Protein AF-A0A078B9T0-F1 (afdb_monomer_lite)

Sequence (433 aa):
MHQQPQLHQQLDHRCIINNLSCYNNQRCINNHSCINNCDNNNRPYHRDNNQLSNITTTPEPVVVKQCNEAVSVFDTSSSNEGEQITCRGMTSCPDGSIPPCVWKRKVITKCTADSQNSNGRDLQTGISSRLRLVSNGLPNHCFESGQSTPRENQIDFEIRFKNKQRNNLKRNRVLEGSERVLEDSEEEKTMTLYNGDNQLSVNMALCDEAWTQTGFITSLYPDYIEYSGNFDGIVGISLNGVPIHTGNSEYGSDIFYPKSYGSKLYSTKKVHLDTCLGSSEFSGYYHYYGWSPCILPRGPIKSLEYTSCNYNEACQQDPLAYSLSFMSPQEKTIMIIGVARDGHSILGPYRRDGMLWQPCDVDLCNGLYIGGVYYYVTTMFHPYTVGCWGPSPKKTIAQQCSNNVQVCSGASMVKFFIQMISPIILVYFTILM

InterPro domains:
  IPR025924 YHYH domain [PF14240] (233-350)

Organism: Stylonychia lemnae (NCBI:txid5949)

Radius of gyration: 27.32 Å; chains: 1; bounding box: 78×84×67 Å

Secondary structure (DSSP, 8-state):
-PPPPPP----------------S---------------------------------PPPPHHHHHHHHHHTTS---SSTT-EEEEEBS-SS-TTSPPSSEEEEE-EEEEEEEE-----SS-TTS--EEEEEEEE----SS-----SS------EEEEEE--------GGG-S--SS--------GGG-S--S--SSSHHHHHHHHS--GGGSHHHHHHH-TT-EEEES--TTEEEEETTSPEEEPSB-TTSSBSSSB---TT-TTTTPPPP-BTTSEE-TTTSS-EESS--GGGSTTSGGG-SB--BGGG-HHHHH-HHHHHHTT--TTTSS--EEEEETTS-EEE-SB-TTSPBPPTTTS-TTSEEEETTEEEEE--SSTTSS--SSS--PPP-S--SSBSS------THHHHHHHHHHHHHHHHHHHH--

pLDDT: mean 80.99, std 22.66, range [24.23, 98.56]

Foldseek 3Di:
DDDDDDDDDDDDDDDDDDDDDDDDDDDDDDDDDDDDDDDDDDDDDDPDPPPPPPPPPPDDDPQLVVVCVLLVLFPADPDPQADKAWAPPACAEQVRDGPRHIDGWHKDKHKDWPPPVPPDPPPDPDTWIKIKIWTQQAALADAHQDQADAYGFGWIKIATAFQDQPPCPVPPPDPPDDPDPPPPDPPPVPDPVAQQADQVSLCCLFQNQVCQDPVNLCVVGVRMDTDGGDRRQFFWAWSHRHTAGWCDDPLRFGQQFFDDDDPSPCSRDHDWAWQQCWHCNPVSHIHHQAQGLSLDPQRPSPDSYTGTLVPPPVCNVQVLVSSCVSDDQVNLDWDFTTATSNNATETEQHYHVSDGDALVQAASQQWHDDSRTIYHYAHSAPRRTGSHPDDYHRNQDWHRGGPRTDHPDPVPVVVVVVVVVVVVVVVVVVVVD

Structure (mmCIF, N/CA/C/O backbone):
data_AF-A0A078B9T0-F1
#
_entry.id   AF-A0A078B9T0-F1
#
loop_
_atom_site.group_PDB
_atom_site.id
_atom_site.type_symbol
_atom_site.label_atom_id
_atom_site.label_alt_id
_atom_site.label_comp_id
_atom_site.label_asym_id
_atom_site.label_entity_id
_atom_site.label_seq_id
_atom_site.pdbx_PDB_ins_code
_atom_site.Cartn_x
_atom_site.Cartn_y
_atom_site.Cartn_z
_atom_site.occupancy
_atom_site.B_iso_or_equiv
_atom_site.auth_seq_id
_atom_site.auth_comp_id
_atom_site.auth_asym_id
_atom_site.auth_atom_id
_atom_site.pdbx_PDB_model_num
ATOM 1 N N . MET A 1 1 ? -38.464 -27.213 29.494 1.00 40.91 1 MET A N 1
ATOM 2 C CA . MET A 1 1 ? -38.917 -27.288 28.087 1.00 40.91 1 MET A CA 1
ATOM 3 C C . MET A 1 1 ? -38.622 -25.945 27.441 1.00 40.91 1 MET A C 1
ATOM 5 O O . MET A 1 1 ? -39.356 -24.997 27.676 1.00 40.91 1 MET A O 1
ATOM 9 N N . HIS A 1 2 ? -37.486 -25.829 26.750 1.00 33.62 2 HIS A N 1
ATOM 10 C CA . HIS A 1 2 ? -37.067 -24.588 26.097 1.00 33.62 2 HIS A CA 1
ATOM 11 C C . HIS A 1 2 ? -37.674 -24.503 24.695 1.00 33.62 2 HIS A C 1
ATOM 13 O O . HIS A 1 2 ? -37.439 -25.378 23.867 1.00 33.62 2 HIS A O 1
ATOM 19 N N . GLN A 1 3 ? -38.461 -23.456 24.456 1.00 33.00 3 GLN A N 1
ATOM 20 C CA . GLN A 1 3 ? -38.941 -23.071 23.133 1.00 33.00 3 GLN A CA 1
ATOM 21 C C . GLN A 1 3 ? -37.851 -22.262 22.419 1.00 33.00 3 GLN A C 1
ATOM 23 O O . GLN A 1 3 ? -37.384 -21.250 22.937 1.00 33.00 3 GLN A O 1
ATOM 28 N N . GLN A 1 4 ? -37.451 -22.725 21.235 1.00 28.62 4 GLN A N 1
ATOM 29 C CA . GLN A 1 4 ? -36.662 -21.955 20.273 1.00 28.62 4 GLN A CA 1
ATOM 30 C C . GLN A 1 4 ? -37.576 -20.981 19.507 1.00 28.62 4 GLN A C 1
ATOM 32 O O . GLN A 1 4 ? -38.685 -21.378 19.141 1.00 28.62 4 GLN A O 1
ATOM 37 N N . PRO A 1 5 ? -37.130 -19.754 19.182 1.00 44.53 5 PRO A N 1
ATOM 38 C CA . PRO A 1 5 ? -37.825 -18.904 18.226 1.00 44.53 5 PRO A CA 1
ATOM 39 C C . PRO A 1 5 ? -37.409 -19.244 16.787 1.00 44.53 5 PRO A C 1
ATOM 41 O O . PRO A 1 5 ? -36.224 -19.334 16.467 1.00 44.53 5 PRO A O 1
ATOM 44 N N . GLN A 1 6 ? -38.405 -19.414 15.915 1.00 35.81 6 GLN A N 1
ATOM 45 C CA . GLN A 1 6 ? -38.230 -19.550 14.469 1.00 35.81 6 GLN A CA 1
ATOM 46 C C . GLN A 1 6 ? -37.915 -18.186 13.840 1.00 35.81 6 GLN A C 1
ATOM 48 O O . GLN A 1 6 ? -38.670 -17.229 14.005 1.00 35.81 6 GLN A O 1
ATOM 53 N N . LEU A 1 7 ? -36.813 -18.114 13.092 1.00 31.58 7 LEU A N 1
ATOM 54 C CA . LEU A 1 7 ? -36.420 -16.949 12.302 1.00 31.58 7 LEU A CA 1
ATOM 55 C C . LEU A 1 7 ? -37.067 -17.045 10.909 1.00 31.58 7 LEU A C 1
ATOM 57 O O . LEU A 1 7 ? -36.794 -17.978 10.155 1.00 31.58 7 LEU A O 1
ATOM 61 N N . HIS A 1 8 ? -37.936 -16.093 10.568 1.00 30.62 8 HIS A N 1
ATOM 62 C CA . HIS A 1 8 ? -38.488 -15.936 9.220 1.00 30.62 8 HIS A CA 1
ATOM 63 C C . HIS A 1 8 ? -37.430 -15.305 8.300 1.00 30.62 8 HIS A C 1
ATOM 65 O O . HIS A 1 8 ? -37.045 -14.153 8.487 1.00 30.62 8 HIS A O 1
ATOM 71 N N . GLN A 1 9 ? -36.963 -16.059 7.301 1.00 30.25 9 GLN A N 1
ATOM 72 C CA . GLN A 1 9 ? -36.170 -15.532 6.190 1.00 30.25 9 GLN A CA 1
ATOM 73 C C . GLN A 1 9 ? -37.105 -14.919 5.146 1.00 30.25 9 GLN A C 1
ATOM 75 O O . GLN A 1 9 ? -37.853 -15.623 4.470 1.00 30.25 9 GLN A O 1
ATOM 80 N N . GLN A 1 10 ? -37.045 -13.598 5.010 1.00 31.05 10 GLN A N 1
ATOM 81 C CA . GLN A 1 10 ? -37.674 -12.860 3.923 1.00 31.05 10 GLN A CA 1
ATOM 82 C C . GLN A 1 10 ? -36.666 -12.797 2.764 1.00 31.05 10 GLN A C 1
ATOM 84 O O . GLN A 1 10 ? -35.638 -12.129 2.856 1.00 31.05 10 GLN A O 1
ATOM 89 N N . LEU A 1 11 ? -36.917 -13.572 1.706 1.00 27.67 11 LEU A N 1
ATOM 90 C CA . LEU A 1 11 ? -36.119 -13.580 0.478 1.00 27.67 11 LEU A CA 1
ATOM 91 C C . LEU A 1 11 ? -36.457 -12.337 -0.352 1.00 27.67 11 LEU A C 1
ATOM 93 O O . LEU A 1 11 ? -37.522 -12.257 -0.961 1.00 27.67 11 LEU A O 1
ATOM 97 N N . ASP A 1 12 ? -35.541 -11.373 -0.365 1.00 27.34 12 ASP A N 1
ATOM 98 C CA . ASP A 1 12 ? -35.632 -10.166 -1.182 1.00 27.34 12 ASP A CA 1
ATOM 99 C C . ASP A 1 12 ? -35.003 -10.452 -2.561 1.00 27.34 12 ASP A C 1
ATOM 101 O O . ASP A 1 12 ? -33.781 -10.494 -2.728 1.00 27.34 12 ASP A O 1
ATOM 105 N N . HIS A 1 13 ? -35.844 -10.731 -3.561 1.00 27.64 13 HIS A N 1
ATOM 106 C CA . HIS A 1 13 ? -35.417 -10.942 -4.946 1.00 27.64 13 HIS A CA 1
ATOM 107 C C . HIS A 1 13 ? -35.060 -9.600 -5.598 1.00 27.64 13 HIS A C 1
ATOM 109 O O . HIS A 1 13 ? -35.913 -8.929 -6.176 1.00 27.64 13 HIS A O 1
ATOM 115 N N . ARG A 1 14 ? -33.777 -9.221 -5.572 1.00 26.41 14 ARG A N 1
ATOM 116 C CA . ARG A 1 14 ? -33.259 -8.168 -6.457 1.00 26.41 14 ARG A CA 1
ATOM 117 C C . ARG A 1 14 ? -32.752 -8.769 -7.764 1.00 26.41 14 ARG A C 1
ATOM 119 O O . ARG A 1 14 ? -31.840 -9.591 -7.779 1.00 26.41 14 ARG A O 1
ATOM 126 N N . CYS A 1 15 ? -33.366 -8.324 -8.858 1.00 24.23 15 CYS A N 1
ATOM 127 C CA . CYS A 1 15 ? -32.917 -8.541 -10.228 1.00 24.23 15 CYS A CA 1
ATOM 128 C C . CYS A 1 15 ? -31.483 -8.024 -10.407 1.00 24.23 15 CYS A C 1
ATOM 130 O O . CYS A 1 15 ? -31.231 -6.824 -10.311 1.00 24.23 15 CYS A O 1
ATOM 132 N N . ILE A 1 16 ? -30.557 -8.934 -10.702 1.00 27.42 16 ILE A N 1
ATOM 133 C CA . ILE A 1 16 ? -29.231 -8.609 -11.222 1.00 27.42 16 ILE A CA 1
ATOM 134 C C . ILE A 1 16 ? -29.378 -8.494 -12.741 1.00 27.42 16 ILE A C 1
ATOM 136 O O . ILE A 1 16 ? -29.617 -9.489 -13.425 1.00 27.42 16 ILE A O 1
ATOM 140 N N . ILE A 1 17 ? -29.270 -7.274 -13.267 1.00 29.66 17 ILE A N 1
ATOM 141 C CA . ILE A 1 17 ? -29.168 -7.038 -14.708 1.00 29.66 17 ILE A CA 1
ATOM 142 C C . ILE A 1 17 ? -27.738 -7.396 -15.117 1.00 29.66 17 ILE A C 1
ATOM 144 O O . ILE A 1 17 ? -26.794 -6.656 -14.852 1.00 29.66 17 ILE A O 1
ATOM 148 N N . ASN A 1 18 ? -27.583 -8.562 -15.740 1.00 31.28 18 ASN A N 1
ATOM 149 C CA . ASN A 1 18 ? -26.347 -8.946 -16.406 1.00 31.28 18 ASN A CA 1
ATOM 150 C C . ASN A 1 18 ? -26.179 -8.109 -17.681 1.00 31.28 18 ASN A C 1
ATOM 152 O O . ASN A 1 18 ? -27.023 -8.151 -18.577 1.00 31.28 18 ASN A O 1
ATOM 156 N N . ASN A 1 19 ? -25.063 -7.385 -17.770 1.00 30.44 19 ASN A N 1
ATOM 157 C CA . ASN A 1 19 ? -24.576 -6.777 -19.003 1.00 30.44 19 ASN A CA 1
ATOM 158 C C . ASN A 1 19 ? -24.257 -7.879 -20.027 1.00 30.44 19 ASN A C 1
ATOM 160 O O . ASN A 1 19 ? -23.195 -8.498 -19.969 1.00 30.44 19 ASN A O 1
ATOM 164 N N . LEU A 1 20 ? -25.170 -8.111 -20.973 1.00 28.38 20 LEU A N 1
ATOM 165 C CA . LEU A 1 20 ? -24.868 -8.787 -22.232 1.00 28.38 20 LEU A CA 1
ATOM 166 C C . LEU A 1 20 ? -24.416 -7.743 -23.255 1.00 28.38 20 LEU A C 1
ATOM 168 O O . LEU A 1 20 ? -25.174 -6.862 -23.658 1.00 28.38 20 LEU A O 1
ATOM 172 N N . SER A 1 21 ? -23.169 -7.869 -23.691 1.00 28.91 21 SER A N 1
ATOM 173 C CA . SER A 1 21 ? -22.637 -7.204 -24.871 1.00 28.91 21 SER A CA 1
ATOM 174 C C . SER A 1 21 ? -23.237 -7.838 -26.132 1.00 28.91 21 SER A C 1
ATOM 176 O O . SER A 1 21 ? -22.923 -8.971 -26.492 1.00 28.91 21 SER A O 1
ATOM 178 N N . CYS A 1 22 ? -24.104 -7.104 -26.831 1.00 25.75 22 CYS A N 1
ATOM 179 C CA . CYS A 1 22 ? -24.574 -7.491 -28.160 1.00 25.75 22 CYS A CA 1
ATOM 180 C C . CYS A 1 22 ? -23.488 -7.193 -29.203 1.00 25.75 22 CYS A C 1
ATOM 182 O O . CYS A 1 22 ? -23.251 -6.039 -29.558 1.00 25.75 22 CYS A O 1
ATOM 184 N N . TYR A 1 23 ? -22.847 -8.246 -29.710 1.00 28.09 23 TYR A N 1
ATOM 185 C CA . TYR A 1 23 ? -22.056 -8.215 -30.938 1.00 28.09 23 TYR A CA 1
ATOM 186 C C . TYR A 1 23 ? -22.953 -8.564 -32.140 1.00 28.09 23 TYR A C 1
ATOM 188 O O . TYR A 1 23 ? -23.632 -9.584 -32.132 1.00 28.09 23 TYR A O 1
ATOM 196 N N . ASN A 1 24 ? -22.872 -7.735 -33.184 1.00 34.47 24 ASN A N 1
ATOM 197 C CA . ASN A 1 24 ? -23.294 -7.954 -34.576 1.00 34.47 24 ASN A CA 1
ATOM 198 C C . ASN A 1 24 ? -24.786 -8.172 -34.912 1.00 34.47 24 ASN A C 1
ATOM 200 O O . ASN A 1 24 ? -25.352 -9.247 -34.776 1.00 34.47 24 ASN A O 1
ATOM 204 N N . ASN A 1 25 ? -25.353 -7.135 -35.538 1.00 40.00 25 ASN A N 1
ATOM 205 C CA . ASN A 1 25 ? -26.040 -7.163 -36.836 1.00 40.00 25 ASN A CA 1
ATOM 206 C C . ASN A 1 25 ? -26.595 -8.532 -37.305 1.00 40.00 25 ASN A C 1
ATOM 208 O O . ASN A 1 25 ? -25.961 -9.211 -38.111 1.00 40.00 25 ASN A O 1
ATOM 212 N N . GLN A 1 26 ? -27.806 -8.902 -36.871 1.00 31.22 26 GLN A N 1
ATOM 213 C CA . GLN A 1 26 ? -28.671 -9.854 -37.577 1.00 31.22 26 GLN A CA 1
ATOM 214 C C . GLN A 1 26 ? -30.143 -9.710 -37.154 1.00 31.22 26 GLN A C 1
ATOM 216 O O . GLN A 1 26 ? -30.470 -9.378 -36.020 1.00 31.22 26 GLN A O 1
ATOM 221 N N . ARG A 1 27 ? -31.019 -9.895 -38.146 1.00 34.03 27 ARG A N 1
ATOM 222 C CA . ARG A 1 27 ? -32.463 -9.625 -38.158 1.00 34.03 27 ARG A CA 1
ATOM 223 C C . ARG A 1 27 ? -33.237 -10.450 -37.125 1.00 34.03 27 ARG A C 1
ATOM 225 O O . ARG A 1 27 ? -33.136 -11.672 -37.128 1.00 34.03 27 ARG A O 1
ATOM 232 N N . CYS A 1 28 ? -34.129 -9.798 -36.380 1.00 27.61 28 CYS A N 1
ATOM 233 C CA . CYS A 1 28 ? -35.239 -10.471 -35.709 1.00 27.61 28 CYS A CA 1
ATOM 234 C C . CYS A 1 28 ? -36.400 -10.653 -36.698 1.00 27.61 28 CYS A C 1
ATOM 236 O O . CYS A 1 28 ? -36.912 -9.679 -37.251 1.00 27.61 28 CYS A O 1
ATOM 238 N N . ILE A 1 29 ? -36.810 -11.903 -36.912 1.00 42.09 29 ILE A N 1
ATOM 239 C CA . ILE A 1 29 ? -38.048 -12.286 -37.593 1.00 42.09 29 ILE A CA 1
ATOM 240 C C . ILE A 1 29 ? -38.926 -13.028 -36.571 1.00 42.09 29 ILE A C 1
ATOM 242 O O . ILE A 1 29 ? -38.481 -13.998 -35.967 1.00 42.09 29 ILE A O 1
ATOM 246 N N . ASN A 1 30 ? -40.178 -12.567 -36.483 1.00 37.16 30 ASN A N 1
ATOM 247 C CA . ASN A 1 30 ? -41.400 -13.188 -35.952 1.00 37.16 30 ASN A CA 1
ATOM 248 C C . ASN A 1 30 ? -41.826 -13.020 -34.475 1.00 37.16 30 ASN A C 1
ATOM 250 O O . ASN A 1 30 ? -41.267 -13.596 -33.550 1.00 37.16 30 ASN A O 1
ATOM 254 N N . ASN A 1 31 ? -42.977 -12.331 -34.383 1.00 38.69 31 ASN A N 1
ATOM 255 C CA . ASN A 1 31 ? -44.187 -12.585 -33.592 1.00 38.69 31 ASN A CA 1
ATOM 256 C C . ASN A 1 31 ? -44.106 -12.591 -32.060 1.00 38.69 31 ASN A C 1
ATOM 258 O O . ASN A 1 31 ? -43.906 -13.633 -31.454 1.00 38.69 31 ASN A O 1
ATOM 262 N N . HIS A 1 32 ? -44.485 -11.462 -31.448 1.00 34.62 32 HIS A N 1
ATOM 263 C CA . HIS A 1 32 ? -45.765 -11.350 -30.730 1.00 34.62 32 HIS A CA 1
ATOM 264 C C . HIS A 1 32 ? -46.102 -9.876 -30.405 1.00 34.62 32 HIS A C 1
ATOM 266 O O . HIS A 1 32 ? -45.355 -9.190 -29.720 1.00 34.62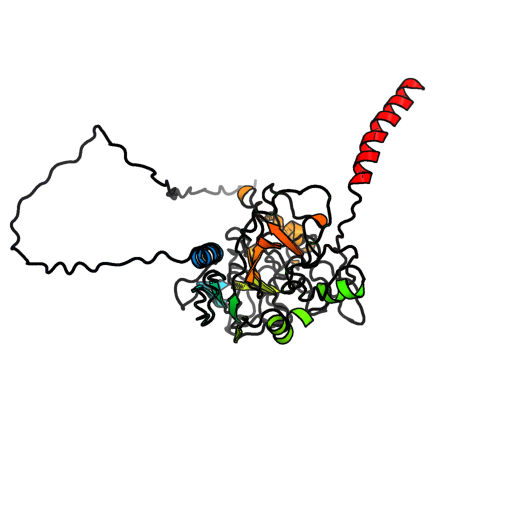 32 HIS A O 1
ATOM 272 N N . SER A 1 33 ? -47.240 -9.419 -30.945 1.00 35.69 33 SER A N 1
ATOM 273 C CA . SER A 1 33 ? -48.118 -8.320 -30.494 1.00 35.69 33 SER A CA 1
ATOM 274 C C . SER A 1 33 ? -47.500 -7.032 -29.916 1.00 35.69 33 SER A C 1
ATOM 276 O O . SER A 1 33 ? -47.304 -6.924 -28.708 1.00 35.69 33 SER A O 1
ATOM 278 N N . CYS A 1 34 ? -47.411 -5.988 -30.747 1.00 29.67 34 CYS A N 1
ATOM 279 C CA . CYS A 1 34 ? -47.538 -4.602 -30.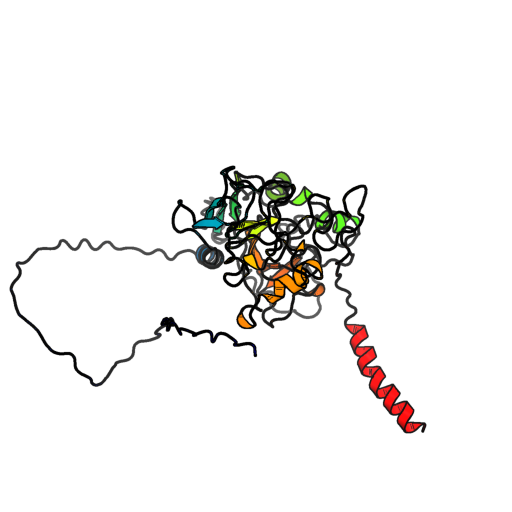287 1.00 29.67 34 CYS A CA 1
ATOM 280 C C . CYS A 1 34 ? -48.832 -4.008 -30.855 1.00 29.67 34 CYS A C 1
ATOM 282 O O . CYS A 1 34 ? -49.078 -4.055 -32.059 1.00 29.67 34 CYS A O 1
ATOM 284 N N . ILE A 1 35 ? -49.672 -3.500 -29.955 1.00 34.03 35 ILE A N 1
ATOM 285 C CA . ILE A 1 35 ? -50.939 -2.832 -30.244 1.00 34.03 35 ILE A CA 1
ATOM 286 C C . ILE A 1 35 ? -50.642 -1.488 -30.918 1.00 34.03 35 ILE A C 1
ATOM 288 O O . ILE A 1 35 ? -49.912 -0.659 -30.379 1.00 34.03 35 ILE A O 1
ATOM 292 N N . ASN A 1 36 ? -51.228 -1.293 -32.099 1.00 35.22 36 ASN A N 1
ATOM 293 C CA . ASN A 1 36 ? -51.255 -0.025 -32.815 1.00 35.22 36 ASN A CA 1
ATOM 294 C C . ASN A 1 36 ? -52.181 0.958 -32.091 1.00 35.22 36 ASN A C 1
ATOM 296 O O . ASN A 1 36 ? -53.372 0.689 -31.966 1.00 35.22 36 ASN A O 1
ATOM 300 N N . ASN A 1 37 ? -51.652 2.116 -31.703 1.00 36.53 37 ASN A N 1
ATOM 301 C CA . ASN A 1 37 ? -52.443 3.330 -31.533 1.00 36.53 37 ASN A CA 1
ATOM 302 C C . ASN A 1 37 ? -51.683 4.480 -32.202 1.00 36.53 37 ASN A C 1
ATOM 304 O O . ASN A 1 37 ? -50.838 5.139 -31.599 1.00 36.53 37 ASN A O 1
ATOM 308 N N . CYS A 1 38 ? -51.947 4.658 -33.497 1.00 33.06 38 CYS A N 1
ATOM 309 C CA . CYS A 1 38 ? -51.547 5.835 -34.254 1.00 33.06 38 CYS A CA 1
ATOM 310 C C . CYS A 1 38 ? -52.735 6.792 -34.282 1.00 33.06 38 CYS A C 1
ATOM 312 O O . CYS A 1 38 ? -53.580 6.690 -35.169 1.00 33.06 38 CYS A O 1
ATOM 314 N N . ASP A 1 39 ? -52.780 7.716 -33.324 1.00 38.47 39 ASP A N 1
ATOM 315 C CA . ASP A 1 39 ? -53.616 8.903 -33.449 1.00 38.47 39 ASP A CA 1
ATOM 316 C C . ASP A 1 39 ? -52.817 10.021 -34.118 1.00 38.47 39 ASP A C 1
ATOM 318 O O . ASP A 1 39 ? -51.818 10.531 -33.604 1.00 38.47 39 ASP A O 1
ATOM 322 N N . ASN A 1 40 ? -53.296 10.371 -35.309 1.00 43.97 40 ASN A N 1
ATOM 323 C CA . ASN A 1 40 ? -52.950 11.567 -36.052 1.00 43.97 40 ASN A CA 1
ATOM 324 C C . ASN A 1 40 ? -53.380 12.795 -35.255 1.00 43.97 40 ASN A C 1
ATOM 326 O O . ASN A 1 40 ? -54.573 12.983 -35.040 1.00 43.97 40 ASN A O 1
ATOM 330 N N . ASN A 1 41 ? -52.446 13.686 -34.921 1.00 37.88 41 ASN A N 1
ATOM 331 C CA . ASN A 1 41 ? -52.785 15.095 -34.762 1.00 37.88 41 ASN A CA 1
ATOM 332 C C . ASN A 1 41 ? -51.615 16.017 -35.122 1.00 37.88 41 ASN A C 1
ATOM 334 O O . ASN A 1 41 ? -50.550 16.007 -34.507 1.00 37.88 41 ASN A O 1
ATOM 338 N N . ASN A 1 42 ? -51.896 16.820 -36.148 1.00 49.62 42 ASN A N 1
ATOM 339 C CA . ASN A 1 42 ? -51.221 18.022 -36.616 1.00 49.62 42 ASN A CA 1
ATOM 340 C C . ASN A 1 42 ? -50.393 18.758 -35.550 1.00 49.62 42 ASN A C 1
ATOM 342 O O . ASN A 1 42 ? -50.937 19.264 -34.566 1.00 49.62 42 ASN A O 1
ATOM 346 N N . ARG A 1 43 ? -49.100 18.954 -35.832 1.00 36.91 43 ARG A N 1
ATOM 347 C CA . ARG A 1 43 ? -48.309 20.045 -35.247 1.00 36.91 43 ARG A CA 1
ATOM 348 C C . ARG A 1 43 ? -47.568 20.834 -36.331 1.00 36.91 43 ARG A C 1
ATOM 350 O O . ARG A 1 43 ? -47.218 20.262 -37.362 1.00 36.91 43 ARG A O 1
ATOM 357 N N . PRO A 1 44 ? -47.372 22.148 -36.122 1.00 44.94 44 PRO A N 1
ATOM 358 C CA . PRO A 1 44 ? -46.856 23.054 -37.133 1.00 44.94 44 PRO A CA 1
ATOM 359 C C . PRO A 1 44 ? -45.348 22.877 -37.324 1.00 44.94 44 PRO A C 1
ATOM 361 O O . PRO A 1 44 ? -44.615 22.578 -36.385 1.00 44.94 44 PRO A O 1
ATOM 364 N N . TYR A 1 45 ? -44.910 23.114 -38.558 1.00 37.22 45 TYR A N 1
ATOM 365 C CA . TYR A 1 45 ? -43.517 23.190 -38.989 1.00 37.22 45 TYR A CA 1
ATOM 366 C C . TYR A 1 45 ? -42.718 24.174 -38.110 1.00 37.22 45 TYR A C 1
ATOM 368 O O . TYR A 1 45 ? -42.778 25.387 -38.312 1.00 37.22 45 TYR A O 1
ATOM 376 N N . HIS A 1 46 ? -41.940 23.656 -37.157 1.00 40.28 46 HIS A N 1
ATOM 377 C CA . HIS A 1 46 ? -40.803 24.376 -36.592 1.00 40.28 46 HIS A CA 1
ATOM 378 C C . HIS A 1 46 ? -39.577 24.062 -37.447 1.00 40.28 46 HIS A C 1
ATOM 380 O O . HIS A 1 46 ? -39.187 22.912 -37.635 1.00 40.28 46 HIS A O 1
ATOM 386 N N . ARG A 1 47 ? -39.010 25.113 -38.040 1.00 41.09 47 ARG A N 1
ATOM 387 C CA . ARG A 1 47 ? -37.776 25.058 -38.816 1.00 41.09 47 ARG A CA 1
ATOM 388 C C . ARG A 1 47 ? -36.617 24.984 -37.825 1.00 41.09 47 ARG A C 1
ATOM 390 O O . ARG A 1 47 ? -36.066 26.013 -37.444 1.00 41.09 47 ARG A O 1
ATOM 397 N N . ASP A 1 48 ? -36.293 23.777 -37.380 1.00 40.25 48 ASP A N 1
ATOM 398 C CA . ASP A 1 48 ? -35.105 23.539 -36.571 1.00 40.25 48 ASP A CA 1
ATOM 399 C C . ASP A 1 48 ? -33.867 23.748 -37.448 1.00 40.25 48 ASP A C 1
ATOM 401 O O . ASP A 1 48 ? -33.597 23.002 -38.394 1.00 40.25 48 ASP A O 1
ATOM 405 N N . ASN A 1 49 ? -33.117 24.809 -37.149 1.00 42.88 49 ASN A N 1
ATOM 406 C CA . ASN A 1 49 ? -31.750 24.974 -37.621 1.00 42.88 49 ASN A CA 1
ATOM 407 C C . ASN A 1 49 ? -30.904 23.866 -36.979 1.00 42.88 49 ASN A C 1
ATOM 409 O O . ASN A 1 49 ? -30.316 24.059 -35.917 1.00 42.88 49 ASN A O 1
ATOM 413 N N . ASN A 1 50 ? -30.853 22.702 -37.630 1.00 40.41 50 ASN A N 1
ATOM 414 C CA . ASN A 1 50 ? -29.897 21.641 -37.337 1.00 40.41 50 ASN A CA 1
ATOM 415 C C . ASN A 1 50 ? -28.487 22.151 -37.651 1.00 40.41 50 ASN A C 1
ATOM 417 O O . ASN A 1 50 ? -27.946 21.953 -38.740 1.00 40.41 50 ASN A O 1
ATOM 421 N N . GLN A 1 51 ? -27.896 22.838 -36.679 1.00 44.47 51 GLN A N 1
ATOM 422 C CA . GLN A 1 51 ? -26.471 23.095 -36.647 1.00 44.47 51 GLN A CA 1
ATOM 423 C C . GLN A 1 51 ? -25.802 21.746 -36.361 1.00 44.47 51 GLN A C 1
ATOM 425 O O . GLN A 1 51 ? -25.780 21.268 -35.229 1.00 44.47 51 GLN A O 1
ATOM 430 N N . LEU A 1 52 ? -25.349 21.085 -37.429 1.00 43.50 52 LEU A N 1
ATOM 431 C CA . LEU A 1 52 ? -24.594 19.839 -37.370 1.00 43.50 52 LEU A CA 1
ATOM 432 C C . LEU A 1 52 ? -23.252 20.141 -36.684 1.00 43.50 52 LEU A C 1
ATOM 434 O O . LEU A 1 52 ? -22.264 20.500 -37.324 1.00 43.50 52 LEU A O 1
ATOM 438 N N . SER A 1 53 ? -23.234 20.077 -35.356 1.00 45.47 53 SER A N 1
ATOM 439 C CA . SER A 1 53 ? -22.005 20.103 -34.576 1.00 45.47 53 SER A CA 1
ATOM 440 C C . SER A 1 53 ? -21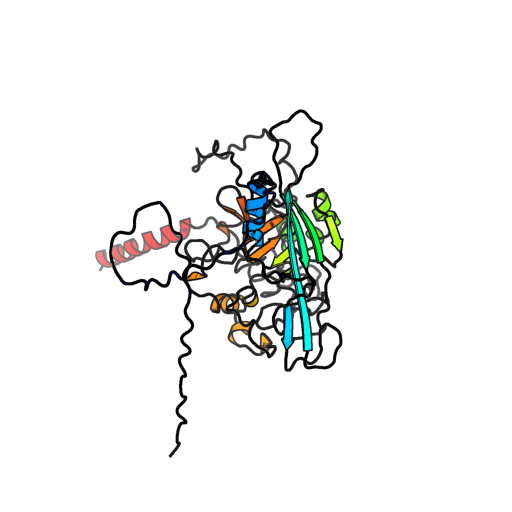.251 18.823 -34.910 1.00 45.47 53 SER A C 1
ATOM 442 O O . SER A 1 53 ? -21.562 17.759 -34.378 1.00 45.47 53 SER A O 1
ATOM 444 N N . ASN A 1 54 ? -20.294 18.906 -35.834 1.00 44.56 54 ASN A N 1
ATOM 445 C CA . ASN A 1 54 ? -19.337 17.835 -36.079 1.00 44.56 54 ASN A CA 1
ATOM 446 C C . ASN A 1 54 ? -18.509 17.659 -34.800 1.00 44.56 54 ASN A C 1
ATOM 448 O O . ASN A 1 54 ? -17.488 18.319 -34.609 1.00 44.56 54 ASN A O 1
ATOM 452 N N . ILE A 1 55 ? -18.988 16.807 -33.892 1.00 55.12 55 ILE A N 1
ATOM 453 C CA . ILE A 1 55 ? -18.232 16.355 -32.729 1.00 55.12 55 ILE A CA 1
ATOM 454 C C . ILE A 1 55 ? -17.144 15.440 -33.282 1.00 55.12 55 ILE A C 1
ATOM 456 O O . ILE A 1 55 ? -17.330 14.235 -33.439 1.00 55.12 55 ILE A O 1
ATOM 460 N N . THR A 1 56 ? -16.008 16.030 -33.641 1.00 49.47 56 THR A N 1
ATOM 461 C CA . THR A 1 56 ? -14.801 15.279 -33.962 1.00 49.47 56 THR A CA 1
ATOM 462 C C . THR A 1 56 ? -14.300 14.673 -32.657 1.00 49.47 56 THR A C 1
ATOM 464 O O . THR A 1 56 ? -13.577 15.312 -31.895 1.00 49.47 56 THR A O 1
ATOM 467 N N . THR A 1 57 ? -14.736 13.454 -32.347 1.00 68.88 57 THR A N 1
ATOM 468 C CA . THR A 1 57 ? -14.197 12.684 -31.227 1.00 68.88 57 THR A CA 1
ATOM 469 C C . THR A 1 57 ? -12.790 12.241 -31.601 1.00 68.88 57 THR A C 1
ATOM 471 O O . THR A 1 57 ? -12.606 11.186 -32.211 1.00 68.88 57 THR A O 1
ATOM 474 N N . THR A 1 58 ? -11.787 13.064 -31.291 1.00 76.69 58 THR A N 1
ATOM 475 C CA . THR A 1 58 ? -10.394 12.619 -31.347 1.00 76.69 58 THR A CA 1
ATOM 476 C C . THR A 1 58 ? -10.265 11.429 -30.396 1.00 76.69 58 THR A C 1
ATOM 478 O O . THR A 1 58 ? -10.604 11.574 -29.219 1.00 76.69 58 THR A O 1
ATOM 481 N N . PRO A 1 59 ? -9.845 10.247 -30.877 1.00 86.69 59 PRO A N 1
ATOM 482 C CA . PRO A 1 59 ? -9.732 9.076 -30.025 1.00 86.69 59 PRO A CA 1
ATOM 483 C C . PRO A 1 59 ? -8.740 9.361 -28.896 1.00 86.69 59 PRO A C 1
ATOM 485 O O . PRO A 1 59 ? -7.632 9.844 -29.130 1.00 86.69 59 PRO A O 1
ATOM 488 N N . GLU A 1 60 ? -9.166 9.078 -27.669 1.00 88.06 60 GLU A N 1
ATOM 489 C CA . GLU A 1 60 ? -8.333 9.196 -26.478 1.00 88.06 60 GLU A CA 1
ATOM 490 C C . GLU A 1 60 ? -7.041 8.368 -26.640 1.00 88.06 60 GLU A C 1
ATOM 492 O O . GLU A 1 60 ? -7.103 7.226 -27.115 1.00 88.06 60 GLU A O 1
ATOM 497 N N . PRO A 1 61 ? -5.860 8.891 -26.253 1.00 88.06 61 PRO A N 1
ATOM 498 C CA . PRO A 1 61 ? -4.624 8.126 -26.342 1.00 88.06 61 PRO A CA 1
ATOM 499 C C . PRO A 1 61 ? -4.699 6.833 -25.520 1.00 88.06 61 PRO A C 1
ATOM 501 O O . PRO A 1 61 ? -5.117 6.843 -24.363 1.00 88.06 61 PRO A O 1
ATOM 504 N N . VAL A 1 62 ? -4.210 5.721 -26.084 1.00 86.81 62 VAL A N 1
ATOM 505 C CA . VAL A 1 62 ? -4.256 4.381 -25.457 1.00 86.81 62 VAL A CA 1
ATOM 506 C C . VAL A 1 62 ? -3.694 4.374 -24.030 1.00 86.81 62 VAL A C 1
ATOM 508 O O . VAL A 1 62 ? -4.227 3.688 -23.166 1.00 86.81 62 VAL A O 1
ATOM 511 N N . VAL A 1 63 ? -2.648 5.160 -23.759 1.00 86.12 63 VAL A N 1
ATOM 512 C CA . VAL A 1 63 ? -2.036 5.253 -22.421 1.00 86.12 63 VAL A CA 1
ATOM 513 C C . VAL A 1 63 ? -2.939 5.927 -21.387 1.00 86.12 63 VAL A C 1
ATOM 515 O O . VAL A 1 63 ? -2.919 5.538 -20.223 1.00 86.12 63 VAL A O 1
ATOM 518 N N . VAL A 1 64 ? -3.751 6.905 -21.802 1.00 90.50 64 VAL A N 1
ATOM 519 C CA . VAL A 1 64 ? -4.721 7.562 -20.917 1.00 90.50 64 VAL A CA 1
ATOM 520 C C . VAL A 1 64 ? -5.893 6.621 -20.678 1.00 90.50 64 VAL A C 1
ATOM 522 O O . VAL A 1 64 ? -6.297 6.452 -19.535 1.00 90.50 64 VAL A O 1
ATOM 525 N N . LYS A 1 65 ? -6.336 5.895 -21.713 1.00 91.50 65 LYS A N 1
ATOM 526 C CA . LYS A 1 65 ? -7.332 4.828 -21.565 1.00 91.50 65 LYS A CA 1
ATOM 527 C C . LYS A 1 65 ? -6.882 3.756 -20.562 1.00 91.50 65 LYS A C 1
ATOM 529 O O . LYS A 1 65 ? -7.654 3.400 -19.683 1.00 91.50 65 LYS A O 1
ATOM 534 N N . GLN A 1 66 ? -5.632 3.292 -20.634 1.00 90.12 66 GLN A N 1
ATOM 535 C CA . GLN A 1 66 ? -5.069 2.332 -19.669 1.00 90.12 66 GLN A CA 1
ATOM 536 C C . GLN A 1 66 ? -4.999 2.896 -18.244 1.00 90.12 66 GLN A C 1
ATOM 538 O O . GLN A 1 66 ? -5.264 2.176 -17.283 1.00 90.12 66 GLN A O 1
ATOM 543 N N . CYS A 1 67 ? -4.650 4.177 -18.100 1.00 94.00 67 CYS A N 1
ATOM 544 C CA . CYS A 1 67 ? -4.695 4.864 -16.812 1.00 94.00 67 CYS A CA 1
ATOM 545 C C . CYS A 1 67 ? -6.129 4.917 -16.274 1.00 94.00 67 CYS A C 1
ATOM 547 O O . CYS A 1 67 ? -6.366 4.492 -15.148 1.00 94.00 67 CYS A O 1
ATOM 549 N N . ASN A 1 68 ? -7.090 5.334 -17.102 1.00 94.19 68 ASN A N 1
ATOM 550 C CA . ASN A 1 68 ? -8.508 5.398 -16.761 1.00 94.19 68 ASN A CA 1
ATOM 551 C C . ASN A 1 68 ? -9.076 4.028 -16.376 1.00 94.19 68 ASN A C 1
ATOM 553 O O . ASN A 1 68 ? -9.782 3.930 -15.381 1.00 94.19 68 ASN A O 1
ATOM 557 N N . GLU A 1 69 ? -8.727 2.961 -17.095 1.00 92.00 69 GLU A N 1
ATOM 558 C CA . GLU A 1 69 ? -9.108 1.590 -16.735 1.00 92.00 69 GLU A CA 1
ATOM 559 C C . GLU A 1 69 ? -8.559 1.205 -15.355 1.00 92.00 69 GLU A C 1
ATOM 561 O O . GLU A 1 69 ? -9.308 0.713 -14.511 1.00 92.00 69 GLU A O 1
ATOM 566 N N . ALA A 1 70 ? -7.283 1.491 -15.082 1.00 89.81 70 ALA A N 1
ATOM 567 C CA . ALA A 1 70 ? -6.660 1.177 -13.800 1.00 89.81 70 ALA A CA 1
ATOM 568 C C . ALA A 1 70 ? -7.206 2.003 -12.626 1.00 89.81 70 ALA A C 1
ATOM 570 O O . ALA A 1 70 ? -7.222 1.502 -11.505 1.00 89.81 70 ALA A O 1
ATOM 571 N N . VAL A 1 71 ? -7.654 3.243 -12.857 1.00 92.50 71 VAL A N 1
ATOM 572 C CA . VAL A 1 71 ? -8.252 4.070 -11.796 1.00 92.50 71 VAL A CA 1
ATOM 573 C C . VAL A 1 71 ? -9.767 3.931 -11.691 1.00 92.50 71 VAL A C 1
ATOM 575 O O . VAL A 1 71 ? -10.337 4.291 -10.669 1.00 92.50 71 VAL A O 1
ATOM 578 N N . SER A 1 72 ? -10.432 3.347 -12.691 1.00 92.44 72 SER A N 1
ATOM 579 C CA . SER A 1 72 ? -11.886 3.124 -12.669 1.00 92.44 72 SER A CA 1
ATOM 580 C C . SER A 1 72 ? -12.353 2.196 -11.542 1.00 92.44 72 SER A C 1
ATOM 582 O O . SER A 1 72 ? -13.526 2.211 -11.183 1.00 92.44 72 SER A O 1
ATOM 584 N N . VAL A 1 73 ? -11.437 1.401 -10.978 1.00 90.19 73 VAL A N 1
ATOM 585 C CA . VAL A 1 73 ? -11.698 0.518 -9.834 1.00 90.19 73 VAL A CA 1
ATOM 586 C C . VAL A 1 73 ? -11.608 1.230 -8.484 1.00 90.19 73 VAL A C 1
ATOM 588 O O . VAL A 1 73 ? -11.961 0.632 -7.470 1.00 90.19 73 VAL A O 1
ATOM 591 N N . PHE A 1 74 ? -11.129 2.478 -8.441 1.00 89.62 74 PHE A N 1
ATOM 592 C CA . PHE A 1 74 ? -11.159 3.260 -7.210 1.00 89.62 74 PHE A CA 1
ATOM 593 C C . PHE A 1 74 ? -12.603 3.581 -6.849 1.00 89.62 74 PHE A C 1
ATOM 595 O O . PHE A 1 74 ? -13.415 3.942 -7.704 1.00 89.62 74 PHE A O 1
ATOM 602 N N . ASP A 1 75 ? -12.895 3.516 -5.556 1.00 83.81 75 ASP A N 1
ATOM 603 C CA . ASP A 1 75 ? -14.183 3.893 -4.985 1.00 83.81 75 ASP A CA 1
ATOM 604 C C . ASP A 1 75 ? -14.289 5.425 -4.915 1.00 83.81 75 ASP A C 1
ATOM 606 O O . ASP A 1 75 ? -14.267 6.040 -3.841 1.00 83.81 75 ASP A O 1
ATOM 610 N N . THR A 1 76 ? -14.267 6.049 -6.096 1.00 82.50 76 THR A N 1
ATOM 611 C CA . THR A 1 76 ? -14.285 7.501 -6.263 1.00 82.50 76 THR A CA 1
ATOM 612 C C . THR A 1 76 ? -15.662 8.052 -5.943 1.00 82.50 76 THR A C 1
ATOM 614 O O . THR A 1 76 ? -16.681 7.632 -6.492 1.00 82.50 76 THR A O 1
ATOM 617 N N . SER A 1 77 ? -15.696 9.058 -5.073 1.00 76.00 77 SER A N 1
ATOM 618 C CA . SER A 1 77 ? -16.901 9.855 -4.897 1.00 76.00 77 SER A CA 1
ATOM 619 C C . SER A 1 77 ? -17.061 10.720 -6.146 1.00 76.00 77 SER A C 1
ATOM 621 O O . SER A 1 77 ? -16.260 11.625 -6.375 1.00 76.00 77 SER A O 1
ATOM 623 N N . SER A 1 78 ? -18.094 10.469 -6.954 1.00 70.94 78 SER A N 1
ATOM 624 C CA . SER A 1 78 ? -18.376 11.233 -8.183 1.00 70.94 78 SER A CA 1
ATOM 625 C C . SER A 1 78 ? -18.589 12.734 -7.939 1.00 70.94 78 SER A C 1
ATOM 627 O O . SER A 1 78 ? -18.577 13.533 -8.872 1.00 70.94 78 SER A O 1
ATOM 629 N N . SER A 1 79 ? -18.800 13.120 -6.681 1.00 74.31 79 SER A N 1
ATOM 630 C CA . SER A 1 79 ? -18.913 14.493 -6.208 1.00 74.31 79 SER A CA 1
ATOM 631 C C . SER A 1 79 ? -17.763 14.853 -5.269 1.00 74.31 79 SER A C 1
ATOM 633 O O . SER A 1 79 ? -17.382 14.048 -4.419 1.00 74.31 79 SER A O 1
ATOM 635 N N . ASN A 1 80 ? -17.334 16.120 -5.300 1.00 78.38 80 ASN A N 1
ATOM 636 C CA . ASN A 1 80 ? -16.421 16.714 -4.307 1.00 78.38 80 ASN A CA 1
ATOM 637 C C . ASN A 1 80 ? -16.934 16.610 -2.852 1.00 78.38 80 ASN A C 1
ATOM 639 O O . ASN A 1 80 ? -16.218 16.943 -1.907 1.00 78.38 80 ASN A O 1
ATOM 643 N N . GLU A 1 81 ? -18.181 16.176 -2.656 1.00 89.25 81 GLU A N 1
ATOM 644 C CA . GLU A 1 81 ? -18.808 16.031 -1.348 1.00 89.25 81 GLU A CA 1
ATOM 645 C C . GLU A 1 81 ? -18.312 14.828 -0.538 1.00 89.25 81 GLU A C 1
ATOM 647 O O . GLU A 1 81 ? -18.472 14.863 0.684 1.00 89.25 81 GLU A O 1
ATOM 652 N N . GLY A 1 82 ? -17.691 13.827 -1.176 1.00 93.12 82 GLY A N 1
ATOM 653 C CA . GLY A 1 82 ? -17.237 12.594 -0.524 1.00 93.12 82 GLY A CA 1
ATOM 654 C C . GLY A 1 82 ? -18.354 11.600 -0.177 1.00 93.12 82 GLY A C 1
ATOM 655 O O . GLY A 1 82 ? -19.540 11.886 -0.327 1.00 93.12 82 GLY A O 1
ATOM 656 N N . GLU A 1 83 ? -17.962 10.423 0.303 1.00 93.31 83 GLU A N 1
ATOM 657 C CA . GLU A 1 83 ? -18.844 9.400 0.874 1.00 93.31 83 GLU A CA 1
ATOM 658 C C . GLU A 1 83 ? -19.007 9.642 2.380 1.00 93.31 83 GLU A C 1
ATOM 660 O O . GLU A 1 83 ? -18.017 9.745 3.105 1.00 93.31 83 GLU A O 1
ATOM 665 N N . GLN A 1 84 ? -20.244 9.739 2.871 1.00 95.19 84 GLN A N 1
ATOM 666 C CA . GLN A 1 84 ? -20.500 9.881 4.304 1.00 95.19 84 GLN A CA 1
ATOM 667 C C . GLN A 1 84 ? -20.393 8.527 5.013 1.00 95.19 84 GLN A C 1
ATOM 669 O O . GLN A 1 84 ? -21.130 7.598 4.694 1.00 95.19 84 GLN A O 1
ATOM 674 N N . ILE A 1 85 ? -19.541 8.456 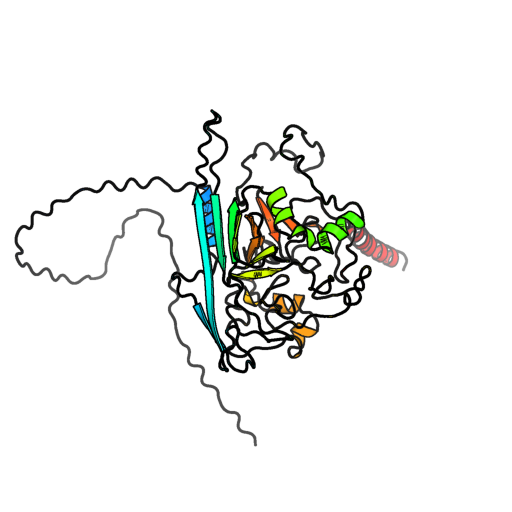6.032 1.00 95.31 85 ILE A N 1
ATOM 675 C CA . ILE A 1 85 ? -19.374 7.293 6.905 1.00 95.31 85 ILE A CA 1
ATOM 676 C C . ILE A 1 85 ? -19.962 7.624 8.273 1.00 95.31 85 ILE A C 1
ATOM 678 O O . ILE A 1 85 ? -19.791 8.734 8.776 1.00 95.31 85 ILE A O 1
ATOM 682 N N . THR A 1 86 ? -20.695 6.679 8.861 1.00 95.50 86 THR A N 1
ATOM 683 C CA . THR A 1 86 ? -21.322 6.829 10.180 1.00 95.50 86 THR A CA 1
ATOM 684 C C . THR A 1 86 ? -20.972 5.642 11.056 1.00 95.50 86 THR A C 1
ATOM 686 O O . THR A 1 86 ? -21.222 4.500 10.673 1.00 95.50 86 THR A O 1
ATOM 689 N N . CYS A 1 87 ? -20.463 5.922 12.250 1.00 95.56 87 CYS A N 1
ATOM 690 C CA . CYS A 1 87 ? -19.979 4.914 13.178 1.00 95.56 87 CYS A CA 1
ATOM 691 C C . CYS A 1 87 ? -20.567 5.073 14.573 1.00 95.56 87 CYS A C 1
ATOM 693 O O . CYS A 1 87 ? -20.742 6.176 15.100 1.00 95.56 87 CYS A O 1
ATOM 695 N N . ARG A 1 88 ? -20.864 3.928 15.180 1.00 93.69 88 ARG A N 1
ATOM 696 C CA . ARG A 1 88 ? -21.390 3.781 16.534 1.00 93.69 88 ARG A CA 1
ATOM 697 C C . ARG A 1 88 ? -20.322 3.167 17.433 1.00 93.69 88 ARG A C 1
ATOM 699 O O . ARG A 1 88 ? -19.403 2.496 16.973 1.00 93.69 88 ARG A O 1
ATOM 706 N N . GLY A 1 89 ? -20.431 3.439 18.729 1.00 89.38 89 GLY A N 1
ATOM 707 C CA . GLY A 1 89 ? -19.535 2.892 19.751 1.00 89.38 89 GLY A CA 1
ATOM 708 C C . GLY A 1 89 ? -18.167 3.569 19.853 1.00 89.38 89 GLY A C 1
ATOM 709 O O . GLY A 1 89 ? -17.555 3.485 20.910 1.00 89.38 89 GLY A O 1
ATOM 710 N N . MET A 1 90 ? -17.697 4.270 18.816 1.00 92.88 90 MET A N 1
ATOM 711 C CA . MET A 1 90 ? -16.427 5.003 18.869 1.00 92.88 90 MET A CA 1
ATOM 712 C C . MET A 1 90 ? -16.412 6.025 20.011 1.00 92.88 90 MET A C 1
ATOM 714 O O . MET A 1 90 ? -17.417 6.682 20.277 1.00 92.88 90 MET A O 1
ATOM 718 N N . THR A 1 91 ? -15.259 6.186 20.659 1.00 92.75 91 THR A N 1
ATOM 719 C CA . THR A 1 91 ? -15.065 7.123 21.780 1.00 92.75 91 THR A CA 1
ATOM 720 C C . THR A 1 91 ? -14.558 8.494 21.337 1.00 92.75 91 THR A C 1
ATOM 722 O O . THR A 1 91 ? -14.687 9.466 22.077 1.00 92.75 91 THR A O 1
ATOM 725 N N . SER A 1 92 ? -13.990 8.591 20.134 1.00 94.38 92 SER A N 1
ATOM 726 C CA . SER A 1 92 ? -13.447 9.827 19.575 1.00 94.38 92 SER A CA 1
ATOM 727 C C . SER A 1 92 ? -13.563 9.820 18.054 1.00 94.38 92 SER A C 1
ATOM 729 O O . SER A 1 92 ? -13.290 8.802 17.419 1.00 94.38 92 SER A O 1
ATOM 731 N N . CYS A 1 93 ? -13.972 10.955 17.485 1.00 96.31 93 CYS A N 1
ATOM 732 C CA . CYS A 1 93 ? -14.229 11.109 16.057 1.00 96.31 93 CYS A CA 1
ATOM 733 C C . CYS A 1 93 ? -13.072 11.830 15.342 1.00 96.31 93 CYS A C 1
ATOM 735 O O . CYS A 1 93 ? -12.438 12.693 15.957 1.00 96.31 93 CYS A O 1
ATOM 737 N N . PRO A 1 94 ? -12.802 11.529 14.053 1.00 96.06 94 PRO A N 1
ATOM 738 C CA . PRO A 1 94 ? -11.705 12.146 13.294 1.00 96.06 94 PRO A CA 1
ATOM 739 C C . PRO A 1 94 ? -11.691 13.677 13.267 1.00 96.06 94 PRO A C 1
ATOM 741 O O . PRO A 1 94 ? -10.634 14.303 13.224 1.00 96.06 94 PRO A O 1
ATOM 744 N N . ASP A 1 95 ? -12.874 14.283 13.295 1.00 95.25 95 ASP A N 1
ATOM 745 C CA . ASP A 1 95 ? -13.094 15.729 13.277 1.00 95.25 95 ASP A CA 1
ATOM 746 C C . ASP A 1 95 ? -13.139 16.355 14.685 1.00 95.25 95 ASP A C 1
ATOM 748 O O . ASP A 1 95 ? -13.333 17.562 14.824 1.00 95.25 95 ASP A O 1
ATOM 752 N N . GLY A 1 96 ? -12.963 15.549 15.737 1.00 95.06 96 GLY A N 1
ATOM 753 C CA . GLY A 1 96 ? -13.076 15.970 17.133 1.00 95.06 96 GLY A CA 1
ATOM 754 C C . GLY A 1 96 ? -14.513 16.129 17.639 1.00 95.06 96 GLY A C 1
ATOM 755 O O . GLY A 1 96 ? -14.700 16.600 18.762 1.00 95.06 96 GLY A O 1
ATOM 756 N N . SER A 1 97 ? -15.524 15.751 16.849 1.00 96.12 97 SER A N 1
ATOM 757 C CA . SER A 1 97 ? -16.924 15.768 17.280 1.00 96.12 97 SER A CA 1
ATOM 758 C C . SER A 1 97 ? -17.222 14.717 18.361 1.00 96.12 97 SER A C 1
ATOM 760 O O . SER A 1 97 ? -16.431 13.808 18.633 1.00 96.12 97 SER A O 1
ATOM 762 N N . ILE A 1 98 ? -18.374 14.871 19.020 1.00 95.12 98 ILE A N 1
ATOM 763 C CA . ILE A 1 98 ? -18.866 13.927 20.030 1.00 95.12 98 ILE A CA 1
ATOM 764 C C . ILE A 1 98 ? -19.581 12.773 19.304 1.00 95.12 98 ILE A C 1
ATOM 766 O O . ILE A 1 98 ? -20.385 13.054 18.414 1.00 95.12 98 ILE A O 1
ATOM 770 N N . PRO A 1 99 ? -19.356 11.500 19.693 1.00 95.25 99 PRO A N 1
ATOM 771 C CA . PRO A 1 99 ? -20.054 10.355 19.113 1.00 95.25 99 PRO A CA 1
ATOM 772 C C . PRO A 1 99 ? -21.594 10.501 19.110 1.00 95.25 99 PRO A C 1
ATOM 774 O O . PRO A 1 99 ? -22.152 11.080 20.047 1.00 95.25 99 PRO A O 1
ATOM 777 N N . PRO A 1 100 ? -22.314 9.928 18.122 1.00 95.31 100 PRO A N 1
ATOM 778 C CA . PRO A 1 100 ? -21.822 9.035 17.069 1.00 95.31 100 PRO A CA 1
ATOM 779 C C . PRO A 1 100 ? -20.961 9.758 16.032 1.00 95.31 100 PRO A C 1
ATOM 781 O O . PRO A 1 100 ? -21.249 10.886 15.645 1.00 95.31 100 PRO A O 1
ATOM 784 N N . CYS A 1 101 ? -19.903 9.089 15.580 1.00 96.44 101 CYS A N 1
ATOM 785 C CA . CYS A 1 101 ? -18.945 9.696 14.669 1.00 96.44 101 CYS A CA 1
ATOM 786 C C . CYS A 1 101 ? -19.475 9.701 13.243 1.00 96.44 101 CYS A C 1
ATOM 788 O O . CYS A 1 101 ? -19.961 8.682 12.747 1.00 96.44 101 CYS A O 1
ATOM 790 N N . VAL A 1 102 ? -19.341 10.848 12.584 1.00 96.81 102 VAL A N 1
ATOM 791 C CA . VAL A 1 102 ? -19.709 11.032 11.183 1.00 96.81 102 VAL A CA 1
ATOM 792 C C . VAL A 1 102 ? -18.576 11.763 10.484 1.00 96.81 102 VAL A C 1
ATOM 794 O O . VAL A 1 102 ? -18.159 12.826 10.929 1.00 96.81 102 VAL A O 1
ATOM 797 N N . TRP A 1 103 ? -18.089 11.220 9.374 1.00 96.44 103 TRP A N 1
ATOM 798 C CA . TRP A 1 103 ? -17.093 11.895 8.540 1.00 96.44 103 TRP A CA 1
ATOM 799 C C . TRP A 1 103 ? -17.379 11.681 7.061 1.00 96.44 103 TRP A C 1
ATOM 801 O O . TRP A 1 103 ? -18.273 10.925 6.678 1.00 96.44 103 TRP A O 1
ATOM 811 N N . LYS A 1 104 ? -16.626 12.385 6.216 1.00 96.31 104 LYS A N 1
ATOM 812 C CA . LYS A 1 104 ? -16.698 12.261 4.762 1.00 96.31 104 LYS A CA 1
ATOM 813 C C . LYS A 1 104 ? -15.380 11.722 4.242 1.00 96.31 104 LYS A C 1
ATOM 815 O O . LYS A 1 104 ? -14.360 12.385 4.385 1.00 96.31 104 LYS A O 1
ATOM 820 N N . ARG A 1 105 ? -15.390 10.550 3.621 1.00 95.19 105 ARG A N 1
ATOM 821 C CA . ARG A 1 105 ? -14.245 10.011 2.887 1.00 95.19 105 ARG A CA 1
ATOM 822 C C . ARG A 1 105 ? -14.199 10.620 1.493 1.00 95.19 105 ARG A C 1
ATOM 824 O O . ARG A 1 105 ? -15.225 10.703 0.822 1.00 95.19 105 ARG A O 1
ATOM 831 N N . LYS A 1 106 ? -13.022 11.037 1.039 1.00 95.94 106 LYS A N 1
ATOM 832 C CA . LYS A 1 106 ? -12.835 11.632 -0.289 1.00 95.94 106 LYS A CA 1
ATOM 833 C C . LYS A 1 106 ? -11.687 10.931 -0.987 1.00 95.94 106 LYS A C 1
ATOM 835 O O . LYS A 1 106 ? -10.593 10.888 -0.440 1.00 95.94 106 LYS A O 1
ATOM 840 N N . VAL A 1 107 ? -11.932 10.435 -2.196 1.00 95.88 107 VAL A N 1
ATOM 841 C CA . VAL A 1 107 ? -10.880 9.987 -3.111 1.00 95.88 107 VAL A CA 1
ATOM 842 C C . VAL A 1 107 ? -11.247 10.392 -4.533 1.00 95.88 107 VAL A C 1
ATOM 844 O O . VAL A 1 107 ? -12.374 10.174 -4.983 1.00 95.88 107 VAL A O 1
ATOM 847 N N . ILE A 1 108 ? -10.306 11.027 -5.223 1.00 95.94 108 ILE A N 1
ATOM 848 C CA . ILE A 1 108 ? -10.462 11.519 -6.589 1.00 95.94 108 ILE A CA 1
ATOM 849 C C . ILE A 1 108 ? -9.208 11.138 -7.367 1.00 95.94 108 ILE A C 1
ATOM 851 O O . ILE A 1 108 ? -8.089 11.420 -6.946 1.00 95.94 108 ILE A O 1
ATOM 855 N N . THR A 1 109 ? -9.400 10.531 -8.531 1.00 95.88 109 THR A N 1
ATOM 856 C CA . THR A 1 109 ? -8.322 10.183 -9.458 1.00 95.88 109 THR A CA 1
ATOM 857 C C . THR A 1 109 ? -8.573 10.840 -10.804 1.00 95.88 109 THR A C 1
ATOM 859 O O . THR A 1 109 ? -9.705 10.843 -11.291 1.00 95.88 109 THR A O 1
ATOM 862 N N . LYS A 1 110 ? -7.527 11.365 -11.438 1.00 96.00 110 LYS A N 1
ATOM 863 C CA . LYS A 1 110 ? -7.617 11.948 -12.778 1.00 96.00 110 LYS A CA 1
ATOM 864 C C . LYS A 1 110 ? -6.419 11.538 -13.619 1.00 96.00 110 LYS A C 1
ATOM 866 O O . LYS A 1 110 ? -5.284 11.817 -13.246 1.00 96.00 110 LYS A O 1
ATOM 871 N N . CYS A 1 111 ? -6.683 10.950 -14.780 1.00 96.12 111 CYS A N 1
ATOM 872 C CA . CYS A 1 111 ? -5.665 10.687 -15.788 1.00 96.12 111 CYS A CA 1
ATOM 873 C C . CYS A 1 111 ? -5.680 11.785 -16.852 1.00 96.12 111 CYS A C 1
ATOM 875 O O . CYS A 1 111 ? -6.738 12.198 -17.329 1.00 96.12 111 CYS A O 1
ATOM 877 N N . THR A 1 112 ? -4.504 12.275 -17.227 1.00 95.81 112 THR A N 1
ATOM 878 C CA . THR A 1 112 ? -4.337 13.273 -18.288 1.00 95.81 112 THR A CA 1
ATOM 879 C C . THR A 1 112 ? -3.221 12.854 -19.231 1.00 95.81 112 THR A C 1
ATOM 881 O O . THR A 1 112 ? -2.253 12.220 -18.815 1.00 95.81 112 THR A O 1
ATOM 884 N N . ALA A 1 113 ? -3.358 13.187 -20.514 1.00 92.81 113 ALA A N 1
ATOM 885 C CA . ALA A 1 113 ? -2.267 13.010 -21.460 1.00 92.81 113 ALA A CA 1
ATOM 886 C C . ALA A 1 113 ? -1.126 13.967 -21.101 1.00 92.81 113 ALA A C 1
ATOM 888 O O . ALA A 1 113 ? -1.348 15.167 -20.941 1.00 92.81 113 ALA A O 1
ATOM 889 N N . ASP A 1 114 ? 0.090 13.441 -21.016 1.00 87.38 114 ASP A N 1
ATOM 890 C CA . ASP A 1 114 ? 1.295 14.248 -20.880 1.00 87.38 114 ASP A CA 1
ATOM 891 C C . ASP A 1 114 ? 1.686 14.775 -22.263 1.00 87.38 114 ASP A C 1
ATOM 893 O O . ASP A 1 114 ? 2.402 14.116 -23.021 1.00 87.38 114 ASP A O 1
ATOM 897 N N . SER A 1 115 ? 1.156 15.939 -22.640 1.00 75.19 115 SER A N 1
ATOM 898 C CA . SER A 1 115 ? 1.597 16.646 -23.842 1.00 75.19 115 SER A CA 1
ATOM 899 C C . SER A 1 115 ? 2.818 17.495 -23.500 1.00 75.19 115 SER A C 1
ATOM 901 O O . SER A 1 115 ? 2.767 18.727 -23.549 1.00 75.19 115 SER A O 1
ATOM 903 N N . GLN A 1 116 ? 3.923 16.862 -23.105 1.00 70.12 116 GLN A N 1
ATOM 904 C CA . GLN A 1 116 ? 5.186 17.583 -23.143 1.00 70.12 116 GLN A CA 1
ATOM 905 C C . GLN A 1 116 ? 5.447 17.938 -24.605 1.00 70.12 116 GLN A C 1
ATOM 907 O O . GLN A 1 116 ? 5.596 17.061 -25.454 1.00 70.12 116 GLN A O 1
ATOM 912 N N . ASN A 1 117 ? 5.429 19.241 -24.894 1.00 54.81 117 ASN A N 1
ATOM 913 C CA . ASN A 1 117 ? 5.846 19.804 -26.168 1.00 54.81 117 ASN A CA 1
ATOM 914 C C . ASN A 1 117 ? 7.345 19.543 -26.315 1.00 54.81 117 ASN A C 1
ATOM 916 O O . ASN A 1 117 ? 8.174 20.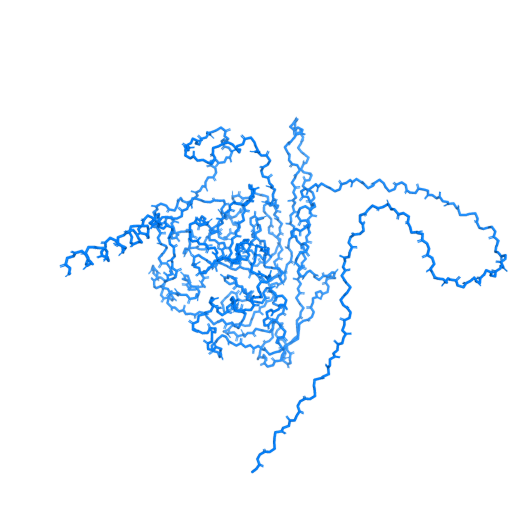416 -26.050 1.00 54.81 117 ASN A O 1
ATOM 920 N N . SER A 1 118 ? 7.710 18.323 -26.696 1.00 55.38 118 SER A N 1
ATOM 921 C CA . SER A 1 118 ? 9.048 18.019 -27.157 1.00 55.38 118 SER A CA 1
ATOM 922 C C . SER A 1 118 ? 9.258 18.810 -28.446 1.00 55.38 118 SER A C 1
ATOM 924 O O . SER A 1 118 ? 8.970 18.365 -29.550 1.00 55.38 118 SER A O 1
ATOM 926 N N . ASN A 1 119 ? 9.810 20.017 -28.311 1.00 55.34 119 ASN A N 1
ATOM 927 C CA . ASN A 1 119 ? 10.322 20.829 -29.419 1.00 55.34 119 ASN A CA 1
ATOM 928 C C . ASN A 1 119 ? 11.531 20.161 -30.131 1.00 55.34 119 ASN A C 1
ATOM 930 O O . ASN A 1 119 ? 12.233 20.804 -30.910 1.00 55.34 119 ASN A O 1
ATOM 934 N N . GLY A 1 120 ? 11.801 18.878 -29.862 1.00 55.03 120 GLY A N 1
ATOM 935 C CA . GLY A 1 120 ? 12.855 18.063 -30.453 1.00 55.03 120 GLY A CA 1
ATOM 936 C C . GLY A 1 120 ? 12.268 17.056 -31.441 1.00 55.03 120 GLY A C 1
ATOM 937 O O . GLY A 1 120 ? 11.245 16.440 -31.175 1.00 55.03 120 GLY A O 1
ATOM 938 N N . ARG A 1 121 ? 12.930 16.888 -32.588 1.00 53.72 121 ARG A N 1
ATOM 939 C CA . ARG A 1 121 ? 12.520 16.099 -33.769 1.00 53.72 121 ARG A CA 1
ATOM 940 C C . ARG A 1 121 ? 12.332 14.582 -33.559 1.00 53.72 121 ARG A C 1
ATOM 942 O O . ARG A 1 121 ? 12.257 13.862 -34.551 1.00 53.72 121 ARG A O 1
ATOM 949 N N . ASP A 1 122 ? 12.219 14.089 -32.330 1.00 49.19 122 ASP A N 1
ATOM 950 C CA . ASP A 1 122 ? 11.952 12.674 -32.059 1.00 49.19 122 ASP A CA 1
ATOM 951 C C . ASP A 1 122 ? 10.444 12.399 -32.025 1.00 49.19 122 ASP A C 1
ATOM 953 O O . ASP A 1 122 ? 9.788 12.336 -30.989 1.00 49.19 122 ASP A O 1
ATOM 957 N N . LEU A 1 123 ? 9.876 12.238 -33.220 1.00 50.53 123 LEU A N 1
ATOM 958 C CA . LEU A 1 123 ? 8.440 12.088 -33.481 1.00 50.53 123 LEU A CA 1
ATOM 959 C C . LEU A 1 123 ? 7.806 10.771 -32.970 1.00 50.53 123 LEU A C 1
ATOM 961 O O . LEU A 1 123 ? 6.677 10.455 -33.345 1.00 50.53 123 LEU A O 1
ATOM 965 N N . GLN A 1 124 ? 8.499 9.976 -32.148 1.00 53.19 124 GLN A N 1
ATOM 966 C CA . GLN A 1 124 ? 8.008 8.663 -31.695 1.00 53.19 124 GLN A CA 1
ATOM 967 C C . GLN A 1 124 ? 8.197 8.366 -30.201 1.00 53.19 124 GLN A C 1
ATOM 969 O O . GLN A 1 124 ? 7.699 7.340 -29.725 1.00 53.19 124 GLN A O 1
ATOM 974 N N . THR A 1 125 ? 8.823 9.246 -29.418 1.00 52.16 125 THR A N 1
ATOM 975 C CA . THR A 1 125 ? 9.027 9.021 -27.979 1.00 52.16 125 THR A CA 1
ATOM 976 C C . THR A 1 125 ? 7.807 9.443 -27.158 1.00 52.16 125 THR A C 1
ATOM 978 O O . THR A 1 125 ? 7.780 10.428 -26.438 1.00 52.16 125 THR A O 1
ATOM 981 N N . GLY A 1 126 ? 6.775 8.603 -27.264 1.00 65.12 126 GLY A N 1
ATOM 982 C CA . GLY A 1 126 ? 5.962 8.168 -26.131 1.00 65.12 126 GLY A CA 1
ATOM 983 C C . GLY A 1 126 ? 5.038 9.197 -25.486 1.00 65.12 126 GLY A C 1
ATOM 984 O O . GLY A 1 126 ? 5.349 9.717 -24.422 1.00 65.12 126 GLY A O 1
ATOM 985 N N . ILE A 1 127 ? 3.814 9.319 -26.015 1.00 77.19 127 ILE A N 1
ATOM 986 C CA . ILE A 1 127 ? 2.677 9.818 -25.224 1.00 77.19 127 ILE A CA 1
ATOM 987 C C . ILE A 1 127 ? 2.653 9.034 -23.903 1.00 77.19 127 ILE A C 1
ATOM 989 O O . ILE A 1 127 ? 2.617 7.794 -23.914 1.00 77.19 127 ILE A O 1
ATOM 993 N N . SER A 1 128 ? 2.712 9.756 -22.786 1.00 88.62 128 SER A N 1
ATOM 994 C CA . SER A 1 128 ? 2.589 9.216 -21.434 1.00 88.62 128 SER A CA 1
ATOM 995 C C . SER A 1 128 ? 1.285 9.707 -20.797 1.00 88.62 128 SER A C 1
ATOM 997 O O . SER A 1 128 ? 0.623 10.599 -21.332 1.00 88.62 128 SER A O 1
ATOM 999 N N . SER A 1 129 ? 0.868 9.083 -19.699 1.00 93.88 129 SER A N 1
ATOM 1000 C CA . SER A 1 129 ? -0.282 9.537 -18.917 1.00 93.88 129 SER A CA 1
ATOM 1001 C C . SER A 1 129 ? 0.211 10.019 -17.560 1.00 93.88 129 SER A C 1
ATOM 1003 O O . SER A 1 129 ? 0.995 9.321 -16.917 1.00 93.88 129 SER A O 1
ATOM 1005 N N . ARG A 1 130 ? -0.270 11.175 -17.105 1.00 95.81 130 ARG A N 1
ATOM 1006 C CA . ARG A 1 130 ? -0.110 11.642 -15.723 1.00 95.81 130 ARG A CA 1
ATOM 1007 C C . ARG A 1 130 ? -1.351 11.260 -14.934 1.00 95.81 130 ARG A C 1
ATOM 1009 O O . ARG A 1 130 ? -2.469 11.459 -15.410 1.00 95.81 130 ARG A O 1
ATOM 1016 N N . LEU A 1 131 ? -1.146 10.688 -13.761 1.00 96.44 131 LEU A N 1
ATOM 1017 C CA . LEU A 1 131 ? -2.170 10.375 -12.782 1.00 96.44 131 LEU A CA 1
ATOM 1018 C C . LEU A 1 131 ? -2.061 11.385 -11.644 1.00 96.44 131 LEU A C 1
ATOM 1020 O O . LEU A 1 131 ? -1.029 11.436 -10.981 1.00 96.44 131 LEU A O 1
ATOM 1024 N N . ARG A 1 132 ? -3.132 12.134 -11.394 1.00 97.69 132 ARG A N 1
ATOM 1025 C CA . ARG A 1 132 ? -3.317 12.888 -10.154 1.00 97.69 132 ARG A CA 1
ATOM 1026 C C . ARG A 1 132 ? -4.234 12.119 -9.221 1.00 97.69 132 ARG A C 1
ATOM 1028 O O . ARG A 1 132 ? -5.300 11.667 -9.649 1.00 97.69 132 ARG A O 1
ATOM 1035 N N . LEU A 1 133 ? -3.830 11.995 -7.966 1.00 97.62 133 LEU A N 1
ATOM 1036 C CA . LEU A 1 133 ? -4.582 11.319 -6.921 1.00 97.62 133 LEU A CA 1
ATOM 1037 C C . LEU A 1 133 ? -4.747 12.264 -5.734 1.00 97.62 133 LEU A C 1
ATOM 1039 O O . LEU A 1 133 ? -3.764 12.771 -5.200 1.00 97.62 133 LEU A O 1
ATOM 1043 N N . VAL A 1 134 ? -6.000 12.465 -5.327 1.00 97.69 134 VAL A N 1
ATOM 1044 C CA . VAL A 1 134 ? -6.381 13.250 -4.151 1.00 97.69 134 VAL A CA 1
ATOM 1045 C C . VAL A 1 134 ? -7.143 12.356 -3.178 1.00 97.69 134 VAL A C 1
ATOM 1047 O O . VAL A 1 134 ? -8.101 11.699 -3.583 1.00 97.69 134 VAL A O 1
ATOM 1050 N N . SER A 1 135 ? -6.750 12.331 -1.908 1.00 97.81 135 SER A N 1
ATOM 1051 C CA . SER A 1 135 ? -7.445 11.623 -0.830 1.00 97.81 135 SER A CA 1
ATOM 1052 C C . SER A 1 135 ? -7.375 12.414 0.475 1.00 97.81 135 SER A C 1
ATOM 1054 O O . SER A 1 135 ? -6.380 13.082 0.726 1.00 97.81 135 SER A O 1
ATOM 1056 N N . ASN A 1 136 ? -8.394 12.323 1.336 1.00 97.81 136 ASN A N 1
ATOM 1057 C CA . ASN A 1 136 ? -8.285 12.819 2.719 1.00 97.81 136 ASN A CA 1
ATOM 1058 C C . ASN A 1 136 ? -7.810 11.749 3.720 1.00 97.81 136 ASN A C 1
ATOM 1060 O O . ASN A 1 136 ? -7.762 12.011 4.923 1.00 97.81 136 ASN A O 1
ATOM 1064 N N . GLY A 1 137 ? -7.497 10.545 3.234 1.00 97.44 137 GLY A N 1
ATOM 1065 C CA . GLY A 1 137 ? -6.908 9.447 3.999 1.00 97.44 137 GLY A CA 1
ATOM 1066 C C . GLY A 1 137 ? -7.826 8.776 5.024 1.00 97.44 137 GLY A C 1
ATOM 1067 O O . GLY A 1 137 ? -7.393 7.852 5.707 1.00 97.44 137 GLY A O 1
ATOM 1068 N N . LEU A 1 138 ? -9.086 9.206 5.144 1.00 97.31 138 LEU A N 1
ATOM 1069 C CA . LEU A 1 138 ? -10.036 8.598 6.073 1.00 97.31 138 LEU A CA 1
ATOM 1070 C C . LEU A 1 138 ? -10.587 7.269 5.525 1.00 97.31 138 LEU A C 1
ATOM 1072 O O . LEU A 1 138 ? -10.845 7.161 4.324 1.00 97.31 138 LEU A O 1
ATOM 1076 N N . PRO A 1 139 ? -10.822 6.263 6.383 1.00 96.31 139 PRO A N 1
ATOM 1077 C CA . PRO A 1 139 ? -11.377 4.984 5.961 1.00 96.31 139 PRO A CA 1
ATOM 1078 C C . PRO A 1 139 ? -12.862 5.072 5.594 1.00 96.31 139 PRO A C 1
ATOM 1080 O O . PRO A 1 139 ? -13.591 5.952 6.056 1.00 96.31 139 PRO A O 1
ATOM 1083 N N . ASN A 1 140 ? -13.325 4.104 4.799 1.00 95.00 140 ASN A N 1
ATOM 1084 C CA . ASN A 1 140 ? -14.745 3.859 4.507 1.00 95.00 140 ASN A CA 1
ATOM 1085 C C . ASN A 1 140 ? -15.437 2.947 5.542 1.00 95.00 140 ASN A C 1
ATOM 1087 O O . ASN A 1 140 ? -16.468 2.351 5.250 1.00 95.00 140 ASN A O 1
ATOM 1091 N N . HIS A 1 141 ? -14.851 2.786 6.726 1.00 95.31 141 HIS A N 1
ATOM 1092 C CA . HIS A 1 141 ? -15.307 1.867 7.766 1.00 95.31 141 HIS A CA 1
ATOM 1093 C C . HIS A 1 141 ? -14.975 2.417 9.153 1.00 95.31 141 HIS A C 1
ATOM 1095 O O . HIS A 1 141 ? -14.134 3.304 9.300 1.00 95.31 141 HIS A O 1
ATOM 1101 N N . CYS A 1 142 ? -15.629 1.874 10.175 1.00 95.56 142 CYS A N 1
ATOM 1102 C CA . CYS A 1 142 ? -15.345 2.213 11.563 1.00 95.56 142 CYS A CA 1
ATOM 1103 C C . CYS A 1 142 ? -14.027 1.586 12.013 1.00 95.56 142 CYS A C 1
ATOM 1105 O O . CYS A 1 142 ? -13.799 0.401 11.790 1.00 95.56 142 CYS A O 1
ATOM 1107 N N . PHE A 1 143 ? -13.191 2.369 12.683 1.00 94.25 143 PHE A N 1
ATOM 1108 C CA . PHE A 1 143 ? -11.864 1.953 13.130 1.00 94.25 143 PHE A CA 1
ATOM 1109 C C . PHE A 1 143 ? -11.739 2.115 14.649 1.00 94.25 143 PHE A C 1
ATOM 1111 O O . PHE A 1 143 ? -12.509 2.842 15.285 1.00 94.25 143 PHE A O 1
ATOM 1118 N N . GLU A 1 144 ? -10.767 1.428 15.240 1.00 90.06 144 GLU A N 1
ATOM 1119 C CA . GLU A 1 144 ? -10.420 1.612 16.646 1.00 90.06 144 GLU A CA 1
ATOM 1120 C C . GLU A 1 144 ? -9.469 2.802 16.803 1.00 90.06 144 GLU A C 1
ATOM 1122 O O . GLU A 1 144 ? -8.363 2.800 16.263 1.00 90.06 144 GLU A O 1
ATOM 1127 N N . SER A 1 145 ? -9.882 3.820 17.560 1.00 82.50 145 SER A N 1
ATOM 1128 C CA . SER A 1 145 ? -8.966 4.875 17.992 1.00 82.50 145 SER A CA 1
ATOM 1129 C C . SER A 1 145 ? -8.027 4.284 19.044 1.00 82.50 145 SER A C 1
ATOM 1131 O O . SER A 1 145 ? -8.453 4.033 20.170 1.00 82.50 145 SER A O 1
ATOM 1133 N N . GLY A 1 146 ? -6.773 4.023 18.664 1.00 81.69 146 GLY A N 1
ATOM 1134 C CA . GLY A 1 146 ? -5.715 3.609 19.587 1.00 81.69 146 GLY A CA 1
ATOM 1135 C C . GLY A 1 146 ? -5.301 4.757 20.516 1.00 81.69 146 GLY A C 1
ATOM 1136 O O . GLY A 1 146 ? -6.129 5.419 21.137 1.00 81.69 146 GLY A O 1
ATOM 1137 N N . GLN A 1 147 ? -4.001 5.046 20.598 1.00 86.38 147 GLN A N 1
ATOM 1138 C CA . GLN A 1 147 ? -3.512 6.203 21.365 1.00 86.38 147 GLN A CA 1
ATOM 1139 C C . GLN A 1 147 ? -3.923 7.547 20.754 1.00 86.38 147 GLN A C 1
ATOM 1141 O O . GLN A 1 147 ? -4.062 8.537 21.473 1.00 86.38 147 GLN A O 1
ATOM 1146 N N . SER A 1 148 ? -4.116 7.590 19.434 1.00 90.88 148 SER A N 1
ATOM 1147 C CA . SER A 1 148 ? -4.527 8.790 18.720 1.00 90.88 148 SER A CA 1
ATOM 1148 C C . SER A 1 148 ? -5.664 8.495 17.747 1.00 90.88 148 SER A C 1
ATOM 1150 O O . SER A 1 148 ? -5.672 7.493 17.028 1.00 90.88 148 SER A O 1
ATOM 1152 N N . THR A 1 149 ? -6.653 9.387 17.745 1.00 94.00 149 THR A N 1
ATOM 1153 C CA . THR A 1 149 ? -7.733 9.378 16.761 1.00 94.00 149 THR A CA 1
ATOM 1154 C C . THR A 1 149 ? -7.176 9.885 15.430 1.00 94.00 149 THR A C 1
ATOM 1156 O O . THR A 1 149 ? -6.597 10.978 15.413 1.00 94.00 149 THR A O 1
ATOM 1159 N N . PRO A 1 150 ? -7.340 9.140 14.323 1.00 95.50 150 PRO A N 1
ATOM 1160 C CA . PRO A 1 150 ? -6.860 9.562 13.020 1.00 95.50 150 PRO A CA 1
ATOM 1161 C C . PRO A 1 150 ? -7.558 10.845 12.606 1.00 95.50 150 PRO A C 1
ATOM 1163 O O . PRO A 1 150 ? -8.773 10.981 12.736 1.00 95.50 150 PRO A O 1
ATOM 1166 N N . ARG A 1 151 ? -6.777 11.766 12.063 1.00 96.44 151 ARG A N 1
ATOM 1167 C CA . ARG A 1 151 ? -7.253 12.994 11.438 1.00 96.44 151 ARG A CA 1
ATOM 1168 C C . ARG A 1 151 ? -7.167 12.862 9.926 1.00 96.44 151 ARG A C 1
ATOM 1170 O O . ARG A 1 151 ? -6.523 11.957 9.396 1.00 96.44 151 ARG A O 1
ATOM 1177 N N . GLU A 1 152 ? -7.820 13.786 9.231 1.00 97.12 152 GLU A N 1
ATOM 1178 C CA . GLU A 1 152 ? -7.661 13.900 7.785 1.00 97.12 152 GLU A CA 1
ATOM 1179 C C . GLU A 1 152 ? -6.198 14.174 7.418 1.00 97.12 152 GLU A C 1
ATOM 1181 O O . GLU A 1 152 ? -5.562 15.078 7.963 1.00 97.12 152 GLU A O 1
ATOM 1186 N N . ASN A 1 153 ? -5.702 13.433 6.433 1.00 97.69 153 ASN A N 1
ATOM 1187 C CA . ASN A 1 153 ? -4.442 13.699 5.761 1.00 97.69 153 ASN A CA 1
ATOM 1188 C C . ASN A 1 153 ? -4.763 14.044 4.303 1.00 97.69 153 ASN A C 1
ATOM 1190 O O . ASN A 1 153 ? -5.114 13.161 3.524 1.00 97.69 153 ASN A O 1
ATOM 1194 N N . GLN A 1 154 ? -4.718 15.335 3.959 1.00 97.75 154 GLN A N 1
ATOM 1195 C CA . GLN A 1 154 ? -5.086 15.859 2.636 1.00 97.75 154 GLN A CA 1
ATOM 1196 C C . GLN A 1 154 ? -3.992 15.550 1.607 1.00 97.75 154 GLN A C 1
ATOM 1198 O O . GLN A 1 154 ? -3.221 16.426 1.224 1.00 97.75 154 GLN A O 1
ATOM 1203 N N . ILE A 1 155 ? -3.909 14.291 1.199 1.00 98.44 155 ILE A N 1
ATOM 1204 C CA . ILE A 1 155 ? -2.943 13.762 0.243 1.00 98.44 155 ILE A CA 1
ATOM 1205 C C . ILE A 1 155 ? -3.337 14.207 -1.162 1.00 98.44 155 ILE A C 1
ATOM 1207 O O . ILE A 1 155 ? -4.415 13.866 -1.641 1.00 98.44 155 ILE A O 1
ATOM 1211 N N . ASP A 1 156 ? -2.454 14.932 -1.836 1.00 98.31 156 ASP A N 1
ATOM 1212 C CA . ASP A 1 156 ? -2.614 15.331 -3.235 1.00 98.31 156 ASP A CA 1
ATOM 1213 C C . ASP A 1 156 ? -1.255 15.244 -3.921 1.00 98.31 156 ASP A C 1
ATOM 1215 O O . ASP A 1 156 ? -0.323 15.975 -3.573 1.00 98.31 156 ASP A O 1
ATOM 1219 N N . PHE A 1 157 ? -1.129 14.326 -4.874 1.00 98.44 157 PHE A N 1
ATOM 1220 C CA . PHE A 1 157 ? 0.081 14.182 -5.672 1.00 98.44 157 PHE A CA 1
ATOM 1221 C C . PHE A 1 157 ? -0.238 13.840 -7.122 1.00 98.44 157 PHE A C 1
ATOM 1223 O O . PHE A 1 157 ? -1.307 13.323 -7.461 1.00 98.44 157 PHE A O 1
ATOM 1230 N N . GLU A 1 158 ? 0.727 14.111 -7.990 1.00 98.00 158 GLU A N 1
ATOM 1231 C CA . GLU A 1 158 ? 0.673 13.785 -9.404 1.00 98.00 158 GLU A CA 1
ATOM 1232 C C . GLU A 1 158 ? 1.947 13.063 -9.839 1.00 98.00 158 GLU A C 1
ATOM 1234 O O . GLU A 1 158 ? 3.059 13.437 -9.468 1.00 98.00 158 GLU A O 1
ATOM 1239 N N . ILE A 1 159 ? 1.778 12.005 -10.628 1.00 96.25 159 ILE A N 1
ATOM 1240 C CA . ILE A 1 159 ? 2.860 11.123 -11.059 1.00 96.25 159 ILE A CA 1
ATOM 1241 C C . ILE A 1 159 ? 2.637 10.630 -12.488 1.00 96.25 159 ILE A C 1
ATOM 1243 O O . ILE A 1 159 ? 1.509 10.497 -12.962 1.00 96.25 159 ILE A O 1
ATOM 1247 N N . ARG A 1 160 ? 3.721 10.303 -13.193 1.00 95.44 160 ARG A N 1
ATOM 1248 C CA . ARG A 1 160 ? 3.659 9.568 -14.461 1.00 95.44 160 ARG A CA 1
ATOM 1249 C C . ARG A 1 160 ? 3.171 8.137 -14.214 1.00 95.44 160 ARG A C 1
ATOM 1251 O O . ARG A 1 160 ? 3.808 7.376 -13.496 1.00 95.44 160 ARG A O 1
ATOM 1258 N N . PHE A 1 161 ? 2.073 7.746 -14.848 1.00 94.31 161 PHE A N 1
ATOM 1259 C CA . PHE A 1 161 ? 1.504 6.407 -14.719 1.00 94.31 161 PHE A CA 1
ATOM 1260 C C . PHE A 1 161 ? 2.322 5.372 -15.510 1.00 94.31 161 PHE A C 1
ATOM 1262 O O . PHE A 1 161 ? 2.526 5.525 -16.719 1.00 94.31 161 PHE A O 1
ATOM 1269 N N . LYS A 1 162 ? 2.784 4.303 -14.846 1.00 89.12 162 LYS A N 1
ATOM 1270 C CA . LYS A 1 162 ? 3.780 3.349 -15.383 1.00 89.12 162 LYS A CA 1
ATOM 1271 C C . LYS A 1 162 ? 3.222 1.957 -15.694 1.00 89.12 162 LYS A C 1
ATOM 1273 O O . LYS A 1 162 ? 3.895 0.952 -15.509 1.00 89.12 162 LYS A O 1
ATOM 1278 N N . ASN A 1 163 ? 2.009 1.878 -16.237 1.00 82.69 163 ASN A N 1
ATOM 1279 C CA . ASN A 1 163 ? 1.356 0.596 -16.553 1.00 82.69 163 ASN A CA 1
ATOM 1280 C C . ASN A 1 163 ? 1.407 0.232 -18.052 1.00 82.69 163 ASN A C 1
ATOM 1282 O O . ASN A 1 163 ? 0.546 -0.478 -18.573 1.00 82.69 163 ASN A O 1
ATOM 1286 N N . LYS A 1 164 ? 2.390 0.770 -18.784 1.00 75.94 164 LYS A N 1
ATOM 1287 C CA . LYS A 1 164 ? 2.512 0.580 -20.234 1.00 75.94 164 LYS A CA 1
ATOM 1288 C C . LYS A 1 164 ? 3.281 -0.702 -20.530 1.00 75.94 164 LYS A C 1
ATOM 1290 O O . LYS A 1 164 ? 4.437 -0.827 -20.129 1.00 75.94 164 LYS A O 1
ATOM 1295 N N . GLN A 1 165 ? 2.679 -1.613 -21.298 1.00 68.38 165 GLN A N 1
ATOM 1296 C CA . GLN A 1 165 ? 3.408 -2.763 -21.840 1.00 68.38 165 GLN A CA 1
ATOM 1297 C C . GLN A 1 165 ? 4.627 -2.259 -22.616 1.00 68.38 165 GLN A C 1
ATOM 1299 O O . GLN A 1 165 ? 4.496 -1.474 -23.564 1.00 68.38 165 GLN A O 1
ATOM 1304 N N . ARG A 1 166 ? 5.828 -2.700 -22.227 1.00 61.22 166 ARG A N 1
ATOM 1305 C CA . ARG A 1 166 ? 7.014 -2.518 -23.065 1.00 61.22 166 ARG A CA 1
ATOM 1306 C C . ARG A 1 166 ? 6.785 -3.314 -24.351 1.00 61.22 166 ARG A C 1
ATOM 1308 O O . ARG A 1 166 ? 7.050 -4.509 -24.403 1.00 61.22 166 ARG A O 1
ATOM 1315 N N . ASN A 1 167 ? 6.343 -2.639 -25.414 1.00 53.78 167 ASN A N 1
ATOM 1316 C CA . ASN A 1 167 ? 6.167 -3.205 -26.761 1.00 53.78 167 ASN A CA 1
ATOM 1317 C C . ASN A 1 167 ? 7.488 -3.651 -27.427 1.00 53.78 167 ASN A C 1
ATOM 1319 O O . ASN A 1 167 ? 7.527 -3.892 -28.632 1.00 53.78 167 ASN A O 1
ATOM 1323 N N . ASN A 1 168 ? 8.563 -3.855 -26.660 1.00 50.12 168 ASN A N 1
ATOM 1324 C CA . ASN A 1 168 ? 9.793 -4.496 -27.113 1.00 50.12 168 ASN A CA 1
ATOM 1325 C C . ASN A 1 168 ? 9.609 -6.021 -27.222 1.00 50.12 168 ASN A C 1
ATOM 1327 O O . ASN A 1 168 ? 10.443 -6.813 -26.783 1.00 50.12 168 ASN A O 1
ATOM 1331 N N . LEU A 1 169 ? 8.538 -6.432 -27.909 1.00 47.53 169 LEU A N 1
ATOM 1332 C CA . LEU A 1 169 ? 8.218 -7.801 -28.320 1.00 47.53 169 LEU A CA 1
ATOM 1333 C C . LEU A 1 169 ? 9.301 -8.435 -29.218 1.00 47.53 169 LEU A C 1
ATOM 1335 O O . LEU A 1 169 ? 9.205 -9.610 -29.559 1.00 47.53 169 LEU A O 1
ATOM 1339 N N . LYS A 1 170 ? 10.369 -7.703 -29.565 1.00 48.50 170 LYS A N 1
ATOM 1340 C CA . LYS A 1 170 ? 11.574 -8.276 -30.180 1.00 48.50 170 LYS A CA 1
ATOM 1341 C C . LYS A 1 170 ? 12.471 -9.051 -29.200 1.00 48.50 170 LYS A C 1
ATOM 1343 O O . LYS A 1 170 ? 13.397 -9.706 -29.665 1.00 48.50 170 LYS A O 1
ATOM 1348 N N . ARG A 1 171 ? 12.191 -9.057 -27.886 1.00 49.66 171 ARG A N 1
ATOM 1349 C CA . ARG A 1 171 ? 12.909 -9.886 -26.889 1.00 49.66 171 ARG A CA 1
ATOM 1350 C C . ARG A 1 171 ? 12.211 -11.200 -26.499 1.00 49.66 171 ARG A C 1
ATOM 1352 O O . ARG A 1 171 ? 12.694 -11.888 -25.613 1.00 49.66 171 ARG A O 1
ATOM 1359 N N . ASN A 1 172 ? 11.145 -11.613 -27.192 1.00 43.00 172 ASN A N 1
ATOM 1360 C CA . ASN A 1 172 ? 10.477 -12.906 -26.943 1.00 43.00 172 ASN A CA 1
ATOM 1361 C C . ASN A 1 172 ? 11.143 -14.123 -27.627 1.00 43.00 172 ASN A C 1
ATOM 1363 O O . ASN A 1 172 ? 10.495 -15.137 -27.879 1.00 43.00 172 ASN A O 1
ATOM 1367 N N . ARG A 1 173 ? 12.449 -14.074 -27.902 1.00 40.09 173 ARG A N 1
ATOM 1368 C CA . ARG A 1 173 ? 13.261 -15.289 -28.056 1.00 40.09 173 ARG A CA 1
ATOM 1369 C C . ARG A 1 173 ? 14.296 -15.268 -26.943 1.00 40.09 173 ARG A C 1
ATOM 1371 O O . ARG A 1 173 ? 14.979 -14.265 -26.796 1.00 40.09 173 ARG A O 1
ATOM 1378 N N . VAL A 1 174 ? 14.432 -16.389 -26.240 1.00 42.03 174 VAL A N 1
ATOM 1379 C CA . VAL A 1 174 ? 15.353 -16.633 -25.113 1.00 42.03 174 VAL A CA 1
ATOM 1380 C C . VAL A 1 174 ? 14.756 -16.324 -23.727 1.00 42.03 174 VAL A C 1
ATOM 1382 O O . VAL A 1 174 ? 15.360 -15.686 -22.875 1.00 42.03 174 VAL A O 1
ATOM 1385 N N . LEU A 1 175 ? 13.567 -16.874 -23.467 1.00 43.38 175 LEU A N 1
ATOM 1386 C CA . LEU A 1 175 ? 13.252 -17.438 -22.149 1.00 43.38 175 LEU A CA 1
ATOM 1387 C C . LEU A 1 175 ? 13.765 -18.882 -22.145 1.00 43.38 175 LEU A C 1
ATOM 1389 O O . LEU A 1 175 ? 12.999 -19.801 -22.383 1.00 43.38 175 LEU A O 1
ATOM 1393 N N . GLU A 1 176 ? 15.082 -19.031 -22.012 1.00 43.56 176 GLU A N 1
ATOM 1394 C CA . GLU A 1 176 ? 15.791 -20.181 -21.431 1.00 43.56 176 GLU A CA 1
ATOM 1395 C C . GLU A 1 176 ? 17.296 -19.937 -21.618 1.00 43.56 176 GLU A C 1
ATOM 1397 O O . GLU A 1 176 ? 17.841 -20.068 -22.709 1.00 43.56 176 GLU A O 1
ATOM 1402 N N . GLY A 1 177 ? 17.956 -19.504 -20.541 1.00 43.62 177 GLY A N 1
ATOM 1403 C CA . GLY A 1 177 ? 19.406 -19.622 -20.377 1.00 43.62 177 GLY A CA 1
ATOM 1404 C C . GLY A 1 177 ? 20.291 -18.793 -21.310 1.00 43.62 177 GLY A C 1
ATOM 1405 O O . GLY A 1 177 ? 21.062 -19.349 -22.082 1.00 43.62 177 GLY A O 1
ATOM 1406 N N . SER A 1 178 ? 20.275 -17.465 -21.198 1.00 40.53 178 SER A N 1
ATOM 1407 C CA . SER A 1 178 ? 21.465 -16.676 -21.544 1.00 40.53 178 SER A CA 1
ATOM 1408 C C . SER A 1 178 ? 21.347 -15.270 -20.969 1.00 40.53 178 SER A C 1
ATOM 1410 O O . SER A 1 178 ? 20.681 -14.391 -21.517 1.00 40.53 178 SER A O 1
ATOM 1412 N N . GLU A 1 179 ? 22.049 -15.082 -19.866 1.00 47.62 179 GLU A N 1
ATOM 1413 C CA . GLU A 1 179 ? 22.401 -13.835 -19.203 1.00 47.62 179 GLU A CA 1
ATOM 1414 C C . GLU A 1 179 ? 23.300 -12.976 -20.116 1.00 47.62 179 GLU A C 1
ATOM 1416 O O . GLU A 1 179 ? 24.482 -12.770 -19.866 1.00 47.62 179 GLU A O 1
ATOM 1421 N N . ARG A 1 180 ? 22.765 -12.511 -21.250 1.00 39.66 180 ARG A N 1
ATOM 1422 C CA . ARG A 1 180 ? 23.389 -11.451 -22.048 1.00 39.66 180 ARG A CA 1
ATOM 1423 C C . ARG A 1 180 ? 22.545 -10.202 -21.913 1.00 39.66 180 ARG A C 1
ATOM 1425 O O . ARG A 1 180 ? 21.642 -9.932 -22.704 1.00 39.66 180 ARG A O 1
ATOM 1432 N N . VAL A 1 181 ? 22.859 -9.474 -20.850 1.00 44.84 181 VAL A N 1
ATOM 1433 C CA . VAL A 1 181 ? 22.550 -8.059 -20.691 1.00 44.84 181 VAL A CA 1
ATOM 1434 C C . VAL A 1 181 ? 23.154 -7.345 -21.902 1.00 44.84 181 VAL A C 1
ATOM 1436 O O . VAL A 1 181 ? 24.364 -7.207 -22.012 1.00 44.84 181 VAL A O 1
ATOM 1439 N N . LEU A 1 182 ? 22.316 -6.991 -22.877 1.00 47.19 182 LEU A N 1
ATOM 1440 C CA . LEU A 1 182 ? 22.702 -6.056 -23.931 1.00 47.19 182 LEU A CA 1
ATOM 1441 C C . LEU A 1 182 ? 22.737 -4.665 -23.290 1.00 47.19 182 LEU A C 1
ATOM 1443 O O . LEU A 1 182 ? 21.684 -4.148 -22.917 1.00 47.19 182 LEU A O 1
ATOM 1447 N N . GLU A 1 183 ? 23.950 -4.133 -23.144 1.00 51.38 183 GLU A N 1
ATOM 1448 C CA . GLU A 1 183 ? 24.349 -2.900 -22.443 1.00 51.38 183 GLU A CA 1
ATOM 1449 C C . GLU A 1 183 ? 23.916 -1.576 -23.113 1.00 51.38 183 GLU A C 1
ATOM 1451 O O . GLU A 1 183 ? 24.262 -0.510 -22.619 1.00 51.38 183 GLU A O 1
ATOM 1456 N N . ASP A 1 184 ? 23.115 -1.586 -24.180 1.00 42.69 184 ASP A N 1
ATOM 1457 C CA . ASP A 1 184 ? 22.953 -0.400 -25.044 1.00 42.69 184 ASP A CA 1
ATOM 1458 C C . ASP A 1 184 ? 21.750 0.514 -24.730 1.00 42.69 184 ASP A C 1
ATOM 1460 O O . ASP A 1 184 ? 21.161 1.123 -25.624 1.00 42.69 184 ASP A O 1
ATOM 1464 N N . SER A 1 185 ? 21.386 0.686 -23.460 1.00 53.28 185 SER A N 1
ATOM 1465 C CA . SER A 1 185 ? 20.648 1.895 -23.065 1.00 53.28 185 SER A CA 1
ATOM 1466 C C . SER A 1 185 ? 21.193 2.430 -21.750 1.00 53.28 185 SER A C 1
ATOM 1468 O O . SER A 1 185 ? 20.756 2.028 -20.671 1.00 53.28 185 SER A O 1
ATOM 1470 N N . GLU A 1 186 ? 22.143 3.362 -21.854 1.00 54.06 186 GLU A N 1
ATOM 1471 C CA . GLU A 1 186 ? 22.750 4.091 -20.730 1.00 54.06 186 GLU A CA 1
ATOM 1472 C C . GLU A 1 186 ? 21.720 4.798 -19.823 1.00 54.06 186 GLU A C 1
ATOM 1474 O O . GLU A 1 186 ? 22.042 5.188 -18.705 1.00 54.06 186 GLU A O 1
ATOM 1479 N N . GLU A 1 187 ? 20.463 4.899 -20.257 1.00 53.41 187 GLU A N 1
ATOM 1480 C CA . GLU A 1 187 ? 19.359 5.511 -19.516 1.00 53.41 187 GLU A CA 1
ATOM 1481 C C . GLU A 1 187 ? 18.777 4.631 -18.387 1.00 53.41 187 GLU A C 1
ATOM 1483 O O . GLU A 1 187 ? 18.088 5.151 -17.514 1.00 53.41 187 GLU A O 1
ATOM 1488 N N . GLU A 1 188 ? 19.074 3.322 -18.352 1.00 52.12 188 GLU A N 1
ATOM 1489 C CA . GLU A 1 188 ? 18.560 2.381 -17.329 1.00 52.12 188 GLU A CA 1
ATOM 1490 C C . GLU A 1 188 ? 19.657 1.888 -16.359 1.00 52.12 188 GLU A C 1
ATOM 1492 O O . GLU A 1 188 ? 19.431 0.994 -15.545 1.00 52.12 188 GLU A O 1
ATOM 1497 N N . LYS A 1 189 ? 20.855 2.495 -16.395 1.00 46.19 189 LYS A N 1
ATOM 1498 C CA . LYS A 1 189 ? 21.900 2.314 -15.361 1.00 46.19 189 LYS A CA 1
ATOM 1499 C C . LYS A 1 189 ? 21.659 3.196 -14.128 1.00 46.19 189 LYS A C 1
ATOM 1501 O O . LYS A 1 189 ? 22.504 3.293 -13.236 1.00 46.19 189 LYS A O 1
ATOM 1506 N N . THR A 1 190 ? 20.496 3.837 -14.071 1.00 46.28 190 THR A N 1
ATOM 1507 C CA . THR A 1 190 ? 19.956 4.561 -12.926 1.00 46.28 190 THR A CA 1
ATOM 1508 C C . THR A 1 190 ? 19.613 3.581 -11.804 1.00 46.28 190 THR A C 1
ATOM 1510 O O . THR A 1 190 ? 18.485 3.157 -11.598 1.00 46.28 190 THR A O 1
ATOM 1513 N N . MET A 1 191 ? 20.665 3.263 -11.050 1.00 51.38 191 MET A N 1
ATOM 1514 C CA . MET A 1 191 ? 20.654 3.255 -9.594 1.00 51.38 191 MET A CA 1
ATOM 1515 C C . MET A 1 191 ? 19.651 2.288 -8.955 1.00 51.38 191 MET A C 1
ATOM 1517 O O . MET A 1 191 ? 18.756 2.695 -8.218 1.00 51.38 191 MET A O 1
ATOM 1521 N N . THR A 1 192 ? 19.889 0.981 -9.100 1.00 56.97 192 THR A N 1
ATOM 1522 C CA . THR A 1 192 ? 19.505 0.059 -8.025 1.00 56.97 192 THR A CA 1
ATOM 1523 C C . THR A 1 192 ? 20.363 0.408 -6.808 1.00 56.97 192 THR A C 1
ATOM 1525 O O . THR A 1 192 ? 21.401 -0.211 -6.570 1.00 56.97 192 THR A O 1
ATOM 1528 N N . LEU A 1 193 ? 19.959 1.437 -6.051 1.00 73.69 193 LEU A N 1
ATOM 1529 C CA . LEU A 1 193 ? 20.548 1.767 -4.747 1.00 73.69 193 LEU A CA 1
ATOM 1530 C C . LEU A 1 193 ? 20.564 0.519 -3.852 1.00 73.69 193 LEU A C 1
ATOM 1532 O O . LEU A 1 193 ? 21.457 0.328 -3.029 1.00 73.69 193 LEU A O 1
ATOM 1536 N N . TYR A 1 194 ? 19.584 -0.356 -4.082 1.00 88.38 194 TYR A N 1
ATOM 1537 C CA . TYR A 1 194 ? 19.440 -1.637 -3.431 1.00 88.38 194 TYR A CA 1
ATOM 1538 C C . TYR A 1 194 ? 19.672 -2.776 -4.427 1.00 88.38 194 TYR A C 1
ATOM 1540 O O . TYR A 1 194 ? 18.856 -3.019 -5.317 1.00 88.38 194 TYR A O 1
ATOM 1548 N N . ASN A 1 195 ? 20.799 -3.468 -4.277 1.00 88.44 195 ASN A N 1
ATOM 1549 C CA . ASN A 1 195 ? 21.170 -4.640 -5.071 1.00 88.44 195 ASN A CA 1
ATOM 1550 C C . ASN A 1 195 ? 20.751 -5.961 -4.398 1.00 88.44 195 ASN A C 1
ATOM 1552 O O . ASN A 1 195 ? 20.736 -7.000 -5.051 1.00 88.44 195 ASN A O 1
ATOM 1556 N N . GLY A 1 196 ? 20.401 -5.927 -3.106 1.00 89.88 196 GLY A N 1
ATOM 1557 C CA . GLY A 1 196 ? 19.892 -7.082 -2.364 1.00 89.88 196 GLY A CA 1
ATOM 1558 C C . GLY A 1 196 ? 20.913 -8.196 -2.114 1.00 89.88 196 GLY A C 1
ATOM 1559 O O . GLY A 1 196 ? 20.507 -9.289 -1.714 1.00 89.88 196 GLY A O 1
ATOM 1560 N N . ASP A 1 197 ? 22.206 -7.936 -2.342 1.00 90.06 197 ASP A N 1
ATOM 1561 C CA . ASP A 1 197 ? 23.291 -8.929 -2.259 1.00 90.06 197 ASP A CA 1
ATOM 1562 C C . ASP A 1 197 ? 24.032 -8.936 -0.913 1.00 90.06 197 ASP A C 1
ATOM 1564 O O . ASP A 1 197 ? 24.825 -9.836 -0.637 1.00 90.06 197 ASP A O 1
ATOM 1568 N N . ASN A 1 198 ? 23.760 -7.950 -0.057 1.00 94.19 198 ASN A N 1
ATOM 1569 C CA . ASN A 1 198 ? 24.347 -7.830 1.270 1.00 94.19 198 ASN A CA 1
ATOM 1570 C C . ASN A 1 198 ? 23.311 -7.348 2.300 1.00 94.19 198 ASN A C 1
ATOM 1572 O O . ASN A 1 198 ? 22.287 -6.747 1.965 1.00 94.19 198 ASN A O 1
ATOM 1576 N N . GLN A 1 199 ? 23.594 -7.610 3.579 1.00 95.88 199 GLN A N 1
ATOM 1577 C CA . GLN A 1 199 ? 22.676 -7.303 4.679 1.00 95.88 199 GLN A CA 1
ATOM 1578 C C . GLN A 1 199 ? 22.355 -5.808 4.784 1.00 95.88 199 GLN A C 1
ATOM 1580 O O . GLN A 1 199 ? 21.216 -5.465 5.092 1.00 95.88 199 GLN A O 1
ATOM 1585 N N . LEU A 1 200 ? 23.333 -4.930 4.529 1.00 95.06 200 LEU A N 1
ATOM 1586 C CA . LEU A 1 200 ? 23.134 -3.484 4.591 1.00 95.06 200 LEU A CA 1
ATOM 1587 C C . LEU A 1 200 ? 22.145 -3.036 3.512 1.00 95.06 200 LEU A C 1
ATOM 1589 O O . LEU A 1 200 ? 21.179 -2.357 3.836 1.00 95.06 200 LEU A O 1
ATOM 1593 N N . SER A 1 201 ? 22.329 -3.479 2.267 1.00 94.69 201 SER A N 1
ATOM 1594 C CA . SER A 1 201 ? 21.425 -3.159 1.158 1.00 94.69 201 SER A CA 1
ATOM 1595 C C . SER A 1 201 ? 19.990 -3.615 1.435 1.00 94.69 201 SER A C 1
ATOM 1597 O O . SER A 1 201 ? 19.058 -2.821 1.320 1.00 94.69 201 SER A O 1
ATOM 1599 N N . VAL A 1 202 ? 19.807 -4.866 1.875 1.00 96.12 202 VAL A N 1
ATOM 1600 C CA . VAL A 1 202 ? 18.478 -5.412 2.198 1.00 96.12 202 VAL A CA 1
ATOM 1601 C C . VAL A 1 202 ? 17.837 -4.674 3.372 1.00 96.12 202 VAL A C 1
ATOM 1603 O O . VAL A 1 202 ? 16.645 -4.380 3.334 1.00 96.12 202 VAL A O 1
ATOM 1606 N N . ASN A 1 203 ? 18.606 -4.353 4.412 1.00 96.62 203 ASN A N 1
ATOM 1607 C CA . ASN A 1 203 ? 18.097 -3.619 5.565 1.00 96.62 203 ASN A CA 1
ATOM 1608 C C . ASN A 1 203 ? 17.767 -2.157 5.231 1.00 96.62 203 ASN A C 1
ATOM 1610 O O . ASN A 1 203 ? 16.779 -1.648 5.741 1.00 96.62 203 ASN A O 1
ATOM 1614 N N . MET A 1 204 ? 18.551 -1.481 4.388 1.00 95.25 204 MET A N 1
ATOM 1615 C CA . MET A 1 204 ? 18.242 -0.114 3.953 1.00 95.25 204 MET A CA 1
ATOM 1616 C C . MET A 1 204 ? 17.010 -0.061 3.047 1.00 95.25 204 MET A C 1
ATOM 1618 O O . MET A 1 204 ? 16.284 0.924 3.077 1.00 95.25 204 MET A O 1
ATOM 1622 N N . ALA A 1 205 ? 16.774 -1.102 2.246 1.00 95.56 205 ALA A N 1
ATOM 1623 C CA . ALA A 1 205 ? 15.545 -1.217 1.474 1.00 95.56 205 ALA A CA 1
ATOM 1624 C C . ALA A 1 205 ? 14.351 -1.497 2.396 1.00 95.56 205 ALA A C 1
ATOM 1626 O O . ALA A 1 205 ? 13.359 -0.788 2.369 1.00 95.56 205 ALA A O 1
ATOM 1627 N N . LEU A 1 206 ? 14.448 -2.532 3.236 1.00 96.94 206 LEU A N 1
ATOM 1628 C CA . LEU A 1 206 ? 13.274 -3.124 3.878 1.00 96.94 206 LEU A CA 1
ATOM 1629 C C . LEU A 1 206 ? 13.065 -2.726 5.342 1.00 96.94 206 LEU A C 1
ATOM 1631 O O . LEU A 1 206 ? 11.960 -2.875 5.842 1.00 96.94 206 LEU A O 1
ATOM 1635 N N . CYS A 1 207 ? 14.087 -2.263 6.054 1.00 97.00 207 CYS A N 1
ATOM 1636 C CA . CYS A 1 207 ? 14.012 -1.933 7.487 1.00 97.00 207 CYS A CA 1
ATOM 1637 C C . CYS A 1 207 ? 14.176 -0.434 7.783 1.00 97.00 207 CYS A C 1
ATOM 1639 O O . CYS A 1 207 ? 14.124 -0.013 8.948 1.00 97.00 207 CYS A O 1
ATOM 1641 N N . ASP A 1 208 ? 14.424 0.348 6.737 1.00 94.94 208 ASP A N 1
ATOM 1642 C CA . ASP A 1 208 ? 14.492 1.800 6.746 1.00 94.94 208 ASP A CA 1
ATOM 1643 C C . ASP A 1 208 ? 13.367 2.352 5.865 1.00 94.94 208 ASP A C 1
ATOM 1645 O O . ASP A 1 208 ? 12.937 1.707 4.910 1.00 94.94 208 ASP A O 1
ATOM 1649 N N . GLU A 1 209 ? 12.880 3.535 6.212 1.00 95.00 209 GLU A N 1
ATOM 1650 C CA . GLU A 1 209 ? 11.774 4.215 5.537 1.00 95.00 209 GLU A CA 1
ATOM 1651 C C . GLU A 1 209 ? 12.231 5.509 4.865 1.00 95.00 209 GLU A C 1
ATOM 1653 O O . GLU A 1 209 ? 11.432 6.167 4.202 1.00 95.00 209 GLU A O 1
ATOM 1658 N N . ALA A 1 210 ? 13.515 5.871 4.964 1.00 95.62 210 ALA A N 1
ATOM 1659 C CA . ALA A 1 210 ? 14.058 7.103 4.398 1.00 95.62 210 ALA A CA 1
ATOM 1660 C C . ALA A 1 210 ? 13.818 7.225 2.881 1.00 95.62 210 ALA A C 1
ATOM 1662 O O . ALA A 1 210 ? 13.692 8.329 2.357 1.00 95.62 210 ALA A O 1
ATOM 1663 N N . TRP A 1 211 ? 13.691 6.103 2.167 1.00 95.25 211 TRP A N 1
ATOM 1664 C CA . TRP A 1 211 ? 13.384 6.087 0.733 1.00 95.25 211 TRP A CA 1
ATOM 1665 C C . TRP A 1 211 ? 11.950 6.537 0.401 1.00 95.25 211 TRP A C 1
ATOM 1667 O O . TRP A 1 211 ? 11.657 6.881 -0.746 1.00 95.25 211 TRP A O 1
ATOM 1677 N N . THR A 1 212 ? 11.048 6.572 1.384 1.00 96.31 212 THR A N 1
ATOM 1678 C CA . THR A 1 212 ? 9.691 7.117 1.220 1.00 96.31 212 THR A CA 1
ATOM 1679 C C . THR A 1 212 ? 9.670 8.648 1.264 1.00 96.31 212 THR A C 1
ATOM 1681 O O . THR A 1 212 ? 8.680 9.265 0.874 1.00 96.31 212 THR A O 1
ATOM 1684 N N . GLN A 1 213 ? 10.756 9.301 1.682 1.00 96.44 213 GLN A N 1
ATOM 1685 C CA . GLN A 1 213 ? 10.794 10.758 1.780 1.00 96.44 213 GLN A CA 1
ATOM 1686 C C . GLN A 1 213 ? 10.679 11.424 0.404 1.00 96.44 213 GLN A C 1
ATOM 1688 O O . GLN A 1 213 ? 11.242 10.957 -0.591 1.00 96.44 213 GLN A O 1
ATOM 1693 N N . THR A 1 214 ? 10.003 12.574 0.357 1.00 93.81 214 THR A N 1
ATOM 1694 C CA . THR A 1 214 ? 9.771 13.359 -0.867 1.00 93.81 214 THR A CA 1
ATOM 1695 C C . THR A 1 214 ? 11.063 13.644 -1.636 1.00 93.81 214 THR A C 1
ATOM 1697 O O . THR A 1 214 ? 11.109 13.495 -2.857 1.00 93.81 214 THR A O 1
ATOM 1700 N N . GLY A 1 215 ? 12.149 13.993 -0.936 1.00 93.94 215 GLY A N 1
ATOM 1701 C CA . GLY A 1 215 ? 13.447 14.264 -1.566 1.00 93.94 215 GLY A CA 1
ATOM 1702 C C . GLY A 1 215 ? 14.029 13.046 -2.291 1.00 93.94 215 GLY A C 1
ATOM 1703 O O . GLY A 1 215 ? 14.642 13.186 -3.346 1.00 93.94 215 GLY A O 1
ATOM 1704 N N . PHE A 1 216 ? 13.785 11.841 -1.772 1.00 94.44 216 PHE A N 1
ATOM 1705 C CA . PHE A 1 216 ? 14.251 10.610 -2.397 1.00 94.44 216 PHE A CA 1
ATOM 1706 C C . PHE A 1 216 ? 13.448 10.294 -3.660 1.00 94.44 216 PHE A C 1
ATOM 1708 O O . PHE A 1 216 ? 14.027 10.118 -4.731 1.00 94.44 216 PHE A O 1
ATOM 1715 N N . ILE A 1 217 ? 12.116 10.285 -3.571 1.00 94.38 217 ILE A N 1
ATOM 1716 C CA . ILE A 1 217 ? 11.263 9.949 -4.719 1.00 94.38 217 ILE A CA 1
ATOM 1717 C C . ILE A 1 217 ? 11.378 10.975 -5.855 1.00 94.38 217 ILE A C 1
ATOM 1719 O O . ILE A 1 217 ? 11.434 10.580 -7.015 1.00 94.38 217 ILE A O 1
ATOM 1723 N N . THR A 1 218 ? 11.504 12.269 -5.547 1.00 94.25 218 THR A N 1
ATOM 1724 C CA . THR A 1 218 ? 11.723 13.321 -6.561 1.00 94.25 218 THR A CA 1
ATOM 1725 C C . THR A 1 218 ? 13.088 13.203 -7.241 1.00 94.25 218 THR A C 1
ATOM 1727 O O . THR A 1 218 ? 13.204 13.521 -8.422 1.00 94.25 218 THR A O 1
ATOM 1730 N N . SER A 1 219 ? 14.109 12.684 -6.542 1.00 92.75 219 SER A N 1
ATOM 1731 C CA . SER A 1 219 ? 15.421 12.401 -7.145 1.00 92.75 219 SER A CA 1
ATOM 1732 C C . SER A 1 219 ? 15.375 11.255 -8.162 1.00 92.75 219 SER A C 1
ATOM 1734 O O . SER A 1 219 ? 16.095 11.292 -9.158 1.00 92.75 219 SER A O 1
ATOM 1736 N N . LEU A 1 220 ? 14.508 10.259 -7.942 1.00 90.12 220 LEU A N 1
ATOM 1737 C CA . LEU A 1 220 ? 14.316 9.133 -8.861 1.00 90.12 220 LEU A CA 1
ATOM 1738 C C . LEU A 1 220 ? 13.320 9.454 -9.977 1.00 90.12 220 LEU A C 1
ATOM 1740 O O . LEU A 1 220 ? 13.464 8.981 -11.104 1.00 90.12 220 LEU A O 1
ATOM 1744 N N . TYR A 1 221 ? 12.295 10.244 -9.662 1.00 92.25 221 TYR A N 1
ATOM 1745 C CA . TYR A 1 221 ? 11.196 10.579 -10.556 1.00 92.25 221 TYR A CA 1
ATOM 1746 C C . TYR A 1 221 ? 10.951 12.093 -10.533 1.00 92.25 221 TYR A C 1
ATOM 1748 O O . TYR A 1 221 ? 10.056 12.558 -9.830 1.00 92.25 221 TYR A O 1
ATOM 1756 N N . PRO A 1 222 ? 11.693 12.874 -11.340 1.00 90.69 222 PRO A N 1
ATOM 1757 C CA . PRO A 1 222 ? 11.558 14.334 -11.384 1.00 90.69 222 PRO A CA 1
ATOM 1758 C C . PRO A 1 222 ? 10.155 14.837 -11.765 1.00 90.69 222 PRO A C 1
ATOM 1760 O O . PRO A 1 222 ? 9.806 15.976 -11.477 1.00 90.69 222 PRO A O 1
ATOM 1763 N N . ASP A 1 223 ? 9.344 13.988 -12.406 1.00 89.94 223 ASP A N 1
ATOM 1764 C CA . ASP A 1 223 ? 7.957 14.288 -12.782 1.00 89.94 223 ASP A CA 1
ATOM 1765 C C . ASP A 1 223 ? 6.947 14.153 -11.628 1.00 89.94 223 ASP A C 1
ATOM 1767 O O . ASP A 1 223 ? 5.774 14.498 -11.815 1.00 89.94 223 ASP A O 1
ATOM 1771 N N . TYR A 1 224 ? 7.368 13.601 -10.485 1.00 96.25 224 TYR A N 1
ATOM 1772 C CA . TYR A 1 224 ? 6.549 13.443 -9.286 1.00 96.25 224 TYR A CA 1
ATOM 1773 C C . TYR A 1 224 ? 6.350 14.794 -8.591 1.00 96.25 224 TYR A C 1
ATOM 1775 O O . TYR A 1 224 ? 7.315 15.504 -8.309 1.00 96.25 224 TYR A O 1
ATOM 1783 N N . ILE A 1 225 ? 5.097 15.143 -8.304 1.00 97.62 225 ILE A N 1
ATOM 1784 C CA . ILE A 1 225 ? 4.723 16.418 -7.685 1.00 97.62 225 ILE A CA 1
ATOM 1785 C C . ILE A 1 225 ? 3.827 16.140 -6.481 1.00 97.62 225 ILE A C 1
ATOM 1787 O O . ILE A 1 225 ? 2.799 15.484 -6.623 1.00 97.62 225 ILE A O 1
ATOM 1791 N N . GLU A 1 226 ? 4.181 16.687 -5.319 1.00 97.56 226 GLU A N 1
ATOM 1792 C CA . GLU A 1 226 ? 3.323 16.720 -4.128 1.00 97.56 226 GLU A CA 1
ATOM 1793 C C . GLU A 1 226 ? 2.711 18.111 -3.984 1.00 97.56 226 GLU A C 1
ATOM 1795 O O . GLU A 1 226 ? 3.428 19.113 -3.969 1.00 97.56 226 GLU A O 1
ATOM 1800 N N . TYR A 1 227 ? 1.388 18.178 -3.873 1.00 98.06 227 TYR A N 1
ATOM 1801 C CA . TYR A 1 227 ? 0.661 19.426 -3.643 1.00 98.06 227 TYR A CA 1
ATOM 1802 C C . TYR A 1 227 ? 0.316 19.613 -2.164 1.00 98.06 227 TYR A C 1
ATOM 1804 O O . TYR A 1 227 ? 0.398 20.732 -1.656 1.00 98.06 227 TYR A O 1
ATOM 1812 N N . SER A 1 228 ? -0.067 18.540 -1.467 1.00 98.12 228 SER A N 1
ATOM 1813 C CA . SER A 1 228 ? -0.404 18.579 -0.041 1.00 98.12 228 SER A CA 1
ATOM 1814 C C . SER A 1 228 ? -0.375 17.194 0.608 1.00 98.12 228 SER A C 1
ATOM 1816 O O . SER A 1 228 ? -0.436 16.175 -0.080 1.00 98.12 228 SER A O 1
ATOM 1818 N N . GLY A 1 229 ? -0.343 17.179 1.944 1.00 97.50 229 GLY A N 1
ATOM 1819 C CA . GLY A 1 229 ? -0.429 15.972 2.766 1.00 97.50 229 GLY A CA 1
ATOM 1820 C C . GLY A 1 229 ? 0.883 15.631 3.466 1.00 97.50 229 GLY A C 1
ATOM 1821 O O . GLY A 1 229 ? 1.941 16.171 3.148 1.00 97.50 229 GLY A O 1
ATOM 1822 N N . ASN A 1 230 ? 0.801 14.743 4.450 1.00 97.19 230 ASN A N 1
ATOM 1823 C CA . ASN A 1 230 ? 1.957 14.079 5.035 1.00 97.19 230 ASN A CA 1
ATOM 1824 C C . ASN A 1 230 ? 2.191 12.763 4.285 1.00 97.19 230 ASN A C 1
ATOM 1826 O O . ASN A 1 230 ? 1.292 11.927 4.247 1.00 97.19 230 ASN A O 1
ATOM 1830 N N . PHE A 1 231 ? 3.379 12.589 3.710 1.00 97.19 231 PHE A N 1
ATOM 1831 C CA . PHE A 1 231 ? 3.766 11.402 2.944 1.00 97.19 231 PHE A CA 1
ATOM 1832 C C . PHE A 1 231 ? 4.764 10.494 3.668 1.00 97.19 231 PHE A C 1
ATOM 1834 O O . PHE A 1 231 ? 5.228 9.520 3.072 1.00 97.19 231 PHE A O 1
ATOM 1841 N N . ASP A 1 232 ? 5.113 10.807 4.916 1.00 95.25 232 ASP A N 1
ATOM 1842 C CA . ASP A 1 232 ? 6.101 10.042 5.674 1.00 95.25 232 ASP A CA 1
ATOM 1843 C C . ASP A 1 232 ? 5.629 8.592 5.835 1.00 95.25 232 ASP A C 1
ATOM 1845 O O . ASP A 1 232 ? 4.505 8.353 6.285 1.00 95.25 232 ASP A O 1
ATOM 1849 N N . GLY A 1 233 ? 6.445 7.654 5.344 1.00 96.31 233 GLY A N 1
ATOM 1850 C CA . GLY A 1 233 ? 6.161 6.219 5.315 1.00 96.31 233 GLY A CA 1
ATOM 1851 C C . GLY A 1 233 ? 5.047 5.757 4.358 1.00 96.31 233 GLY A C 1
ATOM 1852 O O . GLY A 1 233 ? 4.876 4.554 4.149 1.00 96.31 233 GLY A O 1
ATOM 1853 N N . ILE A 1 234 ? 4.326 6.668 3.691 1.00 98.25 234 ILE A N 1
ATOM 1854 C CA . ILE A 1 234 ? 3.302 6.311 2.696 1.00 98.25 234 ILE A CA 1
ATOM 1855 C C . ILE A 1 234 ? 3.980 5.812 1.419 1.00 98.25 234 ILE A C 1
ATOM 1857 O O . ILE A 1 234 ? 4.754 6.533 0.788 1.00 98.25 234 ILE A O 1
ATOM 1861 N N . VAL A 1 235 ? 3.625 4.607 0.972 1.00 98.44 235 VAL A N 1
ATOM 1862 C CA . VAL A 1 235 ? 4.138 3.996 -0.266 1.00 98.44 235 VAL A CA 1
ATOM 1863 C C . VAL A 1 235 ? 3.132 4.034 -1.419 1.00 98.44 235 VAL A C 1
ATOM 1865 O O . VAL A 1 235 ? 3.507 3.969 -2.591 1.00 98.44 235 VAL A O 1
ATOM 1868 N N . GLY A 1 236 ? 1.844 4.182 -1.119 1.00 98.31 236 GLY A N 1
ATOM 1869 C CA . GLY A 1 236 ? 0.786 4.243 -2.122 1.00 98.31 236 GLY A CA 1
ATOM 1870 C C . GLY A 1 236 ? -0.573 4.543 -1.514 1.00 98.31 236 GLY A C 1
ATOM 1871 O O . GLY A 1 236 ? -0.691 4.716 -0.306 1.00 98.31 236 GLY A O 1
ATOM 1872 N N . ILE A 1 237 ? -1.604 4.587 -2.352 1.00 98.38 237 ILE A N 1
ATOM 1873 C CA . ILE A 1 237 ? -2.993 4.780 -1.926 1.00 98.38 237 ILE A CA 1
ATOM 1874 C C . ILE A 1 237 ? -3.835 3.613 -2.429 1.00 98.38 237 ILE A C 1
ATOM 1876 O O . ILE A 1 237 ? -3.752 3.236 -3.602 1.00 98.38 237 ILE A O 1
ATOM 1880 N N . SER A 1 238 ? -4.627 3.030 -1.533 1.00 97.94 238 SER A N 1
ATOM 1881 C CA . SER A 1 238 ? -5.517 1.909 -1.841 1.00 97.94 238 SER A CA 1
ATOM 1882 C C . SER A 1 238 ? -6.804 2.356 -2.550 1.00 97.94 238 SER A C 1
ATOM 1884 O O . SER A 1 238 ? -7.112 3.548 -2.612 1.00 97.94 238 SER A O 1
ATOM 1886 N N . LEU A 1 239 ? -7.579 1.405 -3.087 1.00 95.62 239 LEU A N 1
ATOM 1887 C CA . LEU A 1 239 ? -8.800 1.698 -3.860 1.00 95.62 239 LEU A CA 1
ATOM 1888 C C . LEU A 1 239 ? -9.856 2.507 -3.100 1.00 95.62 239 LEU A C 1
ATOM 1890 O O . LEU A 1 239 ? -10.604 3.261 -3.721 1.00 95.62 239 LEU A O 1
ATOM 1894 N N . ASN A 1 240 ? -9.928 2.360 -1.776 1.00 95.69 240 ASN A N 1
ATOM 1895 C CA . ASN A 1 240 ? -10.860 3.117 -0.941 1.00 95.69 240 ASN A CA 1
ATOM 1896 C C . ASN A 1 240 ? -10.283 4.478 -0.497 1.00 95.69 240 ASN A C 1
ATOM 1898 O O . ASN A 1 240 ? -10.947 5.212 0.228 1.00 95.69 240 ASN A O 1
ATOM 1902 N N . GLY A 1 241 ? -9.082 4.855 -0.945 1.00 96.81 241 GLY A N 1
ATOM 1903 C CA . GLY A 1 241 ? -8.435 6.124 -0.603 1.00 96.81 241 GLY A CA 1
ATOM 1904 C C . GLY A 1 241 ? -7.599 6.090 0.677 1.00 96.81 241 GLY A C 1
ATOM 1905 O O . GLY A 1 241 ? -6.945 7.089 0.980 1.00 96.81 241 GLY A O 1
ATOM 1906 N N . VAL A 1 242 ? -7.563 4.971 1.407 1.00 98.06 242 VAL A N 1
ATOM 1907 C CA . VAL A 1 242 ? -6.715 4.831 2.598 1.00 98.06 242 VAL A CA 1
ATOM 1908 C C . VAL A 1 242 ? -5.245 4.695 2.175 1.00 98.06 242 VAL A C 1
ATOM 1910 O O . VAL A 1 242 ? -4.950 3.913 1.258 1.00 98.06 242 VAL A O 1
ATOM 1913 N N . PRO A 1 243 ? -4.311 5.420 2.814 1.00 98.50 243 PRO A N 1
ATOM 1914 C CA . PRO A 1 243 ? -2.889 5.265 2.568 1.00 98.50 243 PRO A CA 1
ATOM 1915 C C . PRO A 1 243 ? -2.398 3.854 2.859 1.00 98.50 243 PRO A C 1
ATOM 1917 O O . PRO A 1 243 ? -2.801 3.217 3.830 1.00 98.50 243 PRO A O 1
ATOM 1920 N N . ILE A 1 244 ? -1.491 3.384 2.016 1.00 98.56 244 ILE A N 1
ATOM 1921 C CA . ILE A 1 244 ? -0.705 2.180 2.242 1.00 98.56 244 ILE A CA 1
ATOM 1922 C C . ILE A 1 244 ? 0.661 2.656 2.723 1.00 98.56 244 ILE A C 1
ATOM 1924 O O . ILE A 1 244 ? 1.334 3.413 2.021 1.00 98.56 244 ILE A O 1
ATOM 1928 N N . HIS A 1 245 ? 1.042 2.230 3.914 1.00 97.88 245 HIS A N 1
ATOM 1929 C CA . HIS A 1 245 ? 2.328 2.480 4.543 1.00 97.88 245 HIS A CA 1
ATOM 1930 C C . HIS A 1 245 ? 3.308 1.345 4.221 1.00 97.88 245 HIS A C 1
ATOM 1932 O O . HIS A 1 245 ? 2.932 0.320 3.641 1.00 97.88 245 HIS A O 1
ATOM 1938 N N . THR A 1 246 ? 4.572 1.524 4.586 1.00 97.62 246 THR A N 1
ATOM 1939 C CA . THR A 1 246 ? 5.568 0.443 4.611 1.00 97.62 246 THR A CA 1
ATOM 1940 C C . THR A 1 246 ? 5.082 -0.748 5.459 1.00 97.62 246 THR A C 1
ATOM 1942 O O . THR A 1 246 ? 4.187 -0.630 6.292 1.00 97.62 246 THR A O 1
ATOM 1945 N N . GLY A 1 247 ? 5.720 -1.912 5.303 1.00 97.06 247 GLY A N 1
ATOM 1946 C CA . GLY A 1 247 ? 5.487 -3.064 6.186 1.00 97.06 247 GLY A CA 1
ATOM 1947 C C . GLY A 1 247 ? 6.075 -2.916 7.599 1.00 97.06 247 GLY A C 1
ATOM 1948 O O . GLY A 1 247 ? 5.951 -3.839 8.411 1.00 97.06 247 GLY A O 1
ATOM 1949 N N . ASN A 1 248 ? 6.730 -1.788 7.890 1.00 97.19 248 ASN A N 1
ATOM 1950 C CA . ASN A 1 248 ? 7.256 -1.474 9.208 1.00 97.19 248 ASN A CA 1
ATOM 1951 C C . ASN A 1 248 ? 6.268 -0.575 9.957 1.00 97.19 248 ASN A C 1
ATOM 1953 O O . ASN A 1 248 ? 5.613 0.293 9.391 1.00 97.19 248 ASN A O 1
ATOM 1957 N N . SER A 1 249 ? 6.188 -0.797 11.260 1.00 95.62 249 SER A N 1
ATOM 1958 C CA . SER A 1 249 ? 5.571 0.134 12.196 1.00 95.62 249 SER A CA 1
ATOM 1959 C C . SER A 1 249 ? 6.464 1.348 12.435 1.00 95.62 249 SER A C 1
ATOM 1961 O O . SER A 1 249 ? 7.673 1.318 12.197 1.00 95.62 249 SER A O 1
ATOM 1963 N N . GLU A 1 250 ? 5.899 2.361 13.075 1.00 93.25 250 GLU A N 1
ATOM 1964 C CA . GLU A 1 250 ? 6.580 3.570 13.539 1.00 93.25 250 GLU A CA 1
ATOM 1965 C C . GLU A 1 250 ? 7.651 3.277 14.612 1.00 93.25 250 GLU A C 1
ATOM 1967 O O . GLU A 1 250 ? 8.514 4.106 14.901 1.00 93.25 250 GLU A O 1
ATOM 1972 N N . TYR A 1 251 ? 7.666 2.062 15.174 1.00 94.12 251 TYR A N 1
ATOM 1973 C CA . TYR A 1 251 ? 8.766 1.560 16.004 1.00 94.12 251 TYR A CA 1
ATOM 1974 C C . TYR A 1 251 ? 9.976 1.067 15.195 1.00 94.12 251 TYR A C 1
ATOM 1976 O O . TYR A 1 251 ? 11.015 0.703 15.762 1.00 94.12 251 TYR A O 1
ATOM 1984 N N . GLY A 1 252 ? 9.860 1.080 13.868 1.00 93.38 252 GLY A N 1
ATOM 1985 C CA . GLY A 1 252 ? 10.903 0.767 12.907 1.00 93.38 252 GLY A CA 1
ATOM 1986 C C . GLY A 1 252 ? 11.211 -0.724 12.775 1.00 93.38 252 GLY A C 1
ATOM 1987 O O . GLY A 1 252 ? 12.369 -1.078 12.526 1.00 93.38 252 GLY A O 1
ATOM 1988 N N . SER A 1 253 ? 10.195 -1.562 12.966 1.00 95.56 253 SER A N 1
ATOM 1989 C CA . SER A 1 253 ? 10.206 -3.017 12.783 1.00 95.56 253 SER A CA 1
ATOM 1990 C C . SER A 1 253 ? 8.894 -3.498 12.175 1.00 95.56 253 SER A C 1
ATOM 1992 O O . SER A 1 253 ? 7.899 -2.778 12.228 1.00 95.56 253 SER A O 1
ATOM 1994 N N . ASP A 1 254 ? 8.875 -4.742 11.700 1.00 97.62 254 ASP A N 1
ATOM 1995 C CA . ASP A 1 254 ? 7.695 -5.406 11.141 1.00 97.62 254 ASP A CA 1
ATOM 1996 C C . ASP A 1 254 ? 6.437 -5.217 11.998 1.00 97.62 254 ASP A C 1
ATOM 1998 O O . ASP A 1 254 ? 6.453 -5.475 13.205 1.00 97.62 254 ASP A O 1
ATOM 2002 N N . ILE A 1 255 ? 5.354 -4.786 11.356 1.00 97.25 255 ILE A N 1
ATOM 2003 C CA . ILE A 1 255 ? 4.072 -4.507 12.004 1.00 97.25 255 ILE A CA 1
ATOM 2004 C C . ILE A 1 255 ? 3.386 -5.750 12.603 1.00 97.25 255 ILE A C 1
ATOM 2006 O O . ILE A 1 255 ? 2.812 -5.682 13.690 1.00 97.25 255 ILE A O 1
ATOM 2010 N N . PHE A 1 256 ? 3.448 -6.898 11.928 1.00 97.31 256 PHE A N 1
ATOM 2011 C CA . PHE A 1 256 ? 2.726 -8.117 12.304 1.00 97.31 256 PHE A CA 1
ATOM 2012 C C . PHE A 1 256 ? 3.609 -9.070 13.121 1.00 97.31 256 PHE A C 1
ATOM 2014 O O . PHE A 1 256 ? 3.146 -9.711 14.069 1.00 97.31 256 PHE A O 1
ATOM 2021 N N . TYR A 1 257 ? 4.899 -9.138 12.781 1.00 97.62 257 TYR A N 1
ATOM 2022 C CA . TYR A 1 257 ? 5.881 -10.053 13.367 1.00 97.62 257 TYR A CA 1
ATOM 2023 C C . TYR A 1 257 ? 7.160 -9.308 13.794 1.00 97.62 257 TYR A C 1
ATOM 2025 O O . TYR A 1 257 ? 8.249 -9.621 13.288 1.00 97.62 257 TYR A O 1
ATOM 2033 N N . PRO A 1 258 ? 7.056 -8.335 14.724 1.00 97.12 258 PRO A N 1
ATOM 2034 C CA . PRO A 1 258 ? 8.165 -7.467 15.111 1.00 97.12 258 PRO A CA 1
ATOM 2035 C C . PRO A 1 258 ? 9.347 -8.262 15.662 1.00 97.12 258 PRO A C 1
ATOM 2037 O O . PRO A 1 258 ? 9.187 -9.295 16.324 1.00 97.12 258 PRO A O 1
ATOM 2040 N N . LYS A 1 259 ? 10.554 -7.761 15.398 1.00 96.12 259 LYS A N 1
ATOM 2041 C CA . LYS A 1 259 ? 11.824 -8.349 15.823 1.00 96.12 259 LYS A CA 1
ATOM 2042 C C . LYS A 1 259 ? 12.761 -7.241 16.281 1.00 96.12 259 LYS A C 1
ATOM 2044 O O . LYS A 1 259 ? 12.883 -6.220 15.613 1.00 96.12 259 LYS A O 1
ATOM 2049 N N . SER A 1 260 ? 13.480 -7.497 17.376 1.00 95.62 260 SER A N 1
ATOM 2050 C CA . SER A 1 260 ? 14.518 -6.587 17.865 1.00 95.62 260 SER A CA 1
ATOM 2051 C C . SER A 1 260 ? 15.515 -6.267 16.749 1.00 95.62 260 SER A C 1
ATOM 2053 O O . SER A 1 260 ? 16.149 -7.177 16.209 1.00 95.62 260 SER A O 1
ATOM 2055 N N . TYR A 1 261 ? 15.668 -4.984 16.422 1.00 92.50 261 TYR A N 1
ATOM 2056 C CA . TYR A 1 261 ? 16.461 -4.537 15.280 1.00 92.50 261 TYR A CA 1
ATOM 2057 C C . TYR A 1 261 ? 17.245 -3.250 15.570 1.00 92.50 261 TYR A C 1
ATOM 2059 O O . TYR A 1 261 ? 16.685 -2.223 15.958 1.00 92.50 261 TYR A O 1
ATOM 2067 N N . GLY A 1 262 ? 18.561 -3.303 15.337 1.00 91.50 262 GLY A N 1
ATOM 2068 C CA . GLY A 1 262 ? 19.468 -2.171 15.532 1.00 91.50 262 GLY A CA 1
ATOM 2069 C C . GLY A 1 262 ? 19.434 -1.610 16.958 1.00 91.50 262 GLY A C 1
ATOM 2070 O O . GLY A 1 262 ? 19.335 -2.352 17.931 1.00 91.50 262 GLY A O 1
ATOM 2071 N N . SER A 1 263 ? 19.509 -0.283 17.073 1.00 90.56 263 SER A N 1
ATOM 2072 C CA . SER A 1 263 ? 19.385 0.467 18.333 1.00 90.56 263 SER A CA 1
ATOM 2073 C C . SER A 1 263 ? 17.939 0.867 18.669 1.00 90.56 263 SER A C 1
ATOM 2075 O O . SER A 1 263 ? 17.712 1.633 19.609 1.00 90.56 263 SER A O 1
ATOM 2077 N N . LYS A 1 264 ? 16.943 0.382 17.914 1.00 89.19 264 LYS A N 1
ATOM 2078 C CA . LYS A 1 264 ? 15.539 0.778 18.075 1.00 89.19 264 LYS A CA 1
ATOM 2079 C C . LYS A 1 264 ? 14.933 0.075 19.294 1.00 89.19 264 LYS A C 1
ATOM 2081 O O . LYS A 1 264 ? 14.471 -1.063 19.195 1.00 89.19 264 LYS A O 1
ATOM 2086 N N . LEU A 1 265 ? 14.905 0.768 20.438 1.00 90.50 265 LEU A N 1
ATOM 2087 C CA . LEU A 1 265 ? 14.431 0.251 21.736 1.00 90.50 265 LEU A CA 1
ATOM 2088 C C . LEU A 1 265 ? 13.018 -0.361 21.681 1.00 90.50 265 LEU A C 1
ATOM 2090 O O . LEU A 1 265 ? 12.707 -1.264 22.452 1.00 90.50 265 LEU A O 1
ATOM 2094 N N . TYR A 1 266 ? 12.170 0.121 20.772 1.00 92.62 266 TYR A N 1
ATOM 2095 C CA . TYR A 1 266 ? 10.770 -0.282 20.663 1.00 92.62 266 TYR A CA 1
ATOM 2096 C C . TYR A 1 266 ? 10.470 -1.244 19.507 1.00 92.62 266 TYR A C 1
ATOM 2098 O O . TYR A 1 266 ? 9.311 -1.581 19.312 1.00 92.62 266 TYR A O 1
ATOM 2106 N N . SER A 1 267 ? 11.484 -1.755 18.801 1.00 92.25 267 SER A N 1
ATOM 2107 C CA . SER A 1 267 ? 11.334 -2.669 17.647 1.00 92.25 267 SER A CA 1
ATOM 2108 C C . SER A 1 267 ? 10.687 -4.035 17.951 1.00 92.25 267 SER A C 1
ATOM 2110 O O . SER A 1 267 ? 10.519 -4.875 17.073 1.00 92.25 267 SER A O 1
ATOM 2112 N N . THR A 1 268 ? 10.342 -4.311 19.206 1.00 95.00 268 THR A N 1
ATOM 2113 C CA . THR A 1 268 ? 9.572 -5.500 19.608 1.00 95.00 268 THR A CA 1
ATOM 2114 C C . THR A 1 268 ? 8.125 -5.178 19.970 1.00 95.00 268 THR A C 1
ATOM 2116 O O . THR A 1 268 ? 7.339 -6.100 20.203 1.00 95.00 268 THR A O 1
ATOM 2119 N N . LYS A 1 269 ? 7.758 -3.893 20.042 1.00 94.56 269 LYS A N 1
ATOM 2120 C CA . LYS A 1 269 ? 6.390 -3.474 20.337 1.00 94.56 269 LYS A CA 1
ATOM 2121 C C . LYS A 1 269 ? 5.490 -3.743 19.137 1.00 94.56 269 LYS A C 1
ATOM 2123 O O . LYS A 1 269 ? 5.896 -3.595 17.990 1.00 94.56 269 LYS A O 1
ATOM 2128 N N . LYS A 1 270 ? 4.253 -4.130 19.439 1.00 94.81 270 LYS A N 1
ATOM 2129 C CA . LYS A 1 270 ? 3.175 -4.265 18.461 1.00 94.81 270 LYS A CA 1
ATOM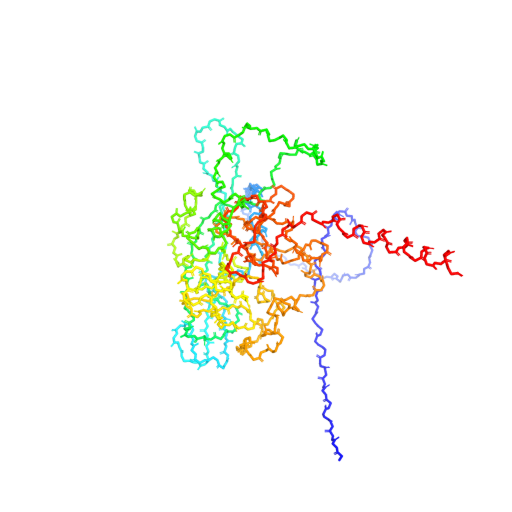 2130 C C . LYS A 1 270 ? 2.346 -2.988 18.461 1.00 94.81 270 LYS A C 1
ATOM 2132 O O . LYS A 1 270 ? 2.123 -2.415 19.525 1.00 94.81 270 LYS A O 1
ATOM 2137 N N . VAL A 1 271 ? 1.903 -2.584 17.280 1.00 94.69 271 VAL A N 1
ATOM 2138 C CA . VAL A 1 271 ? 0.906 -1.524 17.104 1.00 94.69 271 VAL A CA 1
ATOM 2139 C C . VAL A 1 271 ? -0.484 -2.128 17.275 1.00 94.69 271 VAL A C 1
ATOM 2141 O O . VAL A 1 271 ? -0.707 -3.304 16.963 1.00 94.69 271 VAL A O 1
ATOM 2144 N N . HIS A 1 272 ? -1.421 -1.332 17.772 1.00 94.88 272 HIS A N 1
ATOM 2145 C CA . HIS A 1 272 ? -2.822 -1.719 17.836 1.00 94.88 272 HIS A CA 1
ATOM 2146 C C . HIS A 1 272 ? -3.456 -1.680 16.442 1.00 94.88 272 HIS A C 1
ATOM 2148 O O . HIS A 1 272 ? -3.495 -0.634 15.794 1.00 94.88 272 HIS A O 1
ATOM 2154 N N . LEU A 1 273 ? -3.950 -2.835 15.994 1.00 96.12 273 LEU A N 1
ATOM 2155 C CA . LEU A 1 273 ? -4.654 -2.995 14.726 1.00 96.12 273 LEU A CA 1
ATOM 2156 C C . LEU A 1 273 ? -6.150 -3.176 14.970 1.00 96.12 273 LEU A C 1
ATOM 2158 O O . LEU A 1 273 ? -6.561 -3.879 15.899 1.00 96.12 273 LEU A O 1
ATOM 2162 N N . ASP A 1 274 ? -6.964 -2.612 14.090 1.00 96.12 274 ASP A N 1
ATOM 2163 C CA . ASP A 1 274 ? -8.379 -2.957 14.008 1.00 96.12 274 ASP A CA 1
ATOM 2164 C C . ASP A 1 274 ? -8.602 -4.242 13.182 1.00 96.12 274 ASP A C 1
ATOM 2166 O O . ASP A 1 274 ? -7.678 -4.872 12.663 1.00 96.12 274 ASP A O 1
ATOM 2170 N N . THR A 1 275 ? -9.859 -4.655 13.047 1.00 95.81 275 THR A N 1
ATOM 2171 C CA . THR A 1 275 ? -10.262 -5.792 12.192 1.00 95.81 275 THR A CA 1
ATOM 2172 C C . THR A 1 275 ? -10.059 -5.557 10.690 1.00 95.81 275 THR A C 1
ATOM 2174 O O . THR A 1 275 ? -10.182 -6.484 9.892 1.00 95.81 275 THR A O 1
ATOM 2177 N N . CYS A 1 276 ? -9.704 -4.343 10.281 1.00 96.44 276 CYS A N 1
ATOM 2178 C CA . CYS A 1 276 ? -9.269 -4.028 8.929 1.00 96.44 276 CYS A CA 1
ATOM 2179 C C . CYS A 1 276 ? -7.744 -4.104 8.777 1.00 96.44 276 CYS A C 1
ATOM 2181 O O . CYS A 1 276 ? -7.241 -3.850 7.682 1.00 96.44 276 CYS A O 1
ATOM 2183 N N . LEU A 1 277 ? -7.009 -4.486 9.828 1.00 96.69 277 LEU A N 1
ATOM 2184 C CA . LEU A 1 277 ? -5.545 -4.481 9.876 1.00 96.69 277 LEU A CA 1
ATOM 2185 C C . LEU A 1 277 ? -4.934 -3.119 9.532 1.00 96.69 277 LEU A C 1
ATOM 2187 O O . LEU A 1 277 ? -3.826 -3.045 8.993 1.00 96.69 277 LEU A O 1
ATOM 2191 N N . GLY A 1 278 ? -5.668 -2.048 9.818 1.00 96.81 278 GLY A N 1
ATOM 2192 C CA . GLY A 1 278 ? -5.144 -0.697 9.778 1.00 96.81 278 GLY A CA 1
ATOM 2193 C C . GLY A 1 278 ? -4.923 -0.147 11.178 1.00 96.81 278 GLY A C 1
ATOM 2194 O O . GLY A 1 278 ? -5.359 -0.719 12.183 1.00 96.81 278 GLY A O 1
ATOM 2195 N N . SER A 1 279 ? -4.211 0.971 11.231 1.00 96.50 279 SER A N 1
ATOM 2196 C CA . SER A 1 279 ? -3.987 1.726 12.458 1.00 96.50 279 SER A CA 1
ATOM 2197 C C . SER A 1 279 ? -3.831 3.212 12.167 1.00 96.50 279 SER A C 1
ATOM 2199 O O . SER A 1 279 ? -3.678 3.640 11.023 1.00 96.50 279 SER A O 1
ATOM 2201 N N . SER A 1 280 ? -3.865 3.998 13.235 1.00 94.75 280 SER A N 1
ATOM 2202 C CA . SER A 1 280 ? -3.546 5.423 13.246 1.00 94.75 280 SER A CA 1
ATOM 2203 C C . SER A 1 280 ? -2.622 5.818 14.391 1.00 94.75 280 SER A C 1
ATOM 2205 O O . SER A 1 280 ? -2.415 7.009 14.604 1.00 94.75 280 SER A O 1
ATOM 2207 N N . GLU A 1 281 ? -2.128 4.846 15.166 1.00 89.06 281 GLU A N 1
ATOM 2208 C CA . GLU A 1 281 ? -1.657 5.063 16.534 1.00 89.06 281 GLU A CA 1
ATOM 2209 C C . GLU A 1 281 ? -0.609 6.183 16.649 1.00 89.06 281 GLU A C 1
ATOM 2211 O O . GLU A 1 281 ? -0.736 7.019 17.549 1.00 89.06 281 GLU A O 1
ATOM 2216 N N . PHE A 1 282 ? 0.348 6.266 15.714 1.00 89.62 282 PHE A N 1
ATOM 2217 C CA . PHE A 1 282 ? 1.457 7.230 15.778 1.00 89.62 282 PHE A CA 1
ATOM 2218 C C . PHE A 1 282 ? 1.523 8.216 14.611 1.00 89.62 282 PHE A C 1
ATOM 2220 O O . PHE A 1 282 ? 1.958 9.350 14.810 1.00 89.62 282 PHE A O 1
ATOM 2227 N N . SER A 1 283 ? 1.075 7.835 13.416 1.00 88.50 283 SER A N 1
ATOM 2228 C CA . SER A 1 283 ? 1.114 8.718 12.243 1.00 88.50 283 SER A CA 1
ATOM 2229 C C . SER A 1 283 ? 0.094 9.866 12.301 1.00 88.50 283 SER A C 1
ATOM 2231 O O . SER A 1 283 ? 0.220 10.860 11.581 1.00 88.50 283 SER A O 1
ATOM 2233 N N . GLY A 1 284 ? -0.926 9.751 13.161 1.00 93.31 284 GLY A N 1
ATOM 2234 C CA . GLY A 1 284 ? -2.017 10.719 13.275 1.00 93.31 284 GLY A CA 1
ATOM 2235 C C . GLY A 1 284 ? -3.030 10.648 12.128 1.00 93.31 284 GLY A C 1
ATOM 2236 O O . GLY A 1 284 ? -3.957 11.459 12.092 1.00 93.31 284 GLY A O 1
ATOM 2237 N N . TYR A 1 285 ? -2.892 9.683 11.217 1.00 96.31 285 TYR A N 1
ATOM 2238 C CA . TYR A 1 285 ? -3.843 9.387 10.147 1.00 96.31 285 TYR A CA 1
ATOM 2239 C C . TYR A 1 285 ? -4.000 7.871 9.978 1.00 96.31 285 TYR A C 1
ATOM 2241 O O . TYR A 1 285 ? -3.094 7.091 10.260 1.00 96.31 285 TYR A O 1
ATOM 2249 N N . TYR A 1 286 ? -5.170 7.432 9.527 1.00 97.75 286 TYR A N 1
ATOM 2250 C CA . TYR A 1 286 ? -5.444 6.007 9.368 1.00 97.75 286 TYR A CA 1
ATOM 2251 C C . TYR A 1 286 ? -4.735 5.451 8.127 1.00 97.75 286 TYR A C 1
ATOM 2253 O O . TYR A 1 286 ? -4.724 6.114 7.092 1.00 97.75 286 TYR A O 1
ATOM 2261 N N . HIS A 1 287 ? -4.154 4.255 8.208 1.00 98.00 287 HIS A N 1
ATOM 2262 C CA . HIS A 1 287 ? -3.449 3.625 7.090 1.00 98.00 287 HIS A CA 1
ATOM 2263 C C . HIS A 1 287 ? -3.380 2.095 7.211 1.00 98.00 287 HIS A C 1
ATOM 2265 O O . HIS A 1 287 ? -3.583 1.526 8.284 1.00 98.00 287 HIS A O 1
ATOM 2271 N N . TYR A 1 288 ? -3.074 1.432 6.093 1.00 98.19 288 TYR A N 1
ATOM 2272 C CA . TYR A 1 288 ? -2.802 -0.006 6.016 1.00 98.19 288 TYR A CA 1
ATOM 2273 C C . TYR A 1 288 ? -1.302 -0.271 5.900 1.00 98.19 288 TYR A C 1
ATOM 2275 O O . TYR A 1 288 ? -0.625 0.421 5.152 1.00 98.19 288 TYR A O 1
ATOM 2283 N N . TYR A 1 289 ? -0.796 -1.330 6.529 1.00 97.75 289 TYR A N 1
ATOM 2284 C CA . TYR A 1 289 ? 0.610 -1.755 6.389 1.00 97.75 289 TYR A CA 1
ATOM 2285 C C . TYR A 1 289 ? 0.815 -2.857 5.325 1.00 97.75 289 TYR A C 1
ATOM 2287 O O . TYR A 1 289 ? 1.912 -3.380 5.141 1.00 97.75 289 TYR A O 1
ATOM 2295 N N . GLY A 1 290 ? -0.257 -3.269 4.639 1.00 96.88 290 GLY A N 1
ATOM 2296 C CA . GLY A 1 290 ? -0.252 -4.384 3.692 1.00 96.88 290 GLY A CA 1
ATOM 2297 C C . GLY A 1 290 ? -1.643 -4.671 3.125 1.00 96.88 290 GLY A C 1
ATOM 2298 O O . GLY A 1 290 ? -2.455 -3.762 2.953 1.00 96.88 290 GLY A O 1
ATOM 2299 N N . TRP A 1 291 ? -1.930 -5.943 2.832 1.00 97.38 291 TRP A N 1
ATOM 2300 C CA . TRP A 1 291 ? -3.271 -6.369 2.424 1.00 97.38 291 TRP A CA 1
ATOM 2301 C C . TRP A 1 291 ? -4.276 -6.186 3.571 1.00 97.38 291 TRP A C 1
ATOM 2303 O O . TRP A 1 291 ? -4.103 -6.745 4.652 1.00 97.38 291 TRP A O 1
ATOM 2313 N N . SER A 1 292 ? -5.346 -5.433 3.309 1.00 97.06 292 SER A N 1
ATOM 2314 C CA . SER A 1 292 ? -6.452 -5.227 4.244 1.00 97.06 292 SER A CA 1
ATOM 2315 C C . SER A 1 292 ? -7.729 -5.872 3.704 1.00 97.06 292 SER A C 1
ATOM 2317 O O . SER A 1 292 ? -8.075 -5.651 2.536 1.00 97.06 292 SER A O 1
ATOM 2319 N N . PRO A 1 293 ? -8.500 -6.598 4.539 1.00 95.56 293 PRO A N 1
ATOM 2320 C CA . PRO A 1 293 ? -9.798 -7.112 4.119 1.00 95.56 293 PRO A CA 1
ATOM 2321 C C . PRO A 1 293 ? -10.786 -5.978 3.794 1.00 95.56 293 PRO A C 1
ATOM 2323 O O . PRO A 1 293 ? -11.738 -6.203 3.054 1.00 95.56 293 PRO A O 1
ATOM 2326 N N . CYS A 1 294 ? -10.547 -4.755 4.280 1.00 95.88 294 CYS A N 1
ATOM 2327 C CA . CYS A 1 294 ? -11.412 -3.587 4.094 1.00 95.88 294 CYS A CA 1
ATOM 2328 C C . CYS A 1 294 ? -11.115 -2.768 2.832 1.00 95.88 294 CYS A C 1
ATOM 2330 O O . CYS A 1 294 ? -11.739 -1.732 2.609 1.00 95.88 294 CYS A O 1
ATOM 2332 N N . ILE A 1 295 ? -10.213 -3.247 1.974 1.00 94.50 295 ILE A N 1
ATOM 2333 C CA . ILE A 1 295 ? -10.094 -2.746 0.597 1.00 94.50 295 ILE A CA 1
ATOM 2334 C C . ILE A 1 295 ? -11.228 -3.319 -0.272 1.00 94.50 295 ILE A C 1
ATOM 2336 O O . ILE A 1 295 ? -11.667 -2.679 -1.225 1.00 94.50 295 ILE A O 1
ATOM 2340 N N . LEU A 1 296 ? -11.726 -4.520 0.053 1.00 84.69 296 LEU A N 1
ATOM 2341 C CA . LEU A 1 296 ? -12.755 -5.208 -0.726 1.00 84.69 296 LEU A CA 1
ATOM 2342 C C . LEU A 1 296 ? -14.173 -4.854 -0.265 1.00 84.69 296 LEU A C 1
ATOM 2344 O O . LEU A 1 296 ? -14.446 -4.945 0.928 1.00 84.69 296 LEU A O 1
ATOM 2348 N N . PRO A 1 297 ? -15.145 -4.652 -1.176 1.00 76.31 297 PRO A N 1
ATOM 2349 C CA . PRO A 1 297 ? -16.545 -4.383 -0.814 1.00 76.31 297 PRO A CA 1
ATOM 2350 C C . PRO A 1 297 ? -17.214 -5.436 0.094 1.00 76.31 297 PRO A C 1
ATOM 2352 O O . PRO A 1 297 ? -18.246 -5.163 0.714 1.00 76.31 297 PRO A O 1
ATOM 2355 N N . ARG A 1 298 ? -16.670 -6.662 0.128 1.00 73.31 298 ARG A N 1
ATOM 2356 C CA . ARG A 1 298 ? -17.136 -7.787 0.959 1.00 73.31 298 ARG A CA 1
ATOM 2357 C C . ARG A 1 298 ? -16.406 -7.928 2.298 1.00 73.31 298 ARG A C 1
ATOM 2359 O O . ARG A 1 298 ? -16.765 -8.810 3.073 1.00 73.31 298 ARG A O 1
ATOM 2366 N N . GLY A 1 299 ? -15.406 -7.095 2.565 1.00 75.69 299 GLY A N 1
ATOM 2367 C CA . GLY A 1 299 ? -14.711 -7.068 3.846 1.00 75.69 299 GLY A CA 1
ATOM 2368 C C . GLY A 1 299 ? -15.599 -6.622 5.009 1.00 75.69 299 GLY A C 1
ATOM 2369 O O . GLY A 1 299 ? -16.767 -6.268 4.808 1.00 75.69 299 GLY A O 1
ATOM 2370 N N . PRO A 1 300 ? -15.038 -6.534 6.229 1.00 77.62 300 PRO A N 1
ATOM 2371 C CA . PRO A 1 300 ? -15.753 -6.051 7.412 1.00 77.62 300 PRO A CA 1
ATOM 2372 C C . PRO A 1 300 ? -16.101 -4.544 7.372 1.00 77.62 300 PRO A C 1
ATOM 2374 O O . PRO A 1 300 ? -16.498 -3.973 8.381 1.00 77.62 300 PRO A O 1
ATOM 2377 N N . ILE A 1 301 ? -16.057 -3.914 6.190 1.00 78.56 301 ILE A N 1
ATOM 2378 C CA . ILE A 1 301 ? -16.366 -2.499 5.927 1.00 78.56 301 ILE A CA 1
ATOM 2379 C C . ILE A 1 301 ? -17.771 -2.113 6.408 1.00 78.56 301 ILE A C 1
ATOM 2381 O O . ILE A 1 301 ? -18.008 -0.989 6.833 1.00 78.56 301 ILE A O 1
ATOM 2385 N N . LYS A 1 302 ? -18.726 -3.049 6.342 1.00 71.88 302 LYS A N 1
ATOM 2386 C CA . LYS A 1 302 ? -20.145 -2.772 6.620 1.00 71.88 302 LYS A CA 1
ATOM 2387 C C . LYS A 1 302 ? -20.502 -2.763 8.105 1.00 71.88 302 LYS A C 1
ATOM 2389 O O . LYS A 1 302 ? -21.674 -2.565 8.432 1.00 71.88 302 LYS A O 1
ATOM 2394 N N . SER A 1 303 ? -19.543 -3.008 8.997 1.00 79.88 303 SER A N 1
ATOM 2395 C CA . SER A 1 303 ? -19.804 -2.891 10.426 1.00 79.88 303 SER A CA 1
ATOM 2396 C C . SER A 1 303 ? -19.971 -1.420 10.799 1.00 79.88 303 SER A C 1
ATOM 2398 O O . SER A 1 303 ? -19.073 -0.611 10.586 1.00 79.88 303 SER A O 1
ATOM 2400 N N . LEU A 1 304 ? -21.124 -1.079 11.379 1.00 83.25 304 LEU A N 1
ATOM 2401 C CA . LEU A 1 304 ? -21.348 0.236 11.993 1.00 83.25 304 LEU A CA 1
ATOM 2402 C C . LEU A 1 304 ? -20.628 0.373 13.338 1.00 83.25 304 LEU A C 1
ATOM 2404 O O . LEU A 1 304 ? -20.607 1.460 13.910 1.00 83.25 304 LEU A O 1
ATOM 2408 N N . GLU A 1 305 ? -20.092 -0.724 13.862 1.00 86.88 305 GLU A N 1
ATOM 2409 C CA . GLU A 1 305 ? -19.328 -0.763 15.099 1.00 86.88 305 GLU A CA 1
ATOM 2410 C C . GLU A 1 305 ? -17.862 -0.999 14.763 1.00 86.88 305 GLU A C 1
ATOM 2412 O O . GLU A 1 305 ? -17.527 -1.849 13.934 1.00 86.88 305 GLU A O 1
ATOM 2417 N N . TYR A 1 306 ? -16.980 -0.243 15.409 1.00 85.88 306 TYR A N 1
ATOM 2418 C CA . TYR A 1 306 ? -15.558 -0.533 15.323 1.00 85.88 306 TYR A CA 1
ATOM 2419 C C . TYR A 1 306 ? -15.256 -1.850 16.047 1.00 85.88 306 TYR A C 1
ATOM 2421 O O . TYR A 1 306 ? -15.937 -2.233 17.000 1.00 85.88 306 TYR A O 1
ATOM 2429 N N . THR A 1 307 ? -14.232 -2.571 15.604 1.00 90.75 307 THR A N 1
ATOM 2430 C CA . THR A 1 307 ? -13.782 -3.784 16.294 1.00 90.75 307 THR A CA 1
ATOM 2431 C C . THR A 1 307 ? -12.266 -3.867 16.248 1.00 90.75 307 THR A C 1
ATOM 2433 O O . THR A 1 307 ? -11.669 -3.769 15.174 1.00 90.75 307 THR A O 1
ATOM 2436 N N . SER A 1 308 ? -11.665 -4.071 17.421 1.00 93.56 308 SER A N 1
ATOM 2437 C CA . SER A 1 308 ? -10.231 -4.314 17.579 1.00 93.56 308 SER A CA 1
ATOM 2438 C C . SER A 1 308 ? -9.842 -5.701 17.088 1.00 93.56 308 SER A C 1
ATOM 2440 O O . SER A 1 308 ? -10.553 -6.677 17.352 1.00 93.56 308 SER A O 1
ATOM 2442 N N . CYS A 1 309 ? -8.655 -5.824 16.499 1.00 95.38 309 CYS A N 1
ATOM 2443 C CA . CYS A 1 309 ? -8.033 -7.124 16.266 1.00 95.38 309 CYS A CA 1
ATOM 2444 C C . CYS A 1 309 ? -7.781 -7.873 17.589 1.00 95.38 309 CYS A C 1
ATOM 2446 O O . CYS A 1 309 ? -7.882 -9.095 17.632 1.00 95.38 309 CYS A O 1
ATOM 2448 N N . ASN A 1 310 ? -7.553 -7.157 18.701 1.00 95.25 310 ASN A N 1
ATOM 2449 C CA . ASN A 1 310 ? -7.321 -7.760 20.021 1.00 95.25 310 ASN A CA 1
ATOM 2450 C C . ASN A 1 310 ? -8.537 -8.511 20.585 1.00 95.25 310 ASN A C 1
ATOM 2452 O O . ASN A 1 310 ? -8.373 -9.364 21.455 1.00 95.25 310 ASN A O 1
ATOM 2456 N N . TYR A 1 311 ? -9.744 -8.193 20.109 1.00 94.75 311 TYR A N 1
ATOM 2457 C CA . TYR A 1 311 ? -10.985 -8.862 20.512 1.00 94.75 311 TYR A CA 1
ATOM 2458 C C . TYR A 1 311 ? -11.455 -9.903 19.488 1.00 94.75 311 TYR A C 1
ATOM 2460 O O . TYR A 1 311 ? -12.516 -10.501 19.659 1.00 94.75 311 TYR A O 1
ATOM 2468 N N . ASN A 1 312 ? -10.680 -10.135 18.426 1.00 95.50 312 ASN A N 1
ATOM 2469 C CA . ASN A 1 312 ? -10.958 -11.140 17.413 1.00 95.50 312 ASN A CA 1
ATOM 2470 C C . ASN A 1 312 ? -9.847 -12.198 17.432 1.00 95.50 312 ASN A C 1
ATOM 2472 O O . ASN A 1 312 ? -8.734 -11.944 16.984 1.00 95.50 312 ASN A O 1
ATOM 2476 N N . GLU A 1 313 ? -10.161 -13.396 17.931 1.00 96.88 313 GLU A N 1
ATOM 2477 C CA . GLU A 1 313 ? -9.176 -14.471 18.116 1.00 96.88 313 GLU A CA 1
ATOM 2478 C C . GLU A 1 313 ? -8.436 -14.829 16.816 1.00 96.88 313 GLU A C 1
ATOM 2480 O O . GLU A 1 313 ? -7.213 -14.960 16.822 1.00 96.88 313 GLU A O 1
ATOM 2485 N N . ALA A 1 314 ? -9.150 -14.916 15.688 1.00 96.88 314 ALA A N 1
ATOM 2486 C CA . ALA A 1 314 ? -8.540 -15.227 14.396 1.00 96.88 314 ALA A CA 1
ATOM 2487 C C . ALA A 1 314 ? -7.565 -14.127 13.946 1.00 96.88 314 ALA A C 1
ATOM 2489 O O . ALA A 1 314 ? -6.461 -14.431 13.498 1.00 96.88 314 ALA A O 1
ATOM 2490 N N . CYS A 1 315 ? -7.948 -12.857 14.111 1.00 96.81 315 CYS A N 1
ATOM 2491 C CA . CYS A 1 315 ? -7.098 -11.710 13.798 1.00 96.81 315 CYS A CA 1
ATOM 2492 C C . CYS A 1 315 ? -5.850 -11.656 14.691 1.00 96.81 315 CYS A C 1
ATOM 2494 O O . CYS A 1 315 ? -4.746 -11.419 14.205 1.00 96.81 315 CYS A O 1
ATOM 2496 N N . GLN A 1 316 ? -6.010 -11.911 15.991 1.00 96.12 316 GLN A N 1
ATOM 2497 C CA . GLN A 1 316 ? -4.918 -11.867 16.961 1.00 96.12 316 GLN A CA 1
ATOM 2498 C C . GLN A 1 316 ? -3.888 -12.985 16.741 1.00 96.12 316 GLN A C 1
ATOM 2500 O O . GLN A 1 316 ? -2.689 -12.757 16.923 1.00 96.12 316 GLN A O 1
ATOM 2505 N N . GLN A 1 317 ? -4.349 -14.190 16.394 1.00 96.75 317 GLN A N 1
ATOM 2506 C CA . GLN A 1 317 ? -3.487 -15.359 16.209 1.00 96.75 317 GLN A CA 1
ATOM 2507 C C . GLN A 1 317 ? -2.683 -15.282 14.911 1.00 96.75 317 GLN A C 1
ATOM 2509 O O . GLN A 1 317 ? -1.470 -15.490 14.934 1.00 96.75 317 GLN A O 1
ATOM 2514 N N . ASP A 1 318 ? -3.347 -14.981 13.796 1.00 97.50 318 ASP A N 1
ATOM 2515 C CA . ASP A 1 318 ? -2.712 -14.860 12.487 1.00 97.50 318 ASP A CA 1
ATOM 2516 C C . ASP A 1 318 ? -3.421 -13.767 11.671 1.00 97.50 318 ASP A C 1
ATOM 2518 O O . ASP A 1 318 ? -4.376 -14.053 10.937 1.00 97.50 318 ASP A O 1
ATOM 2522 N N . PRO A 1 319 ? -2.971 -12.501 11.776 1.00 97.25 319 PRO A N 1
ATOM 2523 C CA . PRO A 1 319 ? -3.612 -11.392 11.076 1.00 97.25 319 PRO A CA 1
ATOM 2524 C C . PRO A 1 319 ? -3.572 -11.588 9.555 1.00 97.25 319 PRO A C 1
ATOM 2526 O O . PRO A 1 319 ? -4.520 -11.236 8.852 1.00 97.25 319 PRO A O 1
ATOM 2529 N N . LEU A 1 320 ? -2.520 -12.222 9.028 1.00 97.50 320 LEU A N 1
ATOM 2530 C CA . LEU A 1 320 ? -2.387 -12.462 7.595 1.00 97.50 320 LEU A CA 1
ATOM 2531 C C . LEU A 1 320 ? -3.402 -13.506 7.121 1.00 97.50 320 LEU A C 1
ATOM 2533 O O . LEU A 1 320 ? -4.156 -13.233 6.188 1.00 97.50 320 LEU A O 1
ATOM 2537 N N . ALA A 1 321 ? -3.508 -14.659 7.782 1.00 97.62 321 ALA A N 1
ATOM 2538 C CA . ALA A 1 321 ? -4.534 -15.646 7.436 1.00 97.62 321 ALA A CA 1
ATOM 2539 C C . ALA A 1 321 ? -5.955 -15.095 7.634 1.00 97.62 321 ALA A C 1
ATOM 2541 O O . ALA A 1 321 ? -6.827 -15.313 6.784 1.00 97.62 321 ALA A O 1
ATOM 2542 N N . TYR A 1 322 ? -6.178 -14.326 8.702 1.00 96.81 322 TYR A N 1
ATOM 2543 C CA . TYR A 1 322 ? -7.438 -13.633 8.958 1.00 96.81 322 TYR A CA 1
ATOM 2544 C C . TYR A 1 322 ? -7.834 -12.720 7.791 1.00 96.81 322 TYR A C 1
ATOM 2546 O O . TYR A 1 322 ? -8.951 -12.831 7.283 1.00 96.81 322 TYR A O 1
ATOM 2554 N N . SER A 1 323 ? -6.917 -11.890 7.287 1.00 96.19 323 SER A N 1
ATOM 2555 C CA . SER A 1 323 ? -7.194 -10.991 6.156 1.00 96.19 323 SER A CA 1
ATOM 2556 C C . SER A 1 323 ? -7.600 -11.720 4.871 1.00 96.19 323 SER A C 1
ATOM 2558 O O . SER A 1 323 ? -8.426 -11.224 4.102 1.00 96.19 323 SER A O 1
ATOM 2560 N N . LEU A 1 324 ? -7.059 -12.919 4.636 1.00 96.38 324 LEU A N 1
ATOM 2561 C CA . LEU A 1 324 ? -7.377 -13.736 3.464 1.00 96.38 324 LEU A CA 1
ATOM 2562 C C . LEU A 1 324 ? -8.722 -14.462 3.591 1.00 96.38 324 LEU A C 1
ATOM 2564 O O . LEU A 1 324 ? -9.291 -14.859 2.571 1.00 96.38 324 LEU A O 1
ATOM 2568 N N . SER A 1 325 ? -9.238 -14.638 4.811 1.00 95.69 325 SER A N 1
ATOM 2569 C CA . SER A 1 325 ? -10.491 -15.363 5.069 1.00 95.69 325 SER A CA 1
ATOM 2570 C C . SER A 1 325 ? -11.730 -14.680 4.474 1.00 95.69 325 SER A C 1
ATOM 2572 O O . SER A 1 325 ? -12.734 -15.342 4.214 1.00 95.69 325 SER A O 1
ATOM 2574 N N . PHE A 1 326 ? -11.636 -13.381 4.177 1.00 93.88 326 PHE A N 1
ATOM 2575 C CA . PHE A 1 326 ? -12.707 -12.588 3.568 1.00 93.88 326 PHE A CA 1
ATOM 2576 C C . PHE A 1 326 ? -12.772 -12.707 2.039 1.00 93.88 326 PHE A C 1
ATOM 2578 O O . PHE A 1 326 ? -13.721 -12.213 1.430 1.00 93.88 326 PHE A O 1
ATOM 2585 N N . MET A 1 327 ? -11.789 -13.351 1.400 1.00 93.62 327 MET A N 1
ATOM 2586 C CA . MET A 1 327 ? -11.747 -13.475 -0.057 1.00 93.62 327 MET A CA 1
ATOM 2587 C C . MET A 1 327 ? -12.531 -14.695 -0.539 1.00 93.62 327 MET A C 1
ATOM 2589 O O . MET A 1 327 ? -12.187 -15.845 -0.240 1.00 93.62 327 MET A O 1
ATOM 2593 N N . SER A 1 328 ? -13.548 -14.453 -1.363 1.00 93.44 328 SER A N 1
ATOM 2594 C CA . SER A 1 328 ? -14.249 -15.519 -2.078 1.00 93.44 328 SER A CA 1
ATOM 2595 C C . SER A 1 328 ? -13.336 -16.180 -3.120 1.00 93.44 328 SER A C 1
ATOM 2597 O O . SER A 1 328 ? -12.395 -15.549 -3.607 1.00 93.44 328 SER A O 1
ATOM 2599 N N . PRO A 1 329 ? -13.605 -17.433 -3.530 1.00 94.62 329 PRO A N 1
ATOM 2600 C CA . PRO A 1 329 ? -12.811 -18.107 -4.558 1.00 94.62 329 PRO A CA 1
ATOM 2601 C C . PRO A 1 329 ? -12.661 -17.311 -5.864 1.00 94.62 329 PRO A C 1
ATOM 2603 O O . PRO A 1 329 ? -11.624 -17.399 -6.508 1.00 94.62 329 PRO A O 1
ATOM 2606 N N . GLN A 1 330 ? -13.663 -16.511 -6.243 1.00 92.31 330 GLN A N 1
ATOM 2607 C CA . GLN A 1 330 ? -13.640 -15.688 -7.459 1.00 92.31 330 GLN A CA 1
ATOM 2608 C C . GLN A 1 330 ? -12.736 -14.454 -7.331 1.00 92.31 330 GLN A C 1
ATOM 2610 O O . GLN A 1 330 ? -12.267 -13.934 -8.340 1.00 92.31 330 GLN A O 1
ATOM 2615 N N . GLU A 1 331 ? -12.486 -13.990 -6.106 1.00 93.00 331 GLU A N 1
ATOM 2616 C CA . GLU A 1 331 ? -11.597 -12.859 -5.815 1.00 93.00 331 GLU A CA 1
ATOM 2617 C C . GLU A 1 331 ? -10.132 -13.301 -5.678 1.00 93.00 331 GLU A C 1
ATOM 2619 O O . GLU A 1 331 ? -9.237 -12.460 -5.700 1.00 93.00 331 GLU A O 1
ATOM 2624 N N . LYS A 1 332 ? -9.858 -14.611 -5.581 1.00 96.00 332 LYS A N 1
ATOM 2625 C CA . LYS A 1 332 ? -8.499 -15.180 -5.531 1.00 96.00 332 LYS A CA 1
ATOM 2626 C C . LYS A 1 332 ? -7.853 -15.184 -6.919 1.00 96.00 332 LYS A C 1
ATOM 2628 O O . LYS A 1 332 ? -7.610 -16.230 -7.510 1.00 96.00 332 LYS A O 1
ATOM 2633 N N . THR A 1 333 ? -7.612 -13.996 -7.457 1.00 96.69 333 THR A N 1
ATOM 2634 C CA . THR A 1 333 ? -6.954 -13.757 -8.745 1.00 96.69 333 THR A CA 1
ATOM 2635 C C . THR A 1 333 ? -6.161 -12.449 -8.694 1.00 96.69 333 THR A C 1
ATOM 2637 O O . THR A 1 333 ? -6.175 -11.738 -7.688 1.00 96.69 333 THR A O 1
ATOM 2640 N N . ILE A 1 334 ? -5.481 -12.106 -9.789 1.00 96.00 334 ILE A N 1
ATOM 2641 C CA . ILE A 1 334 ? -4.831 -10.803 -9.939 1.00 96.00 334 ILE A CA 1
ATOM 2642 C C . ILE A 1 334 ? -5.901 -9.711 -9.898 1.00 96.00 334 ILE A C 1
ATOM 2644 O O . ILE A 1 334 ? -6.788 -9.666 -10.750 1.00 96.00 334 ILE A O 1
ATOM 2648 N N . MET A 1 335 ? -5.762 -8.799 -8.944 1.00 95.12 335 MET A N 1
ATOM 2649 C CA . MET A 1 335 ? -6.603 -7.617 -8.805 1.00 95.12 335 MET A CA 1
ATOM 2650 C C . MET A 1 335 ? -5.743 -6.415 -8.427 1.00 95.12 335 MET A C 1
ATOM 2652 O O . MET A 1 335 ? -4.804 -6.561 -7.649 1.00 95.12 335 MET A O 1
ATOM 2656 N N . ILE A 1 336 ? -6.058 -5.240 -8.971 1.00 95.50 336 ILE A N 1
ATOM 2657 C CA . ILE A 1 336 ? -5.450 -3.978 -8.535 1.00 95.50 336 ILE A CA 1
ATOM 2658 C C . ILE A 1 336 ? -6.089 -3.595 -7.203 1.00 95.50 336 ILE A C 1
ATOM 2660 O O . ILE A 1 336 ? -7.303 -3.699 -7.058 1.00 95.50 336 ILE A O 1
ATOM 2664 N N . ILE A 1 337 ? -5.275 -3.172 -6.242 1.00 96.88 337 ILE A N 1
ATOM 2665 C CA . ILE A 1 337 ? -5.715 -2.778 -4.896 1.00 96.88 337 ILE A CA 1
ATOM 2666 C C . ILE A 1 337 ? -5.315 -1.342 -4.547 1.00 96.88 337 ILE A C 1
ATOM 2668 O O . ILE A 1 337 ? -5.708 -0.828 -3.502 1.00 96.88 337 ILE A O 1
ATOM 2672 N N . GLY A 1 338 ? -4.523 -0.702 -5.408 1.00 97.12 338 GLY A N 1
ATOM 2673 C CA . GLY A 1 338 ? -4.027 0.648 -5.210 1.00 97.12 338 GLY A CA 1
ATOM 2674 C C . GLY A 1 338 ? -2.993 1.055 -6.251 1.00 97.12 338 GLY A C 1
ATOM 2675 O O . GLY A 1 338 ? -2.683 0.309 -7.187 1.00 97.12 338 GLY A O 1
ATOM 2676 N N . VAL A 1 339 ? -2.445 2.250 -6.062 1.00 97.62 339 VAL A N 1
ATOM 2677 C CA . VAL A 1 339 ? -1.363 2.809 -6.877 1.00 97.62 339 VAL A CA 1
ATOM 2678 C C . VAL A 1 339 ? -0.257 3.315 -5.957 1.00 97.62 339 VAL A C 1
ATOM 2680 O O . VAL A 1 339 ? -0.520 4.024 -4.985 1.00 97.62 339 VAL A O 1
ATOM 2683 N N . ALA A 1 340 ? 0.977 2.923 -6.258 1.00 98.12 340 ALA A N 1
ATOM 2684 C CA . ALA A 1 340 ? 2.174 3.374 -5.570 1.00 98.12 340 ALA A CA 1
ATOM 2685 C C . ALA A 1 340 ? 2.531 4.814 -5.968 1.00 98.12 340 ALA A C 1
ATOM 2687 O O . ALA A 1 340 ? 2.189 5.276 -7.061 1.00 98.12 340 ALA A O 1
ATOM 2688 N N . ARG A 1 341 ? 3.250 5.532 -5.101 1.00 97.62 341 ARG A N 1
ATOM 2689 C CA . ARG A 1 341 ? 3.631 6.938 -5.353 1.00 97.62 341 ARG A CA 1
ATOM 2690 C C . ARG A 1 341 ? 4.549 7.118 -6.562 1.00 97.62 341 ARG A C 1
ATOM 2692 O O . ARG A 1 341 ? 4.585 8.197 -7.137 1.00 97.62 341 ARG A O 1
ATOM 2699 N N . ASP A 1 342 ? 5.243 6.065 -6.985 1.00 96.50 342 ASP A N 1
ATOM 2700 C CA . ASP A 1 342 ? 6.074 6.058 -8.191 1.00 96.50 342 ASP A CA 1
ATOM 2701 C C . ASP A 1 342 ? 5.293 5.795 -9.497 1.00 96.50 342 ASP A C 1
ATOM 2703 O O . ASP A 1 342 ? 5.898 5.774 -10.576 1.00 96.50 342 ASP A O 1
ATOM 2707 N N . GLY A 1 343 ? 3.971 5.598 -9.410 1.00 96.12 343 GLY A N 1
ATOM 2708 C CA . GLY A 1 343 ? 3.059 5.443 -10.542 1.00 96.12 343 GLY A CA 1
ATOM 2709 C C . GLY A 1 343 ? 2.797 4.002 -10.986 1.00 96.12 343 GLY A C 1
ATOM 2710 O O . GLY A 1 343 ? 2.075 3.813 -11.973 1.00 96.12 343 GLY A O 1
ATOM 2711 N N . HIS A 1 344 ? 3.350 2.994 -10.305 1.00 96.50 344 HIS A N 1
ATOM 2712 C CA . HIS A 1 344 ? 3.026 1.586 -10.565 1.00 96.50 344 HIS A CA 1
ATOM 2713 C C . HIS A 1 344 ? 1.756 1.146 -9.825 1.00 96.50 344 HIS A C 1
ATOM 2715 O O . HIS A 1 344 ? 1.445 1.619 -8.732 1.00 96.50 344 HIS A O 1
ATOM 2721 N N . SER A 1 345 ? 1.007 0.207 -10.405 1.00 97.38 345 SER A N 1
ATOM 2722 C CA . SER A 1 345 ? -0.133 -0.403 -9.713 1.00 97.38 345 SER A CA 1
ATOM 2723 C C . SER A 1 345 ? 0.336 -1.393 -8.641 1.00 97.38 345 SER A C 1
ATOM 2725 O O . SER A 1 345 ? 1.343 -2.082 -8.814 1.00 97.38 345 SER A O 1
ATOM 2727 N N . ILE A 1 346 ? -0.432 -1.488 -7.557 1.00 98.19 346 ILE A N 1
ATOM 2728 C CA . ILE A 1 346 ? -0.242 -2.464 -6.480 1.00 98.19 346 ILE A CA 1
ATOM 2729 C C . ILE A 1 346 ? -1.314 -3.540 -6.642 1.00 98.19 346 ILE A C 1
ATOM 2731 O O . ILE A 1 346 ? -2.499 -3.215 -6.756 1.00 98.19 346 ILE A O 1
ATOM 2735 N N . LEU A 1 347 ? -0.916 -4.810 -6.672 1.00 97.94 347 LEU A N 1
ATOM 2736 C CA . LEU A 1 347 ? -1.826 -5.944 -6.811 1.00 97.94 347 LEU A CA 1
ATOM 2737 C C . LEU A 1 347 ? -2.078 -6.644 -5.473 1.00 97.94 347 LEU A C 1
ATOM 2739 O O . LEU A 1 347 ? -1.247 -6.605 -4.567 1.00 97.94 347 LEU A O 1
ATOM 2743 N N . GLY A 1 348 ? -3.216 -7.329 -5.390 1.00 98.00 348 GLY A N 1
ATOM 2744 C CA . GLY A 1 348 ? -3.587 -8.171 -4.256 1.00 98.00 348 GLY A CA 1
ATOM 2745 C C . GLY A 1 348 ? -2.704 -9.418 -4.092 1.00 98.00 348 GLY A C 1
ATOM 2746 O O . GLY A 1 348 ? -1.793 -9.670 -4.888 1.00 98.00 348 GLY A O 1
ATOM 2747 N N . PRO A 1 349 ? -2.975 -10.238 -3.062 1.00 98.12 349 PRO A N 1
ATOM 2748 C CA . PRO A 1 349 ? -2.059 -11.289 -2.619 1.00 98.12 349 PRO A CA 1
ATOM 2749 C C . PRO A 1 349 ? -2.062 -12.551 -3.483 1.00 98.12 349 PRO A C 1
ATOM 2751 O O . PRO A 1 349 ? -1.216 -13.428 -3.293 1.00 98.12 349 PRO A O 1
ATOM 2754 N N . TYR A 1 350 ? -2.997 -12.644 -4.428 1.00 98.31 350 TYR A N 1
ATOM 2755 C CA . TYR A 1 350 ? -3.192 -13.811 -5.272 1.00 98.31 350 TYR A CA 1
ATOM 2756 C C . TYR A 1 350 ? -2.699 -13.596 -6.703 1.00 98.31 350 TYR A C 1
ATOM 2758 O O . TYR A 1 350 ? -2.881 -12.550 -7.330 1.00 98.31 350 TYR A O 1
ATOM 2766 N N . ARG A 1 351 ? -2.119 -14.665 -7.235 1.00 97.88 351 ARG A N 1
ATOM 2767 C CA . ARG A 1 351 ? -1.801 -14.874 -8.646 1.00 97.88 351 ARG A CA 1
ATOM 2768 C C . ARG A 1 351 ? -3.052 -15.250 -9.436 1.00 97.88 351 ARG A C 1
ATOM 2770 O O . ARG A 1 351 ? -4.104 -15.547 -8.881 1.00 97.88 351 ARG A O 1
ATOM 2777 N N . ARG A 1 352 ? -2.913 -15.333 -10.764 1.00 96.81 352 ARG A N 1
ATOM 2778 C CA . ARG A 1 352 ? -3.992 -15.765 -11.674 1.00 96.81 352 ARG A CA 1
ATOM 2779 C C . ARG A 1 352 ? -4.482 -17.196 -11.406 1.00 96.81 352 ARG A C 1
ATOM 2781 O O . ARG A 1 352 ? -5.624 -17.506 -11.714 1.00 96.81 352 ARG A O 1
ATOM 2788 N N . ASP A 1 353 ? -3.625 -18.060 -10.872 1.00 96.88 353 ASP A N 1
ATOM 2789 C CA . ASP A 1 353 ? -3.942 -19.455 -10.532 1.00 96.88 353 ASP A CA 1
ATOM 2790 C C . ASP A 1 353 ? -4.581 -19.614 -9.141 1.00 96.88 353 ASP A C 1
ATOM 2792 O O . ASP A 1 353 ? -4.822 -20.736 -8.702 1.00 96.88 353 ASP A O 1
ATOM 2796 N N . GLY A 1 354 ? -4.854 -18.510 -8.438 1.00 97.06 354 GLY A N 1
ATOM 2797 C CA . GLY A 1 354 ? -5.425 -18.531 -7.093 1.00 97.06 354 GLY A CA 1
ATOM 2798 C C . GLY A 1 354 ? -4.443 -18.930 -5.997 1.00 97.06 354 GLY A C 1
ATOM 2799 O O . GLY A 1 354 ? -4.856 -19.107 -4.851 1.00 97.06 354 GLY A O 1
ATOM 2800 N N . MET A 1 355 ? -3.148 -19.028 -6.310 1.00 97.94 355 MET A N 1
ATOM 2801 C CA . MET A 1 355 ? -2.090 -19.220 -5.321 1.00 97.94 355 MET A CA 1
ATOM 2802 C C . MET A 1 355 ? -1.565 -17.876 -4.814 1.00 97.94 355 MET A C 1
ATOM 2804 O O . MET A 1 355 ? -1.603 -16.868 -5.518 1.00 97.94 355 MET A O 1
ATOM 2808 N N . LEU A 1 356 ? -1.043 -17.864 -3.589 1.00 98.00 356 LEU A N 1
ATOM 2809 C CA . LEU A 1 356 ? -0.364 -16.693 -3.037 1.00 98.00 356 LEU A CA 1
ATOM 2810 C C . LEU A 1 356 ? 0.986 -16.474 -3.725 1.00 98.00 356 LEU A C 1
ATOM 2812 O O . LEU A 1 356 ? 1.682 -17.445 -4.045 1.00 98.00 356 LEU A O 1
ATOM 2816 N N . TRP A 1 357 ? 1.383 -15.212 -3.882 1.00 97.81 357 TRP A N 1
ATOM 2817 C CA . TRP A 1 357 ? 2.733 -14.856 -4.325 1.00 97.81 357 TRP A CA 1
ATOM 2818 C C . TRP A 1 357 ? 3.796 -15.486 -3.427 1.00 97.81 357 TRP A C 1
ATOM 2820 O O . TRP A 1 357 ? 3.701 -15.444 -2.197 1.00 97.81 357 TRP A O 1
ATOM 2830 N N . GLN A 1 358 ? 4.810 -16.076 -4.050 1.00 97.25 358 GLN A N 1
ATOM 2831 C CA . GLN A 1 358 ? 5.931 -16.700 -3.360 1.00 97.25 358 GLN A CA 1
ATOM 2832 C C . GLN A 1 358 ? 7.167 -15.789 -3.369 1.00 97.25 358 GLN A C 1
ATOM 2834 O O . GLN A 1 358 ? 7.297 -14.920 -4.229 1.00 97.25 358 GLN A O 1
ATOM 2839 N N . PRO A 1 359 ? 8.139 -16.017 -2.470 1.00 95.81 359 PRO A N 1
ATOM 2840 C CA . PRO A 1 359 ? 9.356 -15.201 -2.382 1.00 95.81 359 PRO A CA 1
ATOM 2841 C C . PRO A 1 359 ? 10.186 -15.184 -3.668 1.00 95.81 359 PRO A C 1
ATOM 2843 O O . PRO A 1 359 ? 10.923 -14.242 -3.920 1.00 95.81 359 PRO A O 1
ATOM 2846 N N . CYS A 1 360 ? 10.084 -16.238 -4.481 1.00 95.69 360 CYS A N 1
ATOM 2847 C CA . CYS A 1 360 ? 10.759 -16.329 -5.771 1.00 95.69 360 CYS A CA 1
ATOM 2848 C C . CYS A 1 360 ? 10.002 -15.653 -6.920 1.00 95.69 360 CYS A C 1
ATOM 2850 O O . CYS A 1 360 ? 10.582 -15.519 -8.001 1.00 95.69 360 CYS A O 1
ATOM 2852 N N . ASP A 1 361 ? 8.745 -15.258 -6.716 1.00 96.75 361 ASP A N 1
ATOM 2853 C CA . ASP A 1 361 ? 7.935 -14.584 -7.733 1.00 96.75 361 ASP A CA 1
ATOM 2854 C C . ASP A 1 361 ? 8.248 -13.081 -7.804 1.00 96.75 361 ASP A C 1
ATOM 2856 O O . ASP A 1 361 ? 8.041 -12.467 -8.848 1.00 96.75 361 ASP A O 1
ATOM 2860 N N . VAL A 1 362 ? 8.767 -12.508 -6.713 1.00 97.12 362 VAL A N 1
ATOM 2861 C CA . VAL A 1 362 ? 8.966 -11.065 -6.523 1.00 97.12 362 VAL A CA 1
ATOM 2862 C C . VAL A 1 362 ? 10.443 -10.693 -6.386 1.00 97.12 362 VAL A C 1
ATOM 2864 O O . VAL A 1 362 ? 11.295 -11.536 -6.085 1.00 97.12 362 VAL A O 1
ATOM 2867 N N . ASP A 1 363 ? 10.749 -9.422 -6.611 1.00 96.75 363 ASP A N 1
ATOM 2868 C CA . ASP A 1 363 ? 12.054 -8.827 -6.348 1.00 96.75 363 ASP A CA 1
ATOM 2869 C C . ASP A 1 363 ? 12.202 -8.297 -4.908 1.00 96.75 363 ASP A C 1
ATOM 2871 O O . ASP A 1 363 ? 11.326 -8.477 -4.058 1.00 96.75 363 ASP A O 1
ATOM 2875 N N . LEU A 1 364 ? 13.345 -7.669 -4.603 1.00 96.38 364 LEU A N 1
ATOM 2876 C CA . LEU A 1 364 ? 13.614 -7.062 -3.297 1.00 96.38 364 LEU A CA 1
ATOM 2877 C C . LEU A 1 364 ? 12.563 -6.014 -2.902 1.00 96.38 364 LEU A C 1
ATOM 2879 O O . LEU A 1 364 ? 12.209 -5.952 -1.729 1.00 96.38 364 LEU A O 1
ATOM 2883 N N . CYS A 1 365 ? 12.045 -5.236 -3.854 1.00 97.50 365 CYS A N 1
ATOM 2884 C CA . CYS A 1 365 ? 11.045 -4.197 -3.608 1.00 97.50 365 CYS A CA 1
ATOM 2885 C C . CYS A 1 365 ? 9.610 -4.740 -3.556 1.00 97.50 365 CYS A C 1
ATOM 2887 O O . CYS A 1 365 ? 8.664 -3.954 -3.453 1.00 97.50 365 CYS A O 1
ATOM 2889 N N . ASN A 1 366 ? 9.449 -6.068 -3.579 1.00 97.94 366 ASN A N 1
ATOM 2890 C CA . ASN A 1 366 ? 8.171 -6.771 -3.597 1.00 97.94 366 ASN A CA 1
ATOM 2891 C C . ASN A 1 366 ? 7.352 -6.498 -4.871 1.00 97.94 366 ASN A C 1
ATOM 2893 O O . ASN A 1 366 ? 6.121 -6.409 -4.830 1.00 97.94 366 ASN A O 1
ATOM 2897 N N . GLY A 1 367 ? 8.031 -6.340 -6.009 1.00 97.75 367 GLY A N 1
ATOM 2898 C CA . GLY A 1 367 ? 7.390 -6.241 -7.313 1.00 97.75 367 GLY A CA 1
ATOM 2899 C C . GLY A 1 367 ? 7.821 -7.319 -8.300 1.00 97.75 367 GLY A C 1
ATOM 2900 O O . GLY A 1 367 ? 8.694 -8.143 -8.031 1.00 97.75 367 GLY A O 1
ATOM 2901 N N . LEU A 1 368 ? 7.143 -7.362 -9.444 1.00 97.25 368 LEU A N 1
ATOM 2902 C CA . LEU A 1 368 ? 7.406 -8.301 -10.530 1.00 97.25 368 LEU A CA 1
ATOM 2903 C C . LEU A 1 368 ? 6.935 -7.748 -11.874 1.00 97.25 368 LEU A C 1
ATOM 2905 O O . LEU A 1 368 ? 6.149 -6.805 -11.948 1.00 97.25 368 LEU A O 1
ATOM 2909 N N . TYR A 1 369 ? 7.349 -8.415 -12.949 1.00 95.56 369 TYR A N 1
ATOM 2910 C CA . TYR A 1 369 ? 6.860 -8.132 -14.292 1.00 95.56 369 TYR A CA 1
ATOM 2911 C C . TYR A 1 369 ? 5.741 -9.091 -14.708 1.00 95.56 369 TYR A C 1
ATOM 2913 O O . TYR A 1 369 ? 5.921 -10.309 -14.701 1.00 95.56 369 TYR A O 1
ATOM 2921 N N . ILE A 1 370 ? 4.614 -8.546 -15.173 1.00 94.88 370 ILE A N 1
ATOM 2922 C CA . ILE A 1 370 ? 3.524 -9.297 -15.812 1.00 94.88 370 ILE A CA 1
ATOM 2923 C C . ILE A 1 370 ? 3.273 -8.676 -17.185 1.00 94.88 370 ILE A C 1
ATOM 2925 O O . ILE A 1 370 ? 2.884 -7.518 -17.297 1.00 94.88 370 ILE A O 1
ATOM 2929 N N . GLY A 1 371 ? 3.532 -9.427 -18.260 1.00 91.00 371 GLY A N 1
ATOM 2930 C CA . GLY A 1 371 ? 3.342 -8.916 -19.625 1.00 91.00 371 GLY A CA 1
ATOM 2931 C C . GLY A 1 371 ? 4.208 -7.692 -19.958 1.00 91.00 371 GLY A C 1
ATOM 2932 O O . GLY A 1 371 ? 3.770 -6.816 -20.697 1.00 91.00 371 GLY A O 1
ATOM 2933 N N . GLY A 1 372 ? 5.417 -7.607 -19.391 1.00 88.69 372 GLY A N 1
ATOM 2934 C CA . GLY A 1 372 ? 6.340 -6.487 -19.616 1.00 88.69 372 GLY A CA 1
ATOM 2935 C C . GLY A 1 372 ? 5.975 -5.195 -18.879 1.00 88.69 372 GLY A C 1
ATOM 2936 O O . GLY A 1 372 ? 6.546 -4.153 -19.192 1.00 88.69 372 GLY A O 1
ATOM 2937 N N . VAL A 1 373 ? 5.041 -5.260 -17.929 1.00 90.81 373 VAL A N 1
ATOM 2938 C CA . VAL A 1 373 ? 4.667 -4.164 -17.029 1.00 90.81 373 VAL A CA 1
ATOM 2939 C C . VAL A 1 373 ? 5.078 -4.529 -15.612 1.00 90.81 373 VAL A C 1
ATOM 2941 O O . VAL A 1 373 ? 4.871 -5.671 -15.200 1.00 90.81 373 VAL A O 1
ATOM 2944 N N . TYR A 1 374 ? 5.686 -3.584 -14.899 1.00 95.31 374 TYR A N 1
ATOM 2945 C CA . TYR A 1 374 ? 6.111 -3.777 -13.519 1.00 95.31 374 TYR A CA 1
ATOM 2946 C C . TYR A 1 374 ? 4.969 -3.440 -12.554 1.00 95.31 374 TYR A C 1
ATOM 2948 O O . TYR A 1 374 ? 4.319 -2.402 -12.685 1.00 95.31 374 TYR A O 1
ATOM 2956 N N . TYR A 1 375 ? 4.733 -4.327 -11.595 1.00 97.62 375 TYR A N 1
ATOM 2957 C CA . TYR A 1 375 ? 3.710 -4.205 -10.562 1.00 97.62 375 TYR A CA 1
ATOM 2958 C C . TYR A 1 375 ? 4.339 -4.435 -9.200 1.00 97.62 375 TYR A C 1
ATOM 2960 O O . TYR A 1 375 ? 5.180 -5.322 -9.067 1.00 97.62 375 TYR A O 1
ATOM 2968 N N . TYR A 1 376 ? 3.860 -3.730 -8.181 1.00 98.44 376 TYR A N 1
ATOM 2969 C CA . TYR A 1 376 ? 4.037 -4.183 -6.803 1.00 98.44 376 TYR A CA 1
ATOM 2970 C C . TYR A 1 376 ? 2.942 -5.176 -6.445 1.00 98.44 376 TYR A C 1
ATOM 2972 O O . TYR A 1 376 ? 1.849 -5.142 -7.016 1.00 98.44 376 TYR A O 1
ATOM 2980 N N . VAL A 1 377 ? 3.206 -6.044 -5.477 1.00 98.56 377 VAL A N 1
ATOM 2981 C CA . VAL A 1 377 ? 2.209 -6.987 -4.968 1.00 98.56 377 VAL A CA 1
ATOM 2982 C C . VAL A 1 377 ? 2.164 -6.957 -3.456 1.00 98.56 377 VAL A C 1
ATOM 2984 O O . VAL A 1 377 ? 3.167 -6.699 -2.794 1.00 98.56 377 VAL A O 1
ATOM 2987 N N . THR A 1 378 ? 1.002 -7.271 -2.896 1.00 98.50 378 THR A N 1
ATOM 2988 C CA . THR A 1 378 ? 0.929 -7.625 -1.482 1.00 98.50 378 THR A CA 1
ATOM 2989 C C . THR A 1 378 ? 1.314 -9.079 -1.271 1.00 98.50 378 THR A C 1
ATOM 2991 O O . THR A 1 378 ? 0.935 -9.940 -2.061 1.00 98.50 378 THR A O 1
ATOM 2994 N N . THR A 1 379 ? 2.030 -9.383 -0.197 1.00 98.44 379 THR A N 1
ATOM 2995 C CA . THR A 1 379 ? 2.523 -10.736 0.105 1.00 98.44 379 THR A CA 1
ATOM 2996 C C . THR A 1 379 ? 2.245 -11.104 1.555 1.00 98.44 379 THR A C 1
ATOM 2998 O O . THR A 1 379 ? 1.974 -10.240 2.382 1.00 98.44 379 THR A O 1
ATOM 3001 N N . MET A 1 380 ? 2.310 -12.398 1.885 1.00 98.06 380 MET A N 1
ATOM 3002 C CA . MET A 1 380 ? 2.145 -12.886 3.266 1.00 98.06 380 MET A CA 1
ATOM 3003 C C . MET A 1 380 ? 3.479 -12.950 4.033 1.00 98.06 380 MET A C 1
ATOM 3005 O O . MET A 1 380 ? 3.604 -13.652 5.035 1.00 98.06 380 MET A O 1
ATOM 3009 N N . PHE A 1 381 ? 4.498 -12.247 3.541 1.00 98.31 381 PHE A N 1
ATOM 3010 C CA . PHE A 1 381 ? 5.822 -12.137 4.144 1.00 98.31 381 PHE A CA 1
ATOM 3011 C C . PHE A 1 381 ? 6.319 -10.701 4.014 1.00 98.31 381 PHE A C 1
ATOM 3013 O O . PHE A 1 381 ? 5.962 -9.991 3.076 1.00 98.31 381 PHE A O 1
ATOM 3020 N N . HIS A 1 382 ? 7.174 -10.266 4.932 1.00 98.38 382 HIS A N 1
ATOM 3021 C CA . HIS A 1 382 ? 7.657 -8.890 4.941 1.00 98.38 382 HIS A CA 1
ATOM 3022 C C . HIS A 1 382 ? 8.447 -8.562 3.650 1.00 98.38 382 HIS A C 1
ATOM 3024 O O . HIS A 1 382 ? 9.359 -9.333 3.288 1.00 98.38 382 HIS A O 1
ATOM 3030 N N . PRO A 1 383 ? 8.155 -7.431 2.962 1.00 97.75 383 PRO A N 1
ATOM 3031 C CA . PRO A 1 383 ? 7.494 -6.204 3.461 1.00 97.75 383 PRO A CA 1
ATOM 3032 C C . PRO A 1 383 ? 5.967 -6.085 3.269 1.00 97.75 383 PRO A C 1
ATOM 3034 O O . PRO A 1 383 ? 5.440 -4.990 3.420 1.00 97.75 383 PRO A O 1
ATOM 3037 N N . TYR A 1 384 ? 5.243 -7.160 2.938 1.00 98.44 384 TYR A N 1
ATOM 3038 C CA . TYR A 1 384 ? 3.774 -7.209 2.758 1.00 98.44 384 TYR A CA 1
ATOM 3039 C C . TYR A 1 384 ? 3.171 -6.363 1.630 1.00 98.44 384 TYR A C 1
ATOM 3041 O O . TYR A 1 384 ? 2.067 -6.674 1.193 1.00 98.44 384 TYR A O 1
ATOM 3049 N N . THR A 1 385 ? 3.865 -5.329 1.155 1.00 97.62 385 THR A N 1
ATOM 3050 C CA . THR A 1 385 ? 3.515 -4.413 0.055 1.00 97.62 385 THR A CA 1
ATOM 3051 C C . THR A 1 385 ? 4.811 -3.847 -0.549 1.00 97.62 385 THR A C 1
ATOM 3053 O O . THR A 1 385 ? 5.828 -4.532 -0.511 1.00 97.62 385 THR A O 1
ATOM 3056 N N . VAL A 1 386 ? 4.817 -2.637 -1.112 1.00 98.31 386 VAL A N 1
ATOM 3057 C CA . VAL A 1 386 ? 6.008 -1.943 -1.629 1.00 98.31 386 VAL A CA 1
ATOM 3058 C C . VAL A 1 386 ? 7.126 -1.889 -0.577 1.00 98.31 386 VAL A C 1
ATOM 3060 O O . VAL A 1 386 ? 6.965 -1.290 0.485 1.00 98.31 386 VAL A O 1
ATOM 3063 N N . GLY A 1 387 ? 8.266 -2.509 -0.888 1.00 96.94 387 GLY A N 1
ATOM 3064 C CA . GLY A 1 387 ? 9.449 -2.520 -0.021 1.00 96.94 387 GLY A CA 1
ATOM 3065 C C . GLY A 1 387 ? 10.490 -1.455 -0.346 1.00 96.94 387 GLY A C 1
ATOM 3066 O O . GLY A 1 387 ? 11.282 -1.108 0.511 1.00 96.94 387 GLY A O 1
ATOM 3067 N N . CYS A 1 388 ? 10.519 -0.982 -1.587 1.00 97.25 388 CYS A N 1
ATOM 3068 C CA . CYS A 1 388 ? 11.351 0.112 -2.079 1.00 97.25 388 CYS A CA 1
ATOM 3069 C C . CYS A 1 388 ? 10.825 0.544 -3.454 1.00 97.25 388 CYS A C 1
ATOM 3071 O O . CYS A 1 388 ? 9.946 -0.114 -4.015 1.00 97.25 388 CYS A O 1
ATOM 3073 N N . TRP A 1 389 ? 11.358 1.626 -4.024 1.00 96.38 389 TRP A N 1
ATOM 3074 C CA . TRP A 1 389 ? 11.045 1.993 -5.406 1.00 96.38 389 TRP A CA 1
ATOM 3075 C C . TRP A 1 389 ? 11.817 1.098 -6.378 1.00 96.38 389 TRP A C 1
ATOM 3077 O O . TRP A 1 389 ? 13.033 1.220 -6.522 1.00 96.38 389 TRP A O 1
ATOM 3087 N N . GLY A 1 390 ? 11.101 0.156 -6.987 1.00 93.00 390 GLY A N 1
ATOM 3088 C CA . GLY A 1 390 ? 11.624 -0.804 -7.945 1.00 93.00 390 GLY A CA 1
ATOM 3089 C C . GLY A 1 390 ? 11.625 -0.301 -9.394 1.00 93.00 390 GLY A C 1
ATOM 3090 O O . GLY A 1 390 ? 11.215 0.831 -9.684 1.00 93.00 390 GLY A O 1
ATOM 3091 N N . PRO A 1 391 ? 12.065 -1.155 -10.334 1.00 94.25 391 PRO A N 1
ATOM 3092 C CA . PRO A 1 391 ? 12.428 -2.571 -10.160 1.00 94.25 391 PRO A CA 1
ATOM 3093 C C . PRO A 1 391 ? 13.746 -2.797 -9.398 1.00 94.25 391 PRO A C 1
ATOM 3095 O O . PRO A 1 391 ? 14.608 -1.922 -9.358 1.00 94.25 391 PRO A O 1
ATOM 3098 N N . SER A 1 392 ? 13.932 -3.988 -8.827 1.00 93.31 392 SER A N 1
ATOM 3099 C CA . SER A 1 392 ? 15.165 -4.387 -8.128 1.00 93.31 392 SER A CA 1
ATOM 3100 C C . SER A 1 392 ? 15.549 -5.848 -8.440 1.00 93.31 392 SER A C 1
ATOM 3102 O O . SER A 1 392 ? 14.749 -6.595 -9.009 1.00 93.31 392 SER A O 1
ATOM 3104 N N . PRO A 1 393 ? 16.778 -6.308 -8.135 1.00 92.88 393 PRO A N 1
ATOM 3105 C CA . PRO A 1 393 ? 17.102 -7.731 -8.162 1.00 92.88 393 PRO A CA 1
ATOM 3106 C C . PRO A 1 393 ? 16.314 -8.531 -7.113 1.00 92.88 393 PRO A C 1
ATOM 3108 O O . PRO A 1 393 ? 15.783 -7.992 -6.141 1.00 92.88 393 PRO A O 1
ATOM 3111 N N . LYS A 1 394 ? 16.264 -9.858 -7.271 1.00 93.25 394 LYS A N 1
ATOM 3112 C CA . LYS A 1 394 ? 15.716 -10.739 -6.228 1.00 93.25 394 LYS A CA 1
ATOM 3113 C C . LYS A 1 394 ? 16.617 -10.714 -4.999 1.00 93.25 394 LYS A C 1
ATOM 3115 O O . LYS A 1 394 ? 17.833 -10.834 -5.121 1.00 93.25 394 LYS A O 1
ATOM 3120 N N . LYS A 1 395 ? 16.016 -10.644 -3.812 1.00 92.25 395 LYS A N 1
ATOM 3121 C CA . LYS A 1 395 ? 16.776 -10.710 -2.561 1.00 92.25 395 LYS A CA 1
ATOM 3122 C C . LYS A 1 395 ? 17.298 -12.123 -2.299 1.00 92.25 395 LYS A C 1
ATOM 3124 O O . LYS A 1 395 ? 16.550 -13.100 -2.389 1.00 92.25 395 LYS A O 1
ATOM 3129 N N . THR A 1 396 ? 18.565 -12.216 -1.915 1.00 92.12 396 THR A N 1
ATOM 3130 C CA . THR A 1 396 ? 19.226 -13.471 -1.507 1.00 92.12 396 THR A CA 1
ATOM 3131 C C . THR A 1 396 ? 19.486 -13.532 -0.002 1.00 92.12 396 THR A C 1
ATOM 3133 O O . THR A 1 396 ? 19.882 -14.573 0.519 1.00 92.12 396 THR A O 1
ATOM 3136 N N . ILE A 1 397 ? 19.223 -12.431 0.707 1.00 94.62 397 ILE A N 1
ATOM 3137 C CA . ILE A 1 397 ? 19.454 -12.271 2.142 1.00 94.62 397 ILE A CA 1
ATOM 3138 C C . ILE A 1 397 ? 18.150 -11.871 2.833 1.00 94.62 397 ILE A C 1
ATOM 3140 O O . ILE A 1 397 ? 17.335 -11.117 2.298 1.00 94.62 397 ILE A O 1
ATOM 3144 N N . ALA A 1 398 ? 17.951 -12.401 4.038 1.00 96.81 398 ALA A N 1
ATOM 3145 C CA . ALA A 1 398 ? 16.829 -12.058 4.895 1.00 96.81 398 ALA A CA 1
ATOM 3146 C C . ALA A 1 398 ? 17.056 -10.695 5.567 1.00 96.81 398 ALA A C 1
ATOM 3148 O O . ALA A 1 398 ? 18.114 -10.448 6.147 1.00 96.81 398 ALA A O 1
ATOM 3149 N N . GLN A 1 399 ? 16.054 -9.819 5.547 1.00 97.06 399 GLN A N 1
ATOM 3150 C CA . GLN A 1 399 ? 16.078 -8.596 6.348 1.00 97.06 399 GLN A CA 1
ATOM 3151 C C . GLN A 1 399 ? 16.039 -8.902 7.856 1.00 97.06 399 GLN A C 1
ATOM 3153 O O . GLN A 1 399 ? 15.538 -9.943 8.279 1.00 97.06 399 GLN A O 1
ATOM 3158 N N . GLN A 1 400 ? 16.551 -7.994 8.689 1.00 97.12 400 GLN A N 1
ATOM 3159 C CA . GLN A 1 400 ? 16.686 -8.234 10.135 1.00 97.12 400 GLN A CA 1
ATOM 3160 C C . GLN A 1 400 ? 15.556 -7.660 11.004 1.00 97.12 400 GLN A C 1
ATOM 3162 O O . GLN A 1 400 ? 15.475 -8.020 12.175 1.00 97.12 400 GLN A O 1
ATOM 3167 N N . CYS A 1 401 ? 14.681 -6.820 10.453 1.00 97.25 401 CYS A N 1
ATOM 3168 C CA . CYS A 1 401 ? 13.592 -6.141 11.172 1.00 97.25 401 CYS A CA 1
ATOM 3169 C C . CYS A 1 401 ? 12.306 -6.965 11.360 1.00 97.25 401 CYS A C 1
ATOM 3171 O O . CYS A 1 401 ? 11.332 -6.455 11.908 1.00 97.25 401 CYS A O 1
ATOM 3173 N N . SER A 1 402 ? 12.285 -8.224 10.914 1.00 97.94 402 SER A N 1
ATOM 3174 C CA . SER A 1 402 ? 11.083 -9.062 10.877 1.00 97.94 402 SER A CA 1
ATOM 3175 C C . SER A 1 402 ? 11.383 -10.499 11.307 1.00 97.94 402 SER A C 1
ATOM 3177 O O . SER A 1 402 ? 12.476 -11.019 11.057 1.00 97.94 402 SER A O 1
ATOM 3179 N N . ASN A 1 403 ? 10.403 -11.151 11.937 1.00 97.69 403 ASN A N 1
ATOM 3180 C CA . ASN A 1 403 ? 10.390 -12.602 12.144 1.00 97.69 403 ASN A CA 1
ATOM 3181 C C . ASN A 1 403 ? 9.684 -13.370 11.008 1.00 97.69 403 ASN A C 1
ATOM 3183 O O . ASN A 1 403 ? 9.849 -14.583 10.913 1.00 97.69 403 ASN A O 1
ATOM 3187 N N . ASN A 1 404 ? 8.948 -12.691 10.125 1.00 97.62 404 ASN A N 1
ATOM 3188 C CA . ASN A 1 404 ? 8.240 -13.285 8.988 1.00 97.62 404 ASN A CA 1
ATOM 3189 C C . ASN A 1 404 ? 8.945 -12.957 7.664 1.00 97.62 404 ASN A C 1
ATOM 3191 O O . ASN A 1 404 ? 8.415 -12.312 6.751 1.00 97.62 404 ASN A O 1
ATOM 3195 N N . VAL A 1 405 ? 10.202 -13.388 7.586 1.00 96.06 405 VAL A N 1
ATOM 3196 C CA . VAL A 1 405 ? 11.050 -13.178 6.417 1.00 96.06 405 VAL A CA 1
ATOM 3197 C C . VAL A 1 405 ? 11.081 -14.430 5.570 1.00 96.06 405 VAL A C 1
ATOM 3199 O O . VAL A 1 405 ? 11.378 -15.518 6.052 1.00 96.06 405 VAL A O 1
ATOM 3202 N N . GLN A 1 406 ? 10.858 -14.247 4.277 1.00 93.00 406 GLN A N 1
ATOM 3203 C CA . GLN A 1 406 ? 11.048 -15.293 3.292 1.00 93.00 406 GLN A CA 1
ATOM 3204 C C . GLN A 1 406 ? 12.074 -14.851 2.254 1.00 93.00 406 GLN A C 1
ATOM 3206 O O . GLN A 1 406 ? 12.044 -13.707 1.803 1.00 93.00 406 GLN A O 1
ATOM 3211 N N . VAL A 1 407 ? 12.972 -15.757 1.874 1.00 92.06 407 VAL A N 1
ATOM 3212 C CA . VAL A 1 407 ? 14.004 -15.543 0.851 1.00 92.06 407 VAL A CA 1
ATOM 3213 C C . VAL A 1 407 ? 13.812 -16.589 -0.236 1.00 92.06 407 VAL A C 1
ATOM 3215 O O . VAL A 1 407 ? 13.471 -17.737 0.059 1.00 92.06 407 VAL A O 1
ATOM 3218 N N . CYS A 1 408 ? 14.037 -16.212 -1.493 1.00 90.31 408 CYS A N 1
ATOM 3219 C CA . CYS A 1 408 ? 14.046 -17.181 -2.577 1.00 90.31 408 CYS A CA 1
ATOM 3220 C C . CYS A 1 408 ? 15.266 -18.102 -2.433 1.00 90.31 408 CYS A C 1
ATOM 3222 O O . CYS A 1 408 ? 16.359 -17.795 -2.902 1.00 90.31 408 CYS A O 1
ATOM 3224 N N . SER A 1 409 ? 15.094 -19.240 -1.762 1.00 84.06 409 SER A N 1
ATOM 3225 C CA . SER A 1 409 ? 16.088 -20.304 -1.801 1.00 84.06 409 SER A CA 1
ATOM 3226 C C . SER A 1 409 ? 15.878 -21.083 -3.097 1.00 84.06 409 SER A C 1
ATOM 3228 O O . SER A 1 409 ? 14.825 -21.678 -3.315 1.00 84.06 409 SER A O 1
ATOM 3230 N N . GLY A 1 410 ? 16.884 -21.121 -3.973 1.00 68.94 410 GLY A N 1
ATOM 3231 C CA . GLY A 1 410 ? 16.874 -21.943 -5.195 1.00 68.94 410 GLY A CA 1
ATOM 3232 C C . GLY A 1 410 ? 16.753 -23.459 -4.941 1.00 68.94 410 GLY A C 1
ATOM 3233 O O . GLY A 1 410 ? 16.899 -24.261 -5.858 1.00 68.94 410 GLY A O 1
ATOM 3234 N N . ALA A 1 411 ? 16.467 -23.877 -3.706 1.00 55.62 411 ALA A N 1
ATOM 3235 C CA . ALA A 1 411 ? 16.390 -25.252 -3.236 1.00 55.62 411 ALA A CA 1
ATOM 3236 C C . ALA A 1 411 ? 15.099 -25.988 -3.648 1.00 55.62 411 ALA A C 1
ATOM 3238 O O . ALA A 1 411 ? 14.712 -26.969 -3.010 1.00 55.62 411 ALA A O 1
ATOM 3239 N N . SER A 1 412 ? 14.477 -25.601 -4.769 1.00 51.69 412 SER A N 1
ATOM 3240 C CA . SER A 1 412 ? 13.481 -26.450 -5.443 1.00 51.69 412 SER A CA 1
ATOM 3241 C C . SER A 1 412 ? 14.072 -27.825 -5.822 1.00 51.69 412 SER A C 1
ATOM 3243 O O . SER A 1 412 ? 13.345 -28.809 -5.937 1.00 51.69 412 SER A O 1
ATOM 3245 N N . MET A 1 413 ? 15.405 -27.951 -5.902 1.00 55.16 413 MET A N 1
ATOM 3246 C CA . MET A 1 413 ? 16.067 -29.237 -6.146 1.00 55.16 413 MET A CA 1
ATOM 3247 C C . MET A 1 413 ? 15.962 -30.256 -4.997 1.00 55.16 413 MET A C 1
ATOM 3249 O O . MET A 1 413 ? 16.021 -31.452 -5.269 1.00 55.16 413 MET A O 1
ATOM 3253 N N . VAL A 1 414 ? 15.750 -29.864 -3.733 1.00 56.59 414 VAL A N 1
ATOM 3254 C CA . VAL A 1 414 ? 15.774 -30.848 -2.624 1.00 56.59 414 VAL A CA 1
ATOM 3255 C C . VAL A 1 414 ? 14.466 -31.647 -2.520 1.00 56.59 414 VAL A C 1
ATOM 3257 O O . VAL A 1 414 ? 14.490 -32.822 -2.151 1.00 56.59 414 VAL A O 1
ATOM 3260 N N . LYS A 1 415 ? 13.321 -31.079 -2.929 1.00 56.12 415 LYS A N 1
ATOM 3261 C CA . LYS A 1 415 ? 12.041 -31.817 -2.923 1.00 56.12 415 LYS A CA 1
ATOM 3262 C C . LYS A 1 415 ? 12.011 -32.959 -3.946 1.00 56.12 415 LYS A C 1
ATOM 3264 O O . LYS A 1 415 ? 11.418 -33.997 -3.659 1.00 56.12 415 LYS A O 1
ATOM 3269 N N . PHE A 1 416 ? 12.709 -32.816 -5.076 1.00 57.88 416 PHE A N 1
ATOM 3270 C CA . PHE A 1 416 ? 12.836 -33.892 -6.065 1.00 57.88 416 PHE A CA 1
ATOM 3271 C C . PHE A 1 416 ? 13.659 -35.076 -5.539 1.00 57.88 416 PHE A C 1
ATOM 3273 O O . PHE A 1 416 ? 13.272 -36.224 -5.747 1.00 57.88 416 PHE A O 1
ATOM 3280 N N . PHE A 1 417 ? 14.741 -34.830 -4.790 1.00 58.53 417 PHE A N 1
ATOM 3281 C CA . PHE A 1 417 ? 15.534 -35.923 -4.214 1.00 58.53 417 PHE A CA 1
ATOM 3282 C C . PHE A 1 417 ? 14.762 -36.712 -3.146 1.00 58.53 417 PHE A C 1
ATOM 3284 O O . PHE A 1 417 ? 14.848 -37.937 -3.120 1.00 58.53 417 PHE A O 1
ATOM 3291 N N . ILE A 1 418 ? 13.943 -36.055 -2.317 1.00 60.41 418 ILE A N 1
ATOM 3292 C CA . ILE A 1 418 ? 13.159 -36.752 -1.280 1.00 60.41 418 ILE A CA 1
ATOM 3293 C C . ILE A 1 418 ? 12.024 -37.593 -1.896 1.00 60.41 418 ILE A C 1
ATOM 3295 O O . ILE A 1 418 ? 11.794 -38.719 -1.450 1.00 60.41 418 ILE A O 1
ATOM 3299 N N . GLN A 1 419 ? 11.361 -37.115 -2.958 1.00 61.31 419 GLN A N 1
ATOM 3300 C CA . GLN A 1 419 ? 10.347 -37.914 -3.664 1.00 61.31 419 GLN A CA 1
ATOM 3301 C C . GLN A 1 419 ? 10.943 -39.086 -4.458 1.00 61.31 419 GLN A C 1
ATOM 3303 O O . GLN A 1 419 ? 10.294 -40.124 -4.553 1.00 61.31 419 GLN A O 1
ATOM 3308 N N . MET A 1 420 ? 12.172 -38.971 -4.972 1.00 62.25 420 MET A N 1
ATOM 3309 C CA . MET A 1 420 ? 12.833 -40.067 -5.700 1.00 62.25 420 MET A CA 1
ATOM 3310 C C . MET A 1 420 ? 13.429 -41.140 -4.777 1.00 62.25 420 MET A C 1
ATOM 3312 O O . MET A 1 420 ? 13.467 -42.310 -5.148 1.00 62.25 420 MET A O 1
ATOM 3316 N N . ILE A 1 421 ? 13.863 -40.783 -3.564 1.00 67.19 421 ILE A N 1
ATOM 3317 C CA . ILE A 1 421 ? 14.465 -41.746 -2.624 1.00 67.19 421 ILE A CA 1
ATOM 3318 C C . ILE A 1 421 ? 13.393 -42.561 -1.875 1.00 67.19 421 ILE A C 1
ATOM 3320 O O . ILE A 1 421 ? 13.620 -43.732 -1.569 1.00 67.19 421 ILE A O 1
ATOM 3324 N N . SER A 1 422 ? 12.203 -41.999 -1.634 1.00 67.25 422 SER A N 1
ATOM 3325 C CA . SER A 1 422 ? 11.107 -42.692 -0.934 1.00 67.25 422 SER A CA 1
ATOM 3326 C C . SER A 1 422 ? 10.690 -44.042 -1.562 1.00 67.25 422 SER A C 1
ATOM 3328 O O . SER A 1 422 ? 10.613 -45.023 -0.815 1.00 67.25 422 SER A O 1
ATOM 3330 N N . PRO A 1 423 ? 10.492 -44.176 -2.892 1.00 70.50 423 PRO A N 1
ATOM 3331 C CA . PRO A 1 423 ? 10.179 -45.473 -3.490 1.00 70.50 423 PRO A CA 1
ATOM 3332 C C . PRO A 1 423 ? 11.381 -46.427 -3.506 1.00 70.50 423 PRO A C 1
ATOM 3334 O O . PRO A 1 423 ? 11.187 -47.629 -3.373 1.00 70.50 423 PRO A O 1
ATOM 3337 N N . ILE A 1 424 ? 12.619 -45.927 -3.604 1.00 76.12 424 ILE A N 1
ATOM 3338 C CA . ILE A 1 424 ? 13.820 -46.781 -3.609 1.00 76.12 424 ILE A CA 1
ATOM 3339 C C . ILE A 1 424 ? 14.011 -47.451 -2.245 1.00 76.12 424 ILE A C 1
ATOM 3341 O O . ILE A 1 424 ? 14.325 -48.636 -2.190 1.00 76.12 424 ILE A O 1
ATOM 3345 N N . ILE A 1 425 ? 13.752 -46.736 -1.146 1.00 79.06 425 ILE A N 1
ATOM 3346 C CA . ILE A 1 425 ? 13.796 -47.313 0.205 1.00 79.06 425 ILE A CA 1
ATOM 3347 C C . ILE A 1 425 ? 12.710 -48.388 0.369 1.00 79.06 425 ILE A C 1
ATOM 3349 O O . ILE A 1 425 ? 13.001 -49.475 0.860 1.00 79.06 425 ILE A O 1
ATOM 3353 N N . LEU A 1 426 ? 11.483 -48.139 -0.101 1.00 73.88 426 LEU A N 1
ATOM 3354 C CA . LEU A 1 426 ? 10.396 -49.128 -0.058 1.00 73.88 426 LEU A CA 1
ATOM 3355 C C . LEU A 1 426 ? 10.682 -50.375 -0.914 1.00 73.88 426 LEU A C 1
ATOM 3357 O O . LEU A 1 426 ? 10.384 -51.490 -0.489 1.00 73.88 426 LEU A O 1
ATOM 3361 N N . VAL A 1 427 ? 11.305 -50.218 -2.085 1.00 82.06 427 VAL A N 1
ATOM 3362 C CA . VAL A 1 427 ? 11.733 -51.348 -2.929 1.00 82.06 427 VAL A CA 1
ATOM 3363 C C . VAL A 1 427 ? 12.887 -52.119 -2.278 1.00 82.06 427 VAL A C 1
ATOM 3365 O O . VAL A 1 427 ? 12.894 -53.345 -2.280 1.00 82.06 427 VAL A O 1
ATOM 3368 N N . TYR A 1 428 ? 13.838 -51.428 -1.649 1.00 87.31 428 TYR A N 1
ATOM 3369 C CA . TYR A 1 428 ? 14.956 -52.079 -0.965 1.00 87.31 428 TYR A CA 1
ATOM 3370 C C . TYR A 1 428 ? 14.488 -52.912 0.241 1.00 87.31 428 TYR A C 1
ATOM 3372 O O . TYR A 1 428 ? 14.929 -54.046 0.409 1.00 87.31 428 TYR A O 1
ATOM 3380 N N . PHE A 1 429 ? 13.538 -52.403 1.036 1.00 82.62 429 PHE A N 1
ATOM 3381 C CA . PHE A 1 429 ? 12.956 -53.150 2.160 1.00 82.62 429 PHE A CA 1
ATOM 3382 C C . PHE A 1 429 ? 12.051 -54.313 1.734 1.00 82.62 429 PHE A C 1
ATOM 3384 O O . PHE A 1 429 ? 11.934 -55.275 2.484 1.00 82.62 429 PHE A O 1
ATOM 3391 N N . THR A 1 430 ? 11.439 -54.263 0.548 1.00 83.88 430 THR A N 1
ATOM 3392 C CA . THR A 1 430 ? 10.601 -55.367 0.038 1.00 83.88 430 THR A CA 1
ATOM 3393 C C . THR A 1 430 ? 11.395 -56.473 -0.655 1.00 83.88 430 THR A C 1
ATOM 3395 O O . THR A 1 430 ? 10.876 -57.572 -0.794 1.00 83.88 430 THR A O 1
ATOM 3398 N N . ILE A 1 431 ? 12.635 -56.214 -1.084 1.00 86.69 431 ILE A N 1
ATOM 3399 C CA . ILE A 1 431 ? 13.514 -57.232 -1.688 1.00 86.69 431 ILE A CA 1
ATOM 3400 C C . ILE A 1 431 ? 14.369 -57.956 -0.628 1.00 86.69 431 ILE A C 1
ATOM 3402 O O . ILE A 1 431 ? 14.802 -59.082 -0.860 1.00 86.69 431 ILE A O 1
ATOM 3406 N N . LEU A 1 432 ? 14.639 -57.320 0.518 1.00 77.75 432 LEU A N 1
ATOM 3407 C CA . LEU A 1 432 ? 15.505 -57.862 1.579 1.00 77.75 432 LEU A CA 1
ATOM 3408 C C . LEU A 1 432 ? 14.768 -58.513 2.764 1.00 77.75 432 LEU A C 1
ATOM 3410 O O . LEU A 1 432 ? 15.437 -59.039 3.655 1.00 77.75 432 LEU A O 1
ATOM 3414 N N . MET A 1 433 ? 13.434 -58.492 2.781 1.00 71.19 433 MET A N 1
ATOM 3415 C CA . MET A 1 433 ? 12.592 -59.338 3.641 1.00 71.19 433 MET A CA 1
ATOM 3416 C C . MET A 1 433 ? 11.966 -60.443 2.805 1.00 71.19 433 MET A C 1
ATOM 3418 O O . MET A 1 433 ? 11.894 -61.579 3.323 1.00 71.19 433 MET A O 1
#